Protein AF-0000000082892703 (afdb_homodimer)

Solvent-accessible surface area (backbone atoms only — not comparable to full-atom values): 34640 Å² total; per-residue (Å²): 128,83,64,85,76,62,68,58,32,56,28,38,33,23,63,44,77,63,42,72,50,36,81,41,78,42,70,49,74,81,79,47,49,54,20,30,33,26,40,29,46,32,17,33,46,50,69,66,47,48,29,50,41,60,59,52,34,93,71,76,53,69,65,67,33,27,37,22,38,21,18,24,31,30,25,50,43,62,16,83,71,46,77,90,64,52,64,70,40,46,34,30,41,29,39,57,36,40,52,76,62,72,48,76,39,29,70,67,60,36,30,66,63,27,89,68,37,34,33,33,35,43,72,42,64,21,36,39,25,31,57,46,73,37,35,57,87,40,50,38,76,54,57,86,76,34,63,66,73,53,46,26,57,39,46,48,39,28,16,34,30,50,38,40,50,62,70,42,67,60,48,64,74,37,35,36,31,29,33,47,19,66,38,65,44,23,47,40,32,38,26,51,38,40,74,60,41,30,42,30,33,30,29,34,64,56,71,75,36,43,58,54,38,42,76,48,44,26,75,40,73,47,43,62,79,78,44,94,48,62,46,60,53,47,19,63,74,52,75,57,17,27,46,15,31,44,31,50,48,66,47,35,64,51,44,30,46,48,69,67,23,39,13,76,60,10,29,40,32,33,52,45,69,50,62,94,29,48,37,40,42,54,39,31,58,30,11,62,38,26,29,30,42,32,22,35,53,61,38,30,74,65,42,47,54,52,48,48,48,40,34,47,72,62,69,43,83,70,87,75,48,78,41,43,43,78,45,47,48,60,45,54,57,37,40,75,67,64,71,52,82,67,65,38,33,27,30,47,86,68,126,77,61,86,76,60,68,58,32,55,28,39,33,24,62,43,76,63,43,72,49,38,80,41,78,41,70,49,74,81,77,49,47,54,20,29,35,26,41,30,46,31,16,34,47,50,69,67,47,50,31,50,42,61,60,52,34,92,70,75,54,68,64,65,32,26,37,21,39,21,19,25,30,30,26,44,44,62,17,84,71,44,78,90,64,51,63,70,40,45,34,28,40,30,40,56,36,40,52,75,63,71,47,76,37,28,71,67,61,36,32,67,64,28,90,68,37,32,34,32,34,44,70,42,64,20,36,38,24,32,56,45,74,39,35,58,88,42,52,37,74,54,57,86,77,35,63,66,73,52,47,27,58,38,45,47,39,29,16,34,30,52,37,41,52,62,70,42,67,61,47,64,75,37,36,37,30,29,33,45,20,66,38,66,45,24,46,39,32,37,26,50,38,39,73,59,40,29,42,32,35,31,29,35,64,57,71,75,37,44,59,54,38,42,74,49,45,27,76,39,72,48,42,62,78,79,44,97,47,64,47,60,54,48,19,64,75,50,75,58,17,26,45,14,31,46,30,51,48,66,46,36,65,51,44,29,47,45,70,67,24,38,14,75,58,10,28,38,33,34,52,45,70,49,61,94,31,47,36,41,43,53,39,29,58,29,9,62,37,28,30,31,41,31,24,35,54,61,37,31,72,66,41,46,54,52,49,48,48,40,35,48,72,63,70,42,84,68,87,77,47,77,42,41,43,79,45,46,50,60,44,53,57,37,40,75,67,63,72,50,82,68,64,39,33,27,29,47,85,69

Secondary structure (DSSP, 8-state):
------SEEEEEEESSTTPPPEEEEEEPPPP-TTEEEEEEEEEEE-HHHHHHHHT-SSSPPPSSEE--S-EEEEEEEE-TT--S--TT-EEEE-SEEE--SSSHHHHTT-GGG-TT-EEBTTTB--SSBSEEEEEGGGPEEPPTTS-GGGHHHIIIIIHHHHHHHHHHTPPTTSEEEEETTTSHHHHHHHHHHHHTT-EEEEEESSHHHHHHHHHHTEEEEEETTT-S-HHHHHHHHHTS--SEEEE----HHHHHHHHHHSPTT-EEEE----TT-EEEEEHHHHHHTT-EEEE-----HHHHHHHHHHHHTTSS----EEEEGGGHHHHHHHHHTT---S-EEEETT-/------SEEEEEEESSTTPPPEEEEEEPPPP-TTEEEEEEEEEEE-HHHHHHHHT-SSSPPPSSEE--S-EEEEEEEE-TT--S--TT-EEEE-SEEE--SSSHHHHTT-GGG-TT-EEBTTTB--SSBSEEEEEGGGPEEPPTTS-GGGHHHIIIIIHHHHHHHHHHTPPTTSEEEEESTTSHHHHHHHHHHHHTT-EEEEEESSHHHHHHHHHHTEEEEEETTT-S-HHHHHHHHHTS--SEEEE----HHHHHHHHHHSPTT-EEEE----TT-EEEEEHHHHHHTT-EEEE-----HHHHHHHHHHHHTTSS----EEEEGGGHHHHHHHHHTTS--S-EEEETT-

Organism: Panagrellus redivivus (NCBI:txid6233)

Sequence (700 aa):
MSENVPILQKAAVYSKIADPIEICDIPVPELSSTDVLVKILYSGLGKIDMDIWAGNFPIEPEVPRVGGHCGVGVVVQVGADVSHFKPGDRAGIKLINDACLCCEFCKRGSEAHCESATTTGLGINGTWQQYFVIKYSEVVRIPESLQIQKAVPILSDGVTAYRALKESNVKPGQIIAITSAGSPLGRMGIQYAKAMGMRVIAIDSGNANSQICKDLGATIYIDTNETTDLVQSVINATDGGPNGVLCIDTTGDSIELATMYVRTRGMVVLLTLPKDTQLTADVFWTVFRGVTIKGSFYGNRQDGDEALDFAARGIIDVQVETLPMEFLPKLCDQMSNAEITRRIVIDNWKMSENVPILQKAAVYSKIADPIEICDIPVPELSSTDVLVKILYSGLGKIDMDIWAGNFPIEPEVPRVGGHCGVGVVVQVGADVSHFKPGDRAGIKLINDACLCCEFCKRGSEAHCESATTTGLGINGTWQQYFVIKYSEVVRIPESLQIQKAVPILSDGVTAYRALKESNVKPGQIIAITSAGSPLGRMGIQYAKAMGMRVIAIDSGNANSQICKDLGATIYIDTNETTDLVQSVINATDGGPNGVLCIDTTGDSIELATMYVRTRGMVVLLTLPKDTQLTADVFWTVFRGVTIKGSFYGNRQDGDEALDFAARGIIDVQVETLPMEFLPKLCDQMSNAEITRRIVIDNWK

InterPro domains:
  IPR011032 GroES-like superfamily [SSF50129] (9-178)
  IPR013149 Alcohol dehydrogenase-like, C-terminal [PF00107] (184-312)
  IPR013154 Alcohol dehydrogenase-like, N-terminal [PF08240] (34-144)
  IPR036291 NAD(P)-binding domain superfamily [SSF51735] (151-322)

Structure (mmCIF, N/CA/C/O backbone):
data_AF-0000000082892703-model_v1
#
loop_
_entity.id
_entity.type
_entity.pdbx_description
1 polymer 'alcohol dehydrogenase'
#
loop_
_atom_site.group_PDB
_atom_site.id
_atom_site.type_symbol
_atom_site.label_atom_id
_atom_site.label_alt_id
_atom_site.label_comp_id
_atom_site.label_asym_id
_atom_site.label_entity_id
_atom_site.label_seq_id
_atom_site.pdbx_PDB_ins_code
_atom_site.Cartn_x
_atom_site.Cartn_y
_atom_site.Cartn_z
_atom_site.occupancy
_atom_site.B_iso_or_equiv
_atom_site.auth_seq_id
_atom_site.auth_comp_id
_atom_site.auth_asym_id
_atom_site.auth_atom_id
_atom_site.pdbx_PDB_model_num
ATOM 1 N N . MET A 1 1 ? 3.381 52.562 5.062 1 45.16 1 MET A N 1
ATOM 2 C CA . MET A 1 1 ? 4.398 53.25 5.852 1 45.16 1 MET A CA 1
ATOM 3 C C . MET A 1 1 ? 5.207 52.25 6.68 1 45.16 1 MET A C 1
ATOM 5 O O . MET A 1 1 ? 4.668 51.25 7.164 1 45.16 1 MET A O 1
ATOM 9 N N . SER A 1 2 ? 6.621 52.062 6.352 1 58.44 2 SER A N 1
ATOM 10 C CA . SER A 1 2 ? 7.547 51.188 7.059 1 58.44 2 SER A CA 1
ATOM 11 C C . SER A 1 2 ? 7.359 51.281 8.57 1 58.44 2 SER A C 1
ATOM 13 O O . SER A 1 2 ? 7.441 52.375 9.141 1 58.44 2 SER A O 1
ATOM 15 N N . GLU A 1 3 ? 6.465 50.375 9.094 1 74.19 3 GLU A N 1
ATOM 16 C CA . GLU A 1 3 ? 6.27 50.344 10.539 1 74.19 3 GLU A CA 1
ATOM 17 C C . GLU A 1 3 ? 7.605 50.281 11.273 1 74.19 3 GLU A C 1
ATOM 19 O O . GLU A 1 3 ? 8.547 49.625 10.789 1 74.19 3 GLU A O 1
ATOM 24 N N . ASN A 1 4 ? 7.84 51.156 12.172 1 87.69 4 ASN A N 1
ATOM 25 C CA . ASN A 1 4 ? 9.016 51.062 13.039 1 87.69 4 ASN A CA 1
ATOM 26 C C . ASN A 1 4 ? 9.008 49.812 13.883 1 87.69 4 ASN A C 1
ATOM 28 O O . ASN A 1 4 ? 8.156 49.656 14.758 1 87.69 4 ASN A O 1
ATOM 32 N N . VAL A 1 5 ? 9.852 48.812 13.578 1 93 5 VAL A N 1
ATOM 33 C CA . VAL A 1 5 ? 9.953 47.562 14.289 1 93 5 VAL A CA 1
ATOM 34 C C . VAL A 1 5 ? 10.68 47.781 15.617 1 93 5 VAL A C 1
ATOM 36 O O . VAL A 1 5 ? 11.797 48.281 15.641 1 93 5 VAL A O 1
ATOM 39 N N . PRO A 1 6 ? 10.086 47.406 16.656 1 95.44 6 PRO A N 1
ATOM 40 C CA . PRO A 1 6 ? 10.734 47.594 17.969 1 95.44 6 PRO A CA 1
ATOM 41 C C . PRO A 1 6 ? 11.898 46.625 18.172 1 95.44 6 PRO A C 1
ATOM 43 O O . PRO A 1 6 ? 12.086 45.688 17.391 1 95.44 6 PRO A O 1
ATOM 46 N N . ILE A 1 7 ? 12.664 46.938 19.219 1 95.69 7 ILE A N 1
ATOM 47 C CA . ILE A 1 7 ? 13.797 46.094 19.562 1 95.69 7 ILE A CA 1
ATOM 48 C C . ILE A 1 7 ? 13.305 44.844 20.297 1 95.69 7 ILE A C 1
ATOM 50 O O . ILE A 1 7 ? 13.836 43.75 20.078 1 95.69 7 ILE A O 1
ATOM 54 N N . LEU A 1 8 ? 12.312 45.062 21.141 1 97.81 8 LEU A N 1
ATOM 55 C CA . LEU A 1 8 ? 11.727 43.969 21.906 1 97.81 8 LEU A CA 1
ATOM 56 C C . LEU A 1 8 ? 10.281 43.719 21.469 1 97.81 8 LEU A C 1
ATOM 58 O O . LEU A 1 8 ? 9.633 44.594 20.906 1 97.81 8 LEU A O 1
ATOM 62 N N . GLN A 1 9 ? 9.844 42.5 21.75 1 97.69 9 GLN A N 1
ATOM 63 C CA . GLN A 1 9 ? 8.477 42.094 21.453 1 97.69 9 GLN A CA 1
ATOM 64 C C . GLN A 1 9 ? 7.906 41.188 22.562 1 97.69 9 GLN A C 1
ATOM 66 O O . GLN A 1 9 ? 8.664 40.594 23.328 1 97.69 9 GLN A O 1
ATOM 71 N N . LYS A 1 10 ? 6.574 41.156 22.562 1 98.06 10 LYS A N 1
ATOM 72 C CA . LYS A 1 10 ? 5.926 40.219 23.453 1 98.06 10 LYS A CA 1
ATOM 73 C C . LYS A 1 10 ? 5.855 38.812 22.844 1 98.06 10 LYS A C 1
ATOM 75 O O . LYS A 1 10 ? 5.609 38.688 21.641 1 98.06 10 LYS A O 1
ATOM 80 N N . ALA A 1 11 ? 6.137 37.812 23.656 1 98.31 11 ALA A N 1
ATOM 81 C CA . ALA A 1 11 ? 6.062 36.406 23.219 1 98.31 11 ALA A CA 1
ATOM 82 C C . ALA A 1 11 ? 5.633 35.5 24.359 1 98.31 11 ALA A C 1
ATOM 84 O O . ALA A 1 11 ? 5.793 35.844 25.531 1 98.31 11 ALA A O 1
ATOM 85 N N . ALA A 1 12 ? 5.023 34.438 24.031 1 97.62 12 ALA A N 1
ATOM 86 C CA . ALA A 1 12 ? 4.711 33.406 25 1 97.62 12 ALA A CA 1
ATOM 87 C C . ALA A 1 12 ? 5.793 32.312 25.016 1 97.62 12 ALA A C 1
ATOM 89 O O . ALA A 1 12 ? 5.949 31.578 24.047 1 97.62 12 ALA A O 1
ATOM 90 N N . VAL A 1 13 ? 6.496 32.219 26.094 1 97.44 13 VAL A N 1
ATOM 91 C CA . VAL A 1 13 ? 7.695 31.375 26.172 1 97.44 13 VAL A CA 1
ATOM 92 C C . VAL A 1 13 ? 7.566 30.391 27.328 1 97.44 13 VAL A C 1
ATOM 94 O O . VAL A 1 13 ? 6.992 30.703 28.375 1 97.44 13 VAL A O 1
ATOM 97 N N . TYR A 1 14 ? 7.961 29.172 27.078 1 95.94 14 TYR A N 1
ATOM 98 C CA . TYR A 1 14 ? 8.18 28.234 28.172 1 95.94 14 TYR A CA 1
ATOM 99 C C . TYR A 1 14 ? 9.648 27.859 28.297 1 95.94 14 TYR A C 1
ATOM 101 O O . TYR A 1 14 ? 10.336 27.672 27.281 1 95.94 14 TYR A O 1
ATOM 109 N N . SER A 1 15 ? 10.156 27.781 29.484 1 96.75 15 SER A N 1
ATOM 110 C CA . SER A 1 15 ? 11.586 27.641 29.719 1 96.75 15 SER A CA 1
ATOM 111 C C . SER A 1 15 ? 12.023 26.172 29.656 1 96.75 15 SER A C 1
ATOM 113 O O . SER A 1 15 ? 13.164 25.875 29.281 1 96.75 15 SER A O 1
ATOM 115 N N . LYS A 1 16 ? 11.188 25.344 30.109 1 95.31 16 LYS A N 1
ATOM 116 C CA . LYS A 1 16 ? 11.398 23.891 30.031 1 95.31 16 LYS A CA 1
ATOM 117 C C . LYS A 1 16 ? 10.125 23.188 29.578 1 95.31 16 LYS A C 1
ATOM 119 O O . LYS A 1 16 ? 9.039 23.75 29.625 1 95.31 16 LYS A O 1
ATOM 124 N N . ILE A 1 17 ? 10.297 22.062 29.172 1 93.94 17 ILE A N 1
ATOM 125 C CA . ILE A 1 17 ? 9.148 21.234 28.781 1 93.94 17 ILE A CA 1
ATOM 126 C C . ILE A 1 17 ? 8.148 21.188 29.938 1 93.94 17 ILE A C 1
ATOM 128 O O . ILE A 1 17 ? 8.531 20.969 31.094 1 93.94 17 ILE A O 1
ATOM 132 N N . ALA A 1 18 ? 6.988 21.469 29.672 1 92 18 ALA A N 1
ATOM 133 C CA . ALA A 1 18 ? 5.852 21.391 30.594 1 92 18 ALA A CA 1
ATOM 134 C C . ALA A 1 18 ? 5.895 22.531 31.609 1 92 18 ALA A C 1
ATOM 136 O O . ALA A 1 18 ? 5.07 22.578 32.531 1 92 18 ALA A O 1
ATOM 137 N N . ASP A 1 19 ? 6.84 23.438 31.531 1 94 19 ASP A N 1
ATOM 138 C CA . ASP A 1 19 ? 6.832 24.625 32.375 1 94 19 ASP A CA 1
ATOM 139 C C . ASP A 1 19 ? 5.668 25.547 32.031 1 94 19 ASP A C 1
ATOM 141 O O . ASP A 1 19 ? 5.172 25.531 30.906 1 94 19 ASP A O 1
ATOM 145 N N . PRO A 1 20 ? 5.273 26.359 33 1 93.12 20 PRO A N 1
ATOM 146 C CA . PRO A 1 20 ? 4.234 27.328 32.688 1 93.12 20 PRO A CA 1
ATOM 147 C C . PRO A 1 20 ? 4.645 28.281 31.547 1 93.12 20 PRO A C 1
ATOM 149 O O . PRO A 1 20 ? 5.801 28.703 31.484 1 93.12 20 PRO A O 1
ATOM 152 N N . ILE A 1 21 ? 3.727 28.547 30.688 1 95.69 21 ILE A N 1
ATOM 153 C CA . ILE A 1 21 ? 3.943 29.516 29.625 1 95.69 21 ILE A CA 1
ATOM 154 C C . ILE A 1 21 ? 3.926 30.938 30.219 1 95.69 21 ILE A C 1
ATOM 156 O O . ILE A 1 21 ? 3.043 31.266 31 1 95.69 21 ILE A O 1
ATOM 160 N N . GLU A 1 22 ? 4.879 31.703 29.859 1 96.12 22 GLU A N 1
ATOM 161 C CA . GLU A 1 22 ? 4.977 33.062 30.344 1 96.12 22 GLU A CA 1
ATOM 162 C C . GLU A 1 22 ? 5.02 34.062 29.188 1 96.12 22 GLU A C 1
ATOM 164 O O . GLU A 1 22 ? 5.68 33.812 28.172 1 96.12 22 GLU A O 1
ATOM 169 N N . ILE A 1 23 ? 4.254 35.156 29.375 1 96.88 23 ILE A N 1
ATOM 170 C CA . ILE A 1 23 ? 4.352 36.25 28.422 1 96.88 23 ILE A CA 1
ATOM 171 C C . ILE A 1 23 ? 5.496 37.188 28.828 1 96.88 23 ILE A C 1
ATOM 173 O O . ILE A 1 23 ? 5.473 37.781 29.906 1 96.88 23 ILE A O 1
ATOM 177 N N . CYS A 1 24 ? 6.453 37.281 27.953 1 96.94 24 CYS A N 1
ATOM 178 C CA . CYS A 1 24 ? 7.602 38.125 28.297 1 96.94 24 CYS A CA 1
ATOM 179 C C . CYS A 1 24 ? 8.133 38.844 27.062 1 96.94 24 CYS A C 1
ATOM 181 O O . CYS A 1 24 ? 7.625 38.656 25.969 1 96.94 24 CYS A O 1
ATOM 183 N N . ASP A 1 25 ? 9.055 39.75 27.312 1 97.94 25 ASP A N 1
ATOM 184 C CA . ASP A 1 25 ? 9.711 40.469 26.234 1 97.94 25 ASP A CA 1
ATOM 185 C C . ASP A 1 25 ? 10.93 39.719 25.719 1 97.94 25 ASP A C 1
ATOM 187 O O . ASP A 1 25 ? 11.773 39.281 26.516 1 97.94 25 ASP A O 1
ATOM 191 N N . ILE A 1 26 ? 10.961 39.531 24.469 1 97.88 26 ILE A N 1
ATOM 192 C CA . ILE A 1 26 ? 12.141 38.938 23.844 1 97.88 26 ILE A CA 1
ATOM 193 C C . ILE A 1 26 ? 12.602 39.812 22.688 1 97.88 26 ILE A C 1
ATOM 195 O O . ILE A 1 26 ? 11.836 40.656 22.188 1 97.88 26 ILE A O 1
ATOM 199 N N . PRO A 1 27 ? 13.812 39.688 22.266 1 97.44 27 PRO A N 1
ATOM 200 C CA . PRO A 1 27 ? 14.25 40.469 21.109 1 97.44 27 PRO A CA 1
ATOM 201 C C . PRO A 1 27 ? 13.531 40.094 19.828 1 97.44 27 PRO A C 1
ATOM 203 O O . PRO A 1 27 ? 13.234 38.938 19.594 1 97.44 27 PRO A O 1
ATOM 206 N N . VAL A 1 28 ? 13.211 41.094 19.031 1 97.44 28 VAL A N 1
ATOM 207 C CA . VAL A 1 28 ? 12.773 40.812 17.656 1 97.44 28 VAL A CA 1
ATOM 208 C C . VAL A 1 28 ? 13.93 40.188 16.875 1 97.44 28 VAL A C 1
ATOM 210 O O . VAL A 1 28 ? 15.062 40.656 16.938 1 97.44 28 VAL A O 1
ATOM 213 N N . PRO A 1 29 ? 13.664 39.125 16.172 1 94.81 29 PRO A N 1
ATOM 214 C CA . PRO A 1 29 ? 14.758 38.438 15.469 1 94.81 29 PRO A CA 1
ATOM 215 C C . PRO A 1 29 ? 15.344 39.281 14.344 1 94.81 29 PRO A C 1
ATOM 217 O O . PRO A 1 29 ? 14.633 40.125 13.758 1 94.81 29 PRO A O 1
ATOM 220 N N . GLU A 1 30 ? 16.547 38.938 14.094 1 91.88 30 GLU A N 1
ATOM 221 C CA . GLU A 1 30 ? 17.219 39.625 12.992 1 91.88 30 GLU A CA 1
ATOM 222 C C . GLU A 1 30 ? 16.781 39.062 11.641 1 91.88 30 GLU A C 1
ATOM 224 O O . GLU A 1 30 ? 16.484 37.875 11.516 1 91.88 30 GLU A O 1
ATOM 229 N N . LEU A 1 31 ? 16.812 39.938 10.75 1 94.06 31 LEU A N 1
ATOM 230 C CA . LEU A 1 31 ? 16.391 39.594 9.391 1 94.06 31 LEU A CA 1
ATOM 231 C C . LEU A 1 31 ? 17.594 39.281 8.508 1 94.06 31 LEU A C 1
ATOM 233 O O . LEU A 1 31 ? 18.531 40.062 8.43 1 94.06 31 LEU A O 1
ATOM 237 N N . SER A 1 32 ? 17.594 38.125 7.891 1 94.06 32 SER A N 1
ATOM 238 C CA . SER A 1 32 ? 18.594 37.812 6.883 1 94.06 32 SER A CA 1
ATOM 239 C C . SER A 1 32 ? 18.188 38.344 5.516 1 94.06 32 SER A C 1
ATOM 241 O O . SER A 1 32 ? 17.094 38.875 5.352 1 94.06 32 SER A O 1
ATOM 243 N N . SER A 1 33 ? 19.078 38.125 4.5 1 95.88 33 SER A N 1
ATOM 244 C CA . SER A 1 33 ? 18.844 38.688 3.174 1 95.88 33 SER A CA 1
ATOM 245 C C . SER A 1 33 ? 17.703 37.938 2.459 1 95.88 33 SER A C 1
ATOM 247 O O . SER A 1 33 ? 17.125 38.469 1.515 1 95.88 33 SER A O 1
ATOM 249 N N . THR A 1 34 ? 17.375 36.75 2.945 1 95 34 THR A N 1
ATOM 250 C CA . THR A 1 34 ? 16.359 35.969 2.244 1 95 34 THR A CA 1
ATOM 251 C C . THR A 1 34 ? 15.133 35.75 3.127 1 95 34 THR A C 1
ATOM 253 O O . THR A 1 34 ? 14.32 34.875 2.859 1 95 34 THR A O 1
ATOM 256 N N . ASP A 1 35 ? 15.016 36.562 4.152 1 96.06 35 ASP A N 1
ATOM 257 C CA . ASP A 1 35 ? 13.92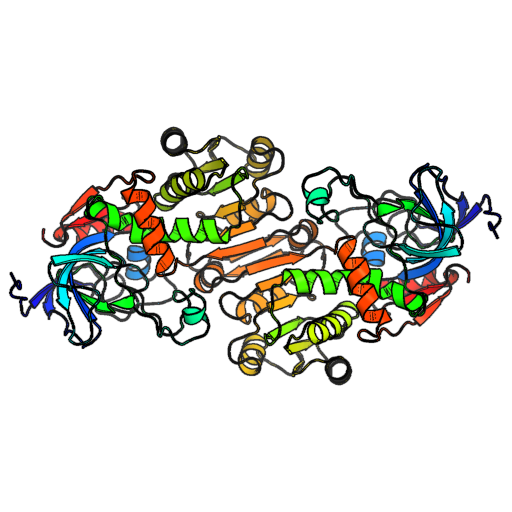2 36.406 5.109 1 96.06 35 ASP A CA 1
ATOM 258 C C . ASP A 1 35 ? 12.898 37.531 4.934 1 96.06 35 ASP A C 1
ATOM 260 O O . ASP A 1 35 ? 13.172 38.531 4.266 1 96.06 35 ASP A O 1
ATOM 264 N N . VAL A 1 36 ? 11.766 37.281 5.504 1 96.31 36 VAL A N 1
ATOM 265 C CA . VAL A 1 36 ? 10.742 38.312 5.699 1 96.31 36 VAL A CA 1
ATOM 266 C C . VAL A 1 36 ? 10.367 38.375 7.176 1 96.31 36 VAL A C 1
ATOM 268 O O . VAL A 1 36 ? 10.281 37.344 7.855 1 96.31 36 VAL A O 1
ATOM 271 N N . LEU A 1 37 ? 10.258 39.562 7.637 1 97.62 37 LEU A N 1
ATOM 272 C CA . LEU A 1 37 ? 9.742 39.781 8.984 1 97.62 37 LEU A CA 1
ATOM 273 C C . LEU A 1 37 ? 8.242 40.031 8.961 1 97.62 37 LEU A C 1
ATOM 275 O O . LEU A 1 37 ? 7.766 40.938 8.258 1 97.62 37 LEU A O 1
ATOM 279 N N . VAL A 1 38 ? 7.57 39.25 9.68 1 97.94 38 VAL A N 1
ATOM 280 C CA . VAL A 1 38 ? 6.113 39.312 9.688 1 97.94 38 VAL A CA 1
ATOM 281 C C . VAL A 1 38 ? 5.625 39.781 11.055 1 97.94 38 VAL A C 1
ATOM 283 O O . VAL A 1 38 ? 6.047 39.25 12.086 1 97.94 38 VAL A O 1
ATOM 286 N N . LYS A 1 39 ? 4.836 40.812 11.086 1 98.56 39 LYS A N 1
ATOM 287 C CA . LYS A 1 39 ? 4.035 41.125 12.266 1 98.56 39 LYS A CA 1
ATOM 288 C C . LYS A 1 39 ? 2.857 40.188 12.414 1 98.56 39 LYS A C 1
ATOM 290 O O . LYS A 1 39 ? 1.858 40.281 11.703 1 98.56 39 LYS A O 1
ATOM 295 N N . ILE A 1 40 ? 2.99 39.25 13.336 1 98.75 40 ILE A N 1
ATOM 296 C CA . ILE A 1 40 ? 1.986 38.219 13.5 1 98.75 40 ILE A CA 1
ATOM 297 C C . ILE A 1 40 ? 0.754 38.781 14.195 1 98.75 40 ILE A C 1
ATOM 299 O O . ILE A 1 40 ? 0.846 39.281 15.312 1 98.75 40 ILE A O 1
ATOM 303 N N . LEU A 1 41 ? -0.315 38.719 13.539 1 98.62 41 LEU A N 1
ATOM 304 C CA . LEU A 1 41 ? -1.566 39.188 14.109 1 98.62 41 LEU A CA 1
ATOM 305 C C . LEU A 1 41 ? -2.256 38.094 14.914 1 98.62 41 LEU A C 1
ATOM 307 O O . LEU A 1 41 ? -2.682 38.344 16.047 1 98.62 41 LEU A O 1
ATOM 311 N N . TYR A 1 42 ? -2.338 36.906 14.289 1 98.62 42 TYR A N 1
ATOM 312 C CA . TYR A 1 42 ? -3.018 35.781 14.906 1 98.62 42 TYR A CA 1
ATOM 313 C C . TYR A 1 42 ? -2.172 34.531 14.797 1 98.62 42 TYR A C 1
ATOM 315 O O . TYR A 1 42 ? -1.481 34.312 13.797 1 98.62 42 TYR A O 1
ATOM 323 N N . SER A 1 43 ? -2.176 33.688 15.82 1 98.19 43 SER A N 1
ATOM 324 C CA . SER A 1 43 ? -1.536 32.375 15.852 1 98.19 43 SER A CA 1
ATOM 325 C C . SER A 1 43 ? -2.545 31.297 16.172 1 98.19 43 SER A C 1
ATOM 327 O O . SER A 1 43 ? -3.666 31.578 16.594 1 98.19 43 SER A O 1
ATOM 329 N N . GLY A 1 44 ? -2.096 30.094 15.805 1 95.69 44 GLY A N 1
ATOM 330 C CA . GLY A 1 44 ? -2.953 28.969 16.141 1 95.69 44 GLY A CA 1
ATOM 331 C C . GLY A 1 44 ? -2.555 28.266 17.422 1 95.69 44 GLY A C 1
ATOM 332 O O . GLY A 1 44 ? -1.408 28.375 17.859 1 95.69 44 GLY A O 1
ATOM 333 N N . LEU A 1 45 ? -3.5 27.672 18.031 1 93.62 45 LEU A N 1
ATOM 334 C CA . LEU A 1 45 ? -3.297 26.766 19.156 1 93.62 45 LEU A CA 1
ATOM 335 C C . LEU A 1 45 ? -4.035 25.438 18.938 1 93.62 45 LEU A C 1
ATOM 337 O O . LEU A 1 45 ? -5.25 25.438 18.719 1 93.62 45 LEU A O 1
ATOM 341 N N . GLY A 1 46 ? -3.248 24.391 18.906 1 87.31 46 GLY A N 1
ATOM 342 C CA . GLY A 1 46 ? -3.855 23.094 18.688 1 87.31 46 GLY A CA 1
ATOM 343 C C . GLY A 1 46 ? -3.189 21.984 19.484 1 87.31 46 GLY A C 1
ATOM 344 O O . GLY A 1 46 ? -2.309 22.25 20.312 1 87.31 46 GLY A O 1
ATOM 345 N N . LYS A 1 47 ? -3.637 20.766 19.266 1 84 47 LYS A N 1
ATOM 346 C CA . LYS A 1 47 ? -3.174 19.609 20.016 1 84 47 LYS A CA 1
ATOM 347 C C . LYS A 1 47 ? -1.669 19.406 19.844 1 84 47 LYS A C 1
ATOM 349 O O . LYS A 1 47 ? -0.979 19.047 20.812 1 84 47 LYS A O 1
ATOM 354 N N . ILE A 1 48 ? -1.195 19.625 18.703 1 88.5 48 ILE A N 1
ATOM 355 C CA . ILE A 1 48 ? 0.225 19.391 18.453 1 88.5 48 ILE A CA 1
ATOM 356 C C . ILE A 1 48 ? 1.053 20.359 19.312 1 88.5 48 ILE A C 1
ATOM 358 O O . ILE A 1 48 ? 2.135 20 19.781 1 88.5 48 ILE A O 1
ATOM 362 N N . ASP A 1 49 ? 0.616 21.578 19.484 1 92.44 49 ASP A N 1
ATOM 363 C CA . ASP A 1 49 ? 1.312 22.531 20.328 1 92.44 49 ASP A CA 1
ATOM 364 C C . ASP A 1 49 ? 1.389 22.031 21.766 1 92.44 49 ASP A C 1
ATOM 366 O O . ASP A 1 49 ? 2.436 22.141 22.422 1 92.44 49 ASP A O 1
ATOM 370 N N . MET A 1 50 ? 0.32 21.484 22.172 1 89.62 50 MET A N 1
ATOM 371 C CA . MET A 1 50 ? 0.251 21 23.547 1 89.62 50 MET A CA 1
ATOM 372 C C . MET A 1 50 ? 1.091 19.75 23.734 1 89.62 50 MET A C 1
ATOM 374 O O . MET A 1 50 ? 1.727 19.562 24.766 1 89.62 50 MET A O 1
ATOM 378 N N . ASP A 1 51 ? 1.035 18.891 22.734 1 89.81 51 ASP A N 1
ATOM 379 C CA . ASP A 1 51 ? 1.856 17.688 22.812 1 89.81 51 ASP A CA 1
ATOM 380 C C . ASP A 1 51 ? 3.342 18.031 22.844 1 89.81 51 ASP A C 1
ATOM 382 O O . ASP A 1 51 ? 4.109 17.422 23.594 1 89.81 51 ASP A O 1
ATOM 386 N N . ILE A 1 52 ? 3.73 18.969 22.062 1 92.38 52 ILE A N 1
ATOM 387 C CA . ILE A 1 52 ? 5.121 19.406 22.047 1 92.38 52 ILE A CA 1
ATOM 388 C C . ILE A 1 52 ? 5.484 20.031 23.391 1 92.38 52 ILE A C 1
ATOM 390 O O . ILE A 1 52 ? 6.512 19.688 23.984 1 92.38 52 ILE A O 1
ATOM 394 N N . TRP A 1 53 ? 4.668 20.875 23.906 1 93.06 53 TRP A N 1
ATOM 395 C CA . TRP A 1 53 ? 4.895 21.562 25.172 1 93.06 53 TRP A CA 1
ATOM 396 C C . TRP A 1 53 ? 4.992 20.562 26.328 1 93.06 53 TRP A C 1
ATOM 398 O O . TRP A 1 53 ? 5.875 20.656 27.172 1 93.06 53 TRP A O 1
ATOM 408 N N . ALA A 1 54 ? 4.16 19.562 26.266 1 91 54 ALA A N 1
ATOM 409 C CA . ALA A 1 54 ? 4.031 18.609 27.375 1 91 54 ALA A CA 1
ATOM 410 C C . ALA A 1 54 ? 5.094 17.516 27.281 1 91 54 ALA A C 1
ATOM 412 O O . ALA A 1 54 ? 5.215 16.688 28.188 1 91 54 ALA A O 1
ATOM 413 N N . GLY A 1 55 ? 5.785 17.422 26.188 1 89.25 55 GLY A N 1
ATOM 414 C CA . GLY A 1 55 ? 6.77 16.375 26 1 89.25 55 GLY A CA 1
ATOM 415 C C . GLY A 1 55 ? 6.164 15.07 25.5 1 89.25 55 GLY A C 1
ATOM 416 O O . GLY A 1 55 ? 6.73 14 25.703 1 89.25 55 GLY A O 1
ATOM 417 N N . ASN A 1 56 ? 5.027 15.156 24.922 1 88.25 56 ASN A N 1
ATOM 418 C CA . ASN A 1 56 ? 4.348 13.992 24.375 1 88.25 56 ASN A CA 1
ATOM 419 C C . ASN A 1 56 ? 4.664 13.805 22.891 1 88.25 56 ASN A C 1
ATOM 421 O O . ASN A 1 56 ? 3.971 13.07 22.188 1 88.25 56 ASN A O 1
ATOM 425 N N . PHE A 1 57 ? 5.574 14.43 22.391 1 89.38 57 PHE A N 1
ATOM 426 C CA . PHE A 1 57 ? 6.078 14.328 21.031 1 89.38 57 PHE A CA 1
ATOM 427 C C . PHE A 1 57 ? 7.477 13.727 21.016 1 89.38 57 PHE A C 1
ATOM 429 O O . PHE A 1 57 ? 8.336 14.117 21.812 1 89.38 57 PHE A O 1
ATOM 436 N N . PRO A 1 58 ? 7.754 12.75 20.172 1 88.19 58 PRO A N 1
ATOM 437 C CA . PRO A 1 58 ? 9.031 12.039 20.219 1 88.19 58 PRO A CA 1
ATOM 438 C C . PRO A 1 58 ? 10.219 12.945 19.906 1 88.19 58 PRO A C 1
ATOM 440 O O . PRO A 1 58 ? 11.352 12.641 20.312 1 88.19 58 PRO A O 1
ATOM 443 N N . ILE A 1 59 ? 10.047 14 19.219 1 89.56 59 ILE A N 1
ATOM 444 C CA . ILE A 1 59 ? 11.086 14.992 18.969 1 89.56 59 ILE A CA 1
ATOM 445 C C . ILE A 1 59 ? 10.898 16.188 19.891 1 89.56 59 ILE A C 1
ATOM 447 O O . ILE A 1 59 ? 9.906 16.922 19.781 1 89.56 59 ILE A O 1
ATOM 451 N N . GLU A 1 60 ? 11.867 16.406 20.688 1 91.44 60 GLU A N 1
ATOM 452 C CA . GLU A 1 60 ? 11.742 17.484 21.672 1 91.44 60 GLU A CA 1
ATOM 453 C C . GLU A 1 60 ? 12.359 18.781 21.156 1 91.44 60 GLU A C 1
ATOM 455 O O . GLU A 1 60 ? 13.414 18.75 20.5 1 91.44 60 GLU A O 1
ATOM 460 N N . PRO A 1 61 ? 11.648 19.906 21.422 1 94.25 61 PRO A N 1
ATOM 461 C CA . PRO A 1 61 ? 12.242 21.188 21.062 1 94.25 61 PRO A CA 1
ATOM 462 C C . PRO A 1 61 ? 13.367 21.609 22.016 1 94.25 61 PRO A C 1
ATOM 464 O O . PRO A 1 61 ? 13.406 21.156 23.172 1 94.25 61 PRO A O 1
ATOM 467 N N . GLU A 1 62 ? 14.266 22.391 21.5 1 95.12 62 GLU A N 1
ATOM 468 C CA . GLU A 1 62 ? 15.195 23.094 22.391 1 95.12 62 GLU A CA 1
ATOM 469 C C . GLU A 1 62 ? 14.484 24.172 23.203 1 95.12 62 GLU A C 1
ATOM 471 O O . GLU A 1 62 ? 13.664 24.922 22.672 1 95.12 62 GLU A O 1
ATOM 476 N N . VAL A 1 63 ? 14.812 24.312 24.484 1 95.75 63 VAL A N 1
ATOM 477 C CA . VAL A 1 63 ? 14.164 25.281 25.359 1 95.75 63 VAL A CA 1
ATOM 478 C C . VAL A 1 63 ? 15.195 26.297 25.859 1 95.75 63 VAL A C 1
ATOM 480 O O . VAL A 1 63 ? 16.391 25.984 25.953 1 95.75 63 VAL A O 1
ATOM 483 N N . PRO A 1 64 ? 14.875 27.609 26.219 1 97.31 64 PRO A N 1
ATOM 484 C CA . PRO A 1 64 ? 13.5 28.125 26.172 1 97.31 64 PRO A CA 1
ATOM 485 C C . PRO A 1 64 ? 12.961 28.203 24.75 1 97.31 64 PRO A C 1
ATOM 487 O O . PRO A 1 64 ? 13.734 28.375 23.797 1 97.31 64 PRO A O 1
ATOM 490 N N . ARG A 1 65 ? 11.594 28.016 24.594 1 97.5 65 ARG A N 1
ATOM 491 C CA . ARG A 1 65 ? 10.953 27.969 23.281 1 97.5 65 ARG A CA 1
ATOM 492 C C . ARG A 1 65 ? 9.68 28.797 23.266 1 97.5 65 ARG A C 1
ATOM 494 O O . ARG A 1 65 ? 8.906 28.797 24.234 1 97.5 65 ARG A O 1
ATOM 501 N N . VAL A 1 66 ? 9.547 29.641 22.203 1 97.94 66 VAL A N 1
ATOM 502 C CA . VAL A 1 66 ? 8.25 30.234 21.922 1 97.94 66 VAL A CA 1
ATOM 503 C C . VAL A 1 66 ? 7.352 29.203 21.234 1 97.94 66 VAL A C 1
ATOM 505 O O . VAL A 1 66 ? 7.73 28.625 20.219 1 97.94 66 VAL A O 1
ATOM 508 N N . GLY A 1 67 ? 6.156 29 21.734 1 96.25 67 GLY A N 1
ATOM 509 C CA . GLY A 1 67 ? 5.262 28.016 21.156 1 96.25 67 GLY A CA 1
ATOM 510 C C . GLY A 1 67 ? 4.496 28.531 19.953 1 96.25 67 GLY A C 1
ATOM 511 O O . GLY A 1 67 ? 4.738 29.641 19.484 1 96.25 67 GLY A O 1
ATOM 512 N N . GLY A 1 68 ? 3.621 27.609 19.422 1 96.62 68 GLY A N 1
ATOM 513 C CA . GLY A 1 68 ? 2.803 27.938 18.266 1 96.62 68 GLY A CA 1
ATOM 514 C C . GLY A 1 68 ? 3.359 27.391 16.969 1 96.62 68 GLY A C 1
ATOM 515 O O . GLY A 1 68 ? 4.527 27.609 16.641 1 96.62 68 GLY A O 1
ATOM 516 N N . HIS A 1 69 ? 2.508 26.734 16.141 1 96.38 69 HIS A N 1
ATOM 517 C CA . HIS A 1 69 ? 3.043 26.062 14.953 1 96.38 69 HIS A CA 1
ATOM 518 C C . HIS A 1 69 ? 2.545 26.719 13.672 1 96.38 69 HIS A C 1
ATOM 520 O O . HIS A 1 69 ? 2.961 26.344 12.578 1 96.38 69 HIS A O 1
ATOM 526 N N . CYS A 1 70 ? 1.597 27.703 13.781 1 97.44 70 CYS A N 1
ATOM 527 C CA . CYS A 1 70 ? 1.087 28.406 12.602 1 97.44 70 CYS A CA 1
ATOM 528 C C . CYS A 1 70 ? 0.569 29.797 12.969 1 97.44 70 CYS A C 1
ATOM 530 O O . CYS A 1 70 ? 0.214 30.047 14.117 1 97.44 70 CYS A O 1
ATOM 532 N N . GLY A 1 71 ? 0.544 30.672 12.008 1 98.12 71 GLY A N 1
ATOM 533 C CA . GLY A 1 71 ? 0.077 32.031 12.234 1 98.12 71 GLY A CA 1
ATOM 534 C C . GLY A 1 71 ? -0.069 32.844 10.961 1 98.12 71 GLY A C 1
ATOM 535 O O . GLY A 1 71 ? 0.293 32.375 9.883 1 98.12 71 GLY A O 1
ATOM 536 N N . VAL A 1 72 ? -0.684 34 11.125 1 98.62 72 VAL A N 1
ATOM 537 C CA . VAL A 1 72 ? -0.894 34.906 10 1 98.62 72 VAL A CA 1
ATOM 538 C C . VAL A 1 72 ? -0.613 36.344 10.438 1 98.62 72 VAL A C 1
ATOM 540 O O . VAL A 1 72 ? -0.75 36.688 11.617 1 98.62 72 VAL A O 1
ATOM 543 N N . GLY A 1 73 ? -0.219 37.156 9.484 1 98.44 73 GLY A N 1
ATOM 544 C CA . GLY A 1 73 ? 0.063 38.531 9.773 1 98.44 73 GLY A CA 1
ATOM 545 C C . GLY A 1 73 ? 0.371 39.344 8.531 1 98.44 73 GLY A C 1
ATOM 546 O O . GLY A 1 73 ? -0.205 39.125 7.465 1 98.44 73 GLY A O 1
ATOM 547 N N . VAL A 1 74 ? 1.178 40.312 8.773 1 98.06 74 VAL A N 1
ATOM 548 C CA . VAL A 1 74 ? 1.521 41.25 7.707 1 98.06 74 VAL A CA 1
ATOM 549 C C . VAL A 1 74 ? 3.037 41.438 7.645 1 98.06 74 VAL A C 1
ATOM 551 O O . VAL A 1 74 ? 3.695 41.594 8.68 1 98.06 74 VAL A O 1
ATOM 554 N N . VAL A 1 75 ? 3.533 41.469 6.402 1 98 75 VAL A N 1
ATOM 555 C CA . VAL A 1 75 ? 4.961 41.688 6.211 1 98 75 VAL A CA 1
ATOM 556 C C . VAL A 1 75 ? 5.305 43.125 6.609 1 98 75 VAL A C 1
ATOM 558 O O . VAL A 1 75 ? 4.621 44.062 6.215 1 98 75 VAL A O 1
ATOM 561 N N . VAL A 1 76 ? 6.375 43.281 7.375 1 97.75 76 VAL A N 1
ATOM 562 C CA . VAL A 1 76 ? 6.746 44.625 7.789 1 97.75 76 VAL A CA 1
ATOM 563 C C . VAL A 1 76 ? 8.141 44.969 7.27 1 97.75 76 VAL A C 1
ATOM 565 O O . VAL A 1 76 ? 8.477 46.125 7.098 1 97.75 76 VAL A O 1
ATOM 568 N N . GLN A 1 77 ? 8.984 43.938 7.086 1 97 77 GLN A N 1
ATOM 569 C CA . GLN A 1 77 ? 10.312 44.125 6.512 1 97 77 GLN A CA 1
ATOM 570 C C . GLN A 1 77 ? 10.68 42.906 5.637 1 97 77 GLN A C 1
ATOM 572 O O . GLN A 1 77 ? 10.203 41.812 5.863 1 97 77 GLN A O 1
ATOM 577 N N . VAL A 1 78 ? 11.484 43.188 4.613 1 96.5 78 VAL A N 1
ATOM 578 C CA . VAL A 1 78 ? 11.969 42.125 3.75 1 96.5 78 VAL A CA 1
ATOM 579 C C . VAL A 1 78 ? 13.484 42.219 3.609 1 96.5 78 VAL A C 1
ATOM 581 O O . VAL A 1 78 ? 14.047 43.312 3.643 1 96.5 78 VAL A O 1
ATOM 584 N N . GLY A 1 79 ? 14.07 41.031 3.516 1 95.44 79 GLY A N 1
ATOM 585 C CA . GLY A 1 79 ? 15.5 41 3.266 1 95.44 79 GLY A CA 1
ATOM 586 C C . GLY A 1 79 ? 15.875 41.562 1.909 1 95.44 79 GLY A C 1
ATOM 587 O O . GLY A 1 79 ? 15.031 41.688 1.025 1 95.44 79 GLY A O 1
ATOM 588 N N . ALA A 1 80 ? 17.172 41.75 1.759 1 96.25 80 ALA A N 1
ATOM 589 C CA . ALA A 1 80 ? 17.688 42.438 0.582 1 96.25 80 ALA A CA 1
ATOM 590 C C . ALA A 1 80 ? 17.469 41.625 -0.683 1 96.25 80 ALA A C 1
ATOM 592 O O . ALA A 1 80 ? 17.312 42.188 -1.774 1 96.25 80 ALA A O 1
ATOM 593 N N . ASP A 1 81 ? 17.391 40.312 -0.518 1 95.25 81 ASP A N 1
ATOM 594 C CA . ASP A 1 81 ? 17.312 39.438 -1.694 1 95.25 81 ASP A CA 1
ATOM 595 C C . ASP A 1 81 ? 15.867 39 -1.944 1 95.25 81 ASP A C 1
ATOM 597 O O . ASP A 1 81 ? 15.625 38.094 -2.764 1 95.25 81 ASP A O 1
ATOM 601 N N . VAL A 1 82 ? 14.945 39.562 -1.209 1 95.38 82 VAL A N 1
ATOM 602 C CA . VAL A 1 82 ? 13.547 39.156 -1.342 1 95.38 82 VAL A CA 1
ATOM 603 C C . VAL A 1 82 ? 12.844 40.094 -2.32 1 95.38 82 VAL A C 1
ATOM 605 O O . VAL A 1 82 ? 12.859 41.312 -2.148 1 95.38 82 VAL A O 1
ATOM 608 N N . SER A 1 83 ? 12.25 39.531 -3.35 1 93.06 83 SER A N 1
ATOM 609 C CA . SER A 1 83 ? 11.531 40.344 -4.332 1 93.06 83 SER A CA 1
ATOM 610 C C . SER A 1 83 ? 10.062 39.969 -4.41 1 93.06 83 SER A C 1
ATOM 612 O O . SER A 1 83 ? 9.242 40.688 -4.949 1 93.06 83 SER A O 1
ATOM 614 N N . HIS A 1 84 ? 9.734 38.906 -3.85 1 92.38 84 HIS A N 1
ATOM 615 C CA . HIS A 1 84 ? 8.398 38.344 -4.031 1 92.38 84 HIS A CA 1
ATOM 616 C C . HIS A 1 84 ? 7.418 38.906 -3.004 1 92.38 84 HIS A C 1
ATOM 618 O O . HIS A 1 84 ? 6.203 38.75 -3.141 1 92.38 84 HIS A O 1
ATOM 624 N N . PHE A 1 85 ? 7.891 39.594 -1.994 1 96.12 85 PHE A N 1
ATOM 625 C CA . PHE A 1 85 ? 7.07 40.188 -0.94 1 96.12 85 PHE A CA 1
ATOM 626 C C . PHE A 1 85 ? 7.473 41.625 -0.688 1 96.12 85 PHE A C 1
ATOM 628 O O . PHE A 1 85 ? 8.602 42.031 -0.98 1 96.12 85 PHE A O 1
ATOM 635 N N . LYS A 1 86 ? 6.555 42.406 -0.216 1 95.94 86 LYS A N 1
ATOM 636 C CA . LYS A 1 86 ? 6.793 43.781 0.235 1 95.94 86 LYS A CA 1
ATOM 637 C C . LYS A 1 86 ? 6.02 44.062 1.516 1 95.94 86 LYS A C 1
ATOM 639 O O . LYS A 1 86 ? 5.027 43.406 1.818 1 95.94 86 LYS A O 1
ATOM 644 N N . PRO A 1 87 ? 6.523 45.094 2.287 1 96.5 87 PRO A N 1
ATOM 645 C CA . PRO A 1 87 ? 5.758 45.469 3.475 1 96.5 87 PRO A CA 1
ATOM 646 C C . PRO A 1 87 ? 4.293 45.75 3.162 1 96.5 87 PRO A C 1
ATOM 648 O O . PRO A 1 87 ? 3.988 46.406 2.162 1 96.5 87 PRO A O 1
ATOM 651 N N . GLY A 1 88 ? 3.438 45.219 3.963 1 96.88 88 GLY A N 1
ATOM 652 C CA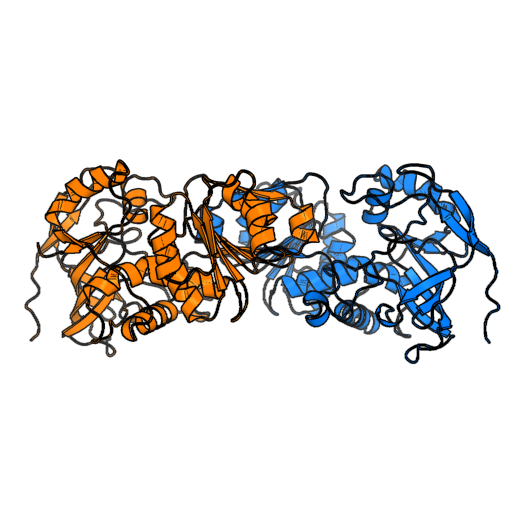 . GLY A 1 88 ? 2.01 45.375 3.746 1 96.88 88 GLY A CA 1
ATOM 653 C C . GLY A 1 88 ? 1.335 44.125 3.242 1 96.88 88 GLY A C 1
ATOM 654 O O . GLY A 1 88 ? 0.119 43.969 3.371 1 96.88 88 GLY A O 1
ATOM 655 N N . ASP A 1 89 ? 2.104 43.25 2.645 1 96.88 89 ASP A N 1
ATOM 656 C CA . ASP A 1 89 ? 1.544 41.969 2.145 1 96.88 89 ASP A CA 1
ATOM 657 C C . ASP A 1 89 ? 1.055 41.094 3.293 1 96.88 89 ASP A C 1
ATOM 659 O O . ASP A 1 89 ? 1.695 41.031 4.344 1 96.88 89 ASP A O 1
ATOM 663 N N . ARG A 1 90 ? -0.046 40.375 3.111 1 98.19 90 ARG A N 1
ATOM 664 C CA . ARG A 1 90 ? -0.517 39.406 4.07 1 98.19 90 ARG A CA 1
ATOM 665 C C . ARG A 1 90 ? 0.289 38.094 3.965 1 98.19 90 ARG A C 1
ATOM 667 O O . ARG A 1 90 ? 0.571 37.625 2.861 1 98.19 90 ARG A O 1
ATOM 674 N N . ALA A 1 91 ? 0.71 37.656 5.062 1 97.94 91 ALA A N 1
ATOM 675 C CA . ALA A 1 91 ? 1.626 36.5 5.086 1 97.94 91 ALA A CA 1
ATOM 676 C C . ALA A 1 91 ? 1.15 35.438 6.07 1 97.94 91 ALA A C 1
ATOM 678 O O . ALA A 1 91 ? 0.655 35.75 7.152 1 97.94 91 ALA A O 1
ATOM 679 N N . GLY A 1 92 ? 1.224 34.219 5.66 1 98.19 92 GLY A N 1
ATOM 680 C CA . GLY A 1 92 ? 0.942 33.062 6.512 1 98.19 92 GLY A CA 1
ATOM 681 C C . GLY A 1 92 ? 2.176 32.25 6.832 1 98.19 92 GLY A C 1
ATOM 682 O O . GLY A 1 92 ? 3.059 32.094 5.988 1 98.19 92 GLY A O 1
ATOM 683 N N . ILE A 1 93 ? 2.238 31.781 8.023 1 97.75 93 ILE A N 1
ATOM 684 C CA . ILE A 1 93 ? 3.291 30.906 8.523 1 97.75 93 ILE A CA 1
ATOM 685 C C . ILE A 1 93 ? 2.734 29.5 8.734 1 97.75 93 ILE A C 1
ATOM 687 O O . ILE A 1 93 ? 1.79 29.312 9.508 1 97.75 93 ILE A O 1
ATOM 691 N N . LYS A 1 94 ? 3.305 28.531 8.047 1 96.38 94 LYS A N 1
ATOM 692 C CA . LYS A 1 94 ? 2.885 27.141 8.211 1 96.38 94 LYS A CA 1
ATOM 693 C C . LYS A 1 94 ? 3.883 26.359 9.062 1 96.38 94 LYS A C 1
ATOM 695 O O . LYS A 1 94 ? 4.828 26.938 9.602 1 96.38 94 LYS A O 1
ATOM 700 N N . LEU A 1 95 ? 3.619 25.125 9.156 1 95.44 95 LEU A N 1
ATOM 701 C CA . LEU A 1 95 ? 4.426 24.25 10.008 1 95.44 95 LEU A CA 1
ATOM 702 C C . LEU A 1 95 ? 5.871 24.203 9.523 1 95.44 95 LEU A C 1
ATOM 704 O O . LEU A 1 95 ? 6.797 24.422 10.312 1 95.44 95 LEU A O 1
ATOM 708 N N . ILE A 1 96 ? 6.031 23.922 8.242 1 94.62 96 ILE A N 1
ATOM 709 C CA . ILE A 1 96 ? 7.363 23.922 7.652 1 94.62 96 ILE A CA 1
ATOM 710 C C . ILE A 1 96 ? 7.762 25.344 7.277 1 94.62 96 ILE A C 1
ATOM 712 O O . ILE A 1 96 ? 7.074 26 6.484 1 94.62 96 ILE A O 1
ATOM 716 N N . ASN A 1 97 ? 8.836 25.812 7.812 1 92.62 97 ASN A N 1
ATOM 717 C CA . ASN A 1 97 ? 9.125 27.234 7.605 1 92.62 97 ASN A CA 1
ATOM 718 C C . ASN A 1 97 ? 10.508 27.438 6.98 1 92.62 97 ASN A C 1
ATOM 720 O O . ASN A 1 97 ? 11 28.562 6.906 1 92.62 97 ASN A O 1
ATOM 724 N N . ASP A 1 98 ? 11.172 26.344 6.75 1 90.75 98 ASP A N 1
ATOM 725 C CA . ASP A 1 98 ? 12.422 26.344 6.004 1 90.75 98 ASP A CA 1
ATOM 726 C C . ASP A 1 98 ? 12.695 24.969 5.398 1 90.75 98 ASP A C 1
ATOM 728 O O . ASP A 1 98 ? 12.227 23.953 5.922 1 90.75 98 ASP A O 1
ATOM 732 N N . ALA A 1 99 ? 13.328 24.922 4.246 1 93.12 99 ALA A N 1
ATOM 733 C CA . ALA A 1 99 ? 13.797 23.719 3.568 1 93.12 99 ALA A CA 1
ATOM 734 C C . ALA A 1 99 ? 14.984 24.016 2.66 1 93.12 99 ALA A C 1
ATOM 736 O O . ALA A 1 99 ? 15.156 25.156 2.219 1 93.12 99 ALA A O 1
ATOM 737 N N . CYS A 1 100 ? 15.836 23.078 2.326 1 92.75 100 CYS A N 1
ATOM 738 C CA . CYS A 1 100 ? 17.047 23.344 1.558 1 92.75 100 CYS A CA 1
ATOM 739 C C . CYS A 1 100 ? 16.719 23.625 0.099 1 92.75 100 CYS A C 1
ATOM 741 O O . CYS A 1 100 ? 17.469 24.312 -0.593 1 92.75 100 CYS A O 1
ATOM 743 N N . LEU A 1 101 ? 15.641 23.125 -0.373 1 89.62 101 LEU A N 1
ATOM 744 C CA . LEU A 1 101 ? 15.094 23.281 -1.715 1 89.62 101 LEU A CA 1
ATOM 745 C C . LEU A 1 101 ? 16.016 22.656 -2.756 1 89.62 101 LEU A C 1
ATOM 747 O O . LEU A 1 101 ? 15.82 22.844 -3.959 1 89.62 101 LEU A O 1
ATOM 751 N N . CYS A 1 102 ? 17.078 21.953 -2.311 1 91.12 102 CYS A N 1
ATOM 752 C CA . CYS A 1 102 ? 18.047 21.406 -3.258 1 91.12 102 CYS A CA 1
ATOM 753 C C . CYS A 1 102 ? 18.156 19.891 -3.123 1 91.12 102 CYS A C 1
ATOM 755 O O . CYS A 1 102 ? 18.734 19.219 -3.977 1 91.12 102 CYS A O 1
ATOM 757 N N . CYS A 1 103 ? 17.578 19.328 -2.131 1 91.69 103 CYS A N 1
ATOM 758 C CA . CYS A 1 103 ? 17.656 17.875 -1.965 1 91.69 103 CYS A CA 1
ATOM 759 C C . CYS A 1 103 ? 16.578 17.172 -2.787 1 91.69 103 CYS A C 1
ATOM 761 O O . CYS A 1 103 ? 15.75 17.828 -3.412 1 91.69 103 CYS A O 1
ATOM 763 N N . GLU A 1 104 ? 16.625 15.828 -2.756 1 90.62 104 GLU A N 1
ATOM 764 C CA . GLU A 1 104 ? 15.711 15.055 -3.596 1 90.62 104 GLU A CA 1
ATOM 765 C C . GLU A 1 104 ? 14.258 15.289 -3.191 1 90.62 104 GLU A C 1
ATOM 767 O O . GLU A 1 104 ? 13.367 15.336 -4.047 1 90.62 104 GLU A O 1
ATOM 772 N N . PHE A 1 105 ? 13.953 15.445 -1.963 1 93.31 105 PHE A N 1
ATOM 773 C CA . PHE A 1 105 ? 12.586 15.672 -1.494 1 93.31 105 PHE A CA 1
ATOM 774 C C . PHE A 1 105 ? 12.086 17.047 -1.926 1 93.31 105 PHE A C 1
ATOM 776 O O . PHE A 1 105 ? 10.984 17.172 -2.457 1 93.31 105 PHE A O 1
ATOM 783 N N . CYS A 1 106 ? 12.922 18.078 -1.722 1 92.62 106 CYS A N 1
ATOM 784 C CA . CYS A 1 106 ? 12.539 19.438 -2.09 1 92.62 106 CYS A CA 1
ATOM 785 C C . CYS A 1 106 ? 12.312 19.547 -3.592 1 92.62 106 CYS A C 1
ATOM 787 O O . CYS A 1 106 ? 11.344 20.172 -4.027 1 92.62 106 CYS A O 1
ATOM 789 N N . LYS A 1 107 ? 13.172 18.875 -4.324 1 89.94 107 LYS A N 1
ATOM 790 C CA . LYS A 1 107 ? 13.07 18.969 -5.777 1 89.94 107 LYS A CA 1
ATOM 791 C C . LYS A 1 107 ? 11.805 18.281 -6.281 1 89.94 107 LYS A C 1
ATOM 793 O O . LYS A 1 107 ? 11.367 18.531 -7.41 1 89.94 107 LYS A O 1
ATOM 798 N N . ARG A 1 108 ? 11.219 17.453 -5.406 1 89.88 108 ARG A N 1
ATOM 799 C CA . ARG A 1 108 ? 10.047 16.688 -5.82 1 89.88 108 ARG A CA 1
ATOM 800 C C . ARG A 1 108 ? 8.789 17.188 -5.113 1 89.88 108 ARG A C 1
ATOM 802 O O . ARG A 1 108 ? 7.766 16.516 -5.102 1 89.88 108 ARG A O 1
ATOM 809 N N . GLY A 1 109 ? 8.852 18.297 -4.477 1 91.69 109 GLY A N 1
ATOM 810 C CA . GLY A 1 109 ? 7.691 18.906 -3.84 1 91.69 109 GLY A CA 1
ATOM 811 C C . GLY A 1 109 ? 7.332 18.266 -2.514 1 91.69 109 GLY A C 1
ATOM 812 O O . GLY A 1 109 ? 6.164 18.234 -2.123 1 91.69 109 GLY A O 1
ATOM 813 N N . SER A 1 110 ? 8.289 17.562 -1.923 1 94.81 110 SER A N 1
ATOM 814 C CA . SER A 1 110 ? 8.102 16.969 -0.604 1 94.81 110 SER A CA 1
ATOM 815 C C . SER A 1 110 ? 9.031 17.609 0.427 1 94.81 110 SER A C 1
ATOM 817 O O . SER A 1 110 ? 9.711 16.891 1.176 1 94.81 110 SER A O 1
ATOM 819 N N . GLU A 1 111 ? 9.078 18.953 0.466 1 93.44 111 GLU A N 1
ATOM 820 C CA . GLU A 1 111 ? 10.031 19.656 1.319 1 93.44 111 GLU A CA 1
ATOM 821 C C . GLU A 1 111 ? 9.703 19.453 2.797 1 93.44 111 GLU A C 1
ATOM 823 O O . GLU A 1 111 ? 10.555 19.672 3.662 1 93.44 111 GLU A O 1
ATOM 828 N N . ALA A 1 112 ? 8.414 18.969 3.086 1 94.12 112 ALA A N 1
ATOM 829 C CA . ALA A 1 112 ? 8.086 18.656 4.473 1 94.12 112 ALA A CA 1
ATOM 830 C C . ALA A 1 112 ? 8.969 17.516 4.996 1 94.12 112 ALA A C 1
ATOM 832 O O . ALA A 1 112 ? 9.109 17.344 6.207 1 94.12 112 ALA A O 1
ATOM 833 N N . HIS A 1 113 ? 9.555 16.797 4.094 1 95.5 113 HIS A N 1
ATOM 834 C CA . HIS A 1 113 ? 10.383 15.656 4.465 1 95.5 113 HIS A CA 1
ATOM 835 C C . HIS A 1 113 ? 11.859 15.961 4.273 1 95.5 113 HIS A C 1
ATOM 837 O O . HIS A 1 113 ? 12.695 15.055 4.32 1 95.5 113 HIS A O 1
ATOM 843 N N . CYS A 1 114 ? 12.211 17.219 4.004 1 94.69 114 CYS A N 1
ATOM 844 C CA . CYS A 1 114 ? 13.594 17.656 3.902 1 94.69 114 CYS A CA 1
ATOM 845 C C . CYS A 1 114 ? 14.32 17.5 5.234 1 94.69 114 CYS A C 1
ATOM 847 O O . CYS A 1 114 ? 13.812 17.938 6.273 1 94.69 114 CYS A O 1
ATOM 849 N N . GLU A 1 115 ? 15.461 16.875 5.215 1 92.19 115 GLU A N 1
ATOM 850 C CA . GLU A 1 115 ? 16.234 16.672 6.441 1 92.19 115 GLU A CA 1
ATOM 851 C C . GLU A 1 115 ? 16.641 18 7.066 1 92.19 115 GLU A C 1
ATOM 853 O O . GLU A 1 115 ? 16.844 18.078 8.273 1 92.19 115 GLU A O 1
ATOM 858 N N . SER A 1 116 ? 16.703 19.016 6.242 1 92.5 116 SER A N 1
ATOM 859 C CA . SER A 1 116 ? 17.125 20.344 6.711 1 92.5 116 SER A CA 1
ATOM 860 C C . SER A 1 116 ? 15.922 21.219 7.027 1 92.5 116 SER A C 1
ATOM 862 O O . SER A 1 116 ? 16.078 22.406 7.344 1 92.5 116 SER A O 1
ATOM 864 N N . ALA A 1 117 ? 14.734 20.594 6.945 1 93.25 117 ALA A N 1
ATOM 865 C CA . ALA A 1 117 ? 13.547 21.406 7.176 1 93.25 117 ALA A CA 1
ATOM 866 C C . ALA A 1 117 ? 13.445 21.828 8.641 1 93.25 117 ALA A C 1
ATOM 868 O O . ALA A 1 117 ? 13.844 21.078 9.531 1 93.25 117 ALA A O 1
ATOM 869 N N . THR A 1 118 ? 12.992 23.031 8.867 1 93.25 118 THR A N 1
ATOM 870 C CA . THR A 1 118 ? 12.688 23.484 10.211 1 93.25 118 THR A CA 1
ATOM 871 C C . THR A 1 118 ? 11.18 23.625 10.406 1 93.25 118 THR A C 1
ATOM 873 O O . THR A 1 118 ? 10.461 24 9.477 1 93.25 118 THR A O 1
ATOM 876 N N . THR A 1 119 ? 10.773 23.297 11.609 1 94.69 119 THR A N 1
ATOM 877 C CA . THR A 1 119 ? 9.352 23.359 11.945 1 94.69 119 THR A CA 1
ATOM 878 C C . THR A 1 119 ? 9.078 24.484 12.938 1 94.69 119 THR A C 1
ATOM 880 O O . THR A 1 119 ? 9.844 24.688 13.875 1 94.69 119 THR A O 1
ATOM 883 N N . THR A 1 120 ? 8.008 25.188 12.656 1 96.69 120 THR A N 1
ATOM 884 C CA . THR A 1 120 ? 7.574 26.297 13.5 1 96.69 120 THR A CA 1
ATOM 885 C C . THR A 1 120 ? 7.156 25.797 14.883 1 96.69 120 THR A C 1
ATOM 887 O O . THR A 1 120 ? 6.277 24.938 15 1 96.69 120 THR A O 1
ATOM 890 N N . GLY A 1 121 ? 7.785 26.281 15.93 1 95.94 121 GLY A N 1
ATOM 891 C CA . GLY A 1 121 ? 7.395 25.938 17.297 1 95.94 121 GLY A CA 1
ATOM 892 C C . GLY A 1 121 ? 8.109 24.703 17.812 1 95.94 121 GLY A C 1
ATOM 893 O O . GLY A 1 121 ? 7.984 24.359 18.984 1 95.94 121 GLY A O 1
ATOM 894 N N . LEU A 1 122 ? 8.812 24.031 16.938 1 94.31 122 LEU A N 1
ATOM 895 C CA . LEU A 1 122 ? 9.57 22.828 17.312 1 94.31 122 LEU A CA 1
ATOM 896 C C . LEU A 1 122 ? 11.055 23.016 17.031 1 94.31 122 LEU A C 1
ATOM 898 O O . LEU A 1 122 ? 11.859 23.141 17.969 1 94.31 122 LEU A O 1
ATOM 902 N N . GLY A 1 123 ? 11.383 23.234 15.797 1 92.75 123 GLY A N 1
ATOM 903 C CA . GLY A 1 123 ? 12.773 23.438 15.414 1 92.75 123 GLY A CA 1
ATOM 904 C C . GLY A 1 123 ? 13.273 24.844 15.703 1 92.75 123 GLY A C 1
ATOM 905 O O . GLY A 1 123 ? 14.469 25.047 15.93 1 92.75 123 GLY A O 1
ATOM 906 N N . ILE A 1 124 ? 12.336 25.797 15.625 1 94.5 124 ILE A N 1
ATOM 907 C CA . ILE A 1 124 ? 12.602 27.203 15.945 1 94.5 124 ILE A CA 1
ATOM 908 C C . ILE A 1 124 ? 11.453 27.766 16.766 1 94.5 124 ILE A C 1
ATOM 910 O O . ILE A 1 124 ? 10.453 27.078 17.016 1 94.5 124 ILE A O 1
ATOM 914 N N . ASN A 1 125 ? 11.648 29 17.188 1 97.12 125 ASN A N 1
ATOM 915 C CA . ASN A 1 125 ? 10.562 29.656 17.906 1 97.12 125 ASN A CA 1
ATOM 916 C C . ASN A 1 125 ? 9.289 29.703 17.062 1 97.12 125 ASN A C 1
ATOM 918 O O . ASN A 1 125 ? 9.352 29.906 15.844 1 97.12 125 ASN A O 1
ATOM 922 N N . GLY A 1 126 ? 8.156 29.609 17.781 1 98.06 126 GLY A N 1
ATOM 923 C CA . GLY A 1 126 ? 6.883 29.547 17.094 1 98.06 126 GLY A CA 1
ATOM 924 C C . GLY A 1 126 ? 6.195 30.891 16.953 1 98.06 126 GLY A C 1
ATOM 925 O O . GLY A 1 126 ? 6.84 31.938 17.062 1 98.06 126 GLY A O 1
ATOM 926 N N . THR A 1 127 ? 4.957 30.828 16.656 1 98.44 127 THR A N 1
ATOM 927 C CA . THR A 1 127 ? 4.23 32 16.219 1 98.44 127 THR A CA 1
ATOM 928 C C . THR A 1 127 ? 3.578 32.719 17.406 1 98.44 127 THR A C 1
ATOM 930 O O . THR A 1 127 ? 2.969 33.781 17.25 1 98.44 127 THR A O 1
ATOM 933 N N . TRP A 1 128 ? 3.721 32.156 18.609 1 98.19 128 TRP A N 1
ATOM 934 C CA . TRP A 1 128 ? 3.195 32.875 19.766 1 98.19 128 TRP A CA 1
ATOM 935 C C . TRP A 1 128 ? 4.082 34.031 20.141 1 98.19 128 TRP A C 1
ATOM 937 O O . TRP A 1 128 ? 4.539 34.156 21.281 1 98.19 128 TRP A O 1
ATOM 947 N N . GLN A 1 129 ? 4.344 34.875 19.234 1 98.44 129 GLN A N 1
ATOM 948 C CA . GLN A 1 129 ? 5.125 36.094 19.359 1 98.44 129 GLN A CA 1
ATOM 949 C C . GLN A 1 129 ? 4.66 37.156 18.359 1 98.44 129 GLN A C 1
ATOM 951 O O . GLN A 1 129 ? 4.008 36.812 17.375 1 98.44 129 GLN A O 1
ATOM 956 N N . GLN A 1 130 ? 4.984 38.344 18.562 1 98.38 130 GLN A N 1
ATOM 957 C CA . GLN A 1 130 ? 4.418 39.469 17.812 1 98.38 130 GLN A CA 1
ATOM 958 C C . GLN A 1 130 ? 5.121 39.656 16.469 1 98.38 130 GLN A C 1
ATOM 960 O O . GLN A 1 130 ? 4.527 40.125 15.516 1 98.38 130 GLN A O 1
ATOM 965 N N . TYR A 1 131 ? 6.445 39.312 16.406 1 98.38 131 TYR A N 1
ATOM 966 C CA . TYR A 1 131 ? 7.223 39.406 15.172 1 98.38 131 TYR A CA 1
ATOM 967 C C . TYR A 1 131 ? 7.926 38.062 14.891 1 98.38 131 TYR A C 1
ATOM 969 O O . TYR A 1 131 ? 8.523 37.469 15.789 1 98.38 131 TYR A O 1
ATOM 977 N N . PHE A 1 132 ? 7.84 37.625 13.695 1 97.75 132 PHE A N 1
ATOM 978 C CA . PHE A 1 132 ? 8.352 36.312 13.289 1 97.75 132 PHE A CA 1
ATOM 979 C C . PHE A 1 132 ? 9.141 36.438 11.992 1 97.75 132 PHE A C 1
ATOM 981 O O . PHE A 1 132 ? 8.719 37.094 11.055 1 97.75 132 PHE A O 1
ATOM 988 N N . VAL A 1 133 ? 10.273 35.812 12 1 96.56 133 VAL A N 1
ATOM 989 C CA . VAL A 1 133 ? 11.078 35.781 10.789 1 96.56 133 VAL A CA 1
ATOM 990 C C . VAL A 1 133 ? 10.906 34.469 10.07 1 96.56 133 VAL A C 1
ATOM 992 O O . VAL A 1 133 ? 10.875 33.406 10.719 1 96.56 133 VAL A O 1
ATOM 995 N N . ILE A 1 134 ? 10.797 34.469 8.727 1 95.81 134 ILE A N 1
ATOM 996 C CA . ILE A 1 134 ? 10.625 33.281 7.926 1 95.81 134 ILE A CA 1
ATOM 997 C C . ILE A 1 134 ? 11.281 33.469 6.559 1 95.81 134 ILE A C 1
ATOM 999 O O . ILE A 1 134 ? 11.336 34.594 6.047 1 95.81 134 ILE A O 1
ATOM 1003 N N . LYS A 1 135 ? 11.742 32.344 6.039 1 94.12 135 LYS A N 1
ATOM 1004 C CA . LYS A 1 135 ? 12.258 32.375 4.676 1 94.12 135 LYS A CA 1
ATOM 1005 C C . LYS A 1 135 ? 11.172 32.781 3.684 1 94.12 135 LYS A C 1
ATOM 1007 O O . LYS A 1 135 ? 10.047 32.281 3.762 1 94.12 135 LYS A O 1
ATOM 1012 N N . TYR A 1 136 ? 11.539 33.625 2.686 1 94.25 136 TYR A N 1
ATOM 1013 C CA . TYR A 1 136 ? 10.539 34.125 1.742 1 94.25 136 TYR A CA 1
ATOM 1014 C C . TYR A 1 136 ? 9.883 32.969 0.986 1 94.25 136 TYR A C 1
ATOM 1016 O O . TYR A 1 136 ? 8.703 33.062 0.64 1 94.25 136 TYR A O 1
ATOM 1024 N N . SER A 1 137 ? 10.648 31.875 0.772 1 93.38 137 SER A N 1
ATOM 1025 C CA . SER A 1 137 ? 10.172 30.75 -0.028 1 93.38 137 SER A CA 1
ATOM 1026 C C . SER A 1 137 ? 9.062 29.984 0.697 1 93.38 137 SER A C 1
ATOM 1028 O O . SER A 1 137 ? 8.312 29.234 0.076 1 93.38 137 SER A O 1
ATOM 1030 N N . GLU A 1 138 ? 8.953 30.172 2.002 1 95.56 138 GLU A N 1
ATOM 1031 C CA . GLU A 1 138 ? 8.023 29.375 2.791 1 95.56 138 GLU A CA 1
ATOM 1032 C C . GLU A 1 138 ? 6.805 30.188 3.217 1 95.56 138 GLU A C 1
ATOM 1034 O O . GLU A 1 138 ? 5.867 29.656 3.807 1 95.56 138 GLU A O 1
ATOM 1039 N N . VAL A 1 139 ? 6.789 31.453 2.908 1 95.81 139 VAL A N 1
ATOM 1040 C CA . VAL A 1 139 ? 5.656 32.312 3.248 1 95.81 139 VAL A CA 1
ATOM 1041 C C . VAL A 1 139 ? 4.473 31.984 2.336 1 95.81 139 VAL A C 1
ATOM 1043 O O . VAL A 1 139 ? 4.645 31.797 1.132 1 95.81 139 VAL A O 1
ATOM 1046 N N . VAL A 1 140 ? 3.352 31.891 2.943 1 96.5 140 VAL A N 1
ATOM 1047 C CA . VAL A 1 140 ? 2.137 31.719 2.154 1 96.5 140 VAL A CA 1
ATOM 1048 C C . VAL A 1 140 ? 1.412 33.062 2.023 1 96.5 140 VAL A C 1
ATOM 1050 O O . VAL A 1 140 ? 1.23 33.75 3.014 1 96.5 140 VAL A O 1
ATOM 1053 N N . ARG A 1 141 ? 1.046 33.375 0.833 1 95.94 141 ARG A N 1
ATOM 1054 C CA . ARG A 1 141 ? 0.262 34.594 0.632 1 95.94 141 ARG A CA 1
ATOM 1055 C C . ARG A 1 141 ? -1.203 34.375 0.988 1 95.94 141 ARG A C 1
ATOM 1057 O O . ARG A 1 141 ? -1.852 33.5 0.428 1 95.94 141 ARG A O 1
ATOM 1064 N N . ILE A 1 142 ? -1.699 35.156 1.826 1 97.62 142 ILE A N 1
ATOM 1065 C CA . ILE A 1 142 ? -3.102 35.031 2.209 1 97.62 142 ILE A CA 1
ATOM 1066 C C . ILE A 1 142 ? -3.969 35.875 1.264 1 97.62 142 ILE A C 1
ATOM 1068 O O . ILE A 1 142 ? -3.793 37.094 1.153 1 97.62 142 ILE A O 1
ATOM 1072 N N . PRO A 1 143 ? -4.84 35.25 0.648 1 95.38 143 PRO A N 1
ATOM 1073 C CA . PRO A 1 143 ? -5.711 36 -0.27 1 95.38 143 PRO A CA 1
ATOM 1074 C C . PRO A 1 143 ? -6.48 37.125 0.421 1 95.38 143 PRO A C 1
ATOM 1076 O O . PRO A 1 143 ? -6.93 36.938 1.559 1 95.38 143 PRO A O 1
ATOM 1079 N N . GLU A 1 144 ? -6.719 38.156 -0.294 1 94.38 144 GLU A N 1
ATOM 1080 C CA . GLU A 1 144 ? -7.391 39.344 0.255 1 94.38 144 GLU A CA 1
ATOM 1081 C C . GLU A 1 144 ? -8.852 39.031 0.565 1 94.38 144 GLU A C 1
ATOM 1083 O O . GLU A 1 144 ? -9.438 39.625 1.478 1 94.38 144 GLU A O 1
ATOM 1088 N N . SER A 1 145 ? -9.383 38.094 -0.107 1 94.19 145 SER A N 1
ATOM 1089 C CA . SER A 1 145 ? -10.805 37.781 0.031 1 94.19 145 SER A CA 1
ATOM 1090 C C . SER A 1 145 ? -11.07 36.969 1.279 1 94.19 145 SER A C 1
ATOM 1092 O O . SER A 1 145 ? -12.219 36.812 1.704 1 94.19 145 SER A O 1
ATOM 1094 N N . LEU A 1 146 ? -10.062 36.5 1.866 1 95.5 146 LEU A N 1
ATOM 1095 C CA . LEU A 1 146 ? -10.188 35.656 3.053 1 95.5 146 LEU A CA 1
ATOM 1096 C C . LEU A 1 146 ? -9.969 36.469 4.324 1 95.5 146 LEU A C 1
ATOM 1098 O O . LEU A 1 146 ? -9.008 37.25 4.41 1 95.5 146 LEU A O 1
ATOM 1102 N N . GLN A 1 147 ? -10.93 36.375 5.238 1 95.5 147 GLN A N 1
ATOM 1103 C CA . GLN A 1 147 ? -10.633 36.938 6.555 1 95.5 147 GLN A CA 1
ATOM 1104 C C . GLN A 1 147 ? -9.344 36.344 7.121 1 95.5 147 GLN A C 1
ATOM 1106 O O . GLN A 1 147 ? -9.188 35.125 7.195 1 95.5 147 GLN A O 1
ATOM 1111 N N . ILE A 1 148 ? -8.469 37.156 7.512 1 96.62 148 ILE A N 1
ATOM 1112 C CA . ILE A 1 148 ? -7.086 36.75 7.742 1 96.62 148 ILE A CA 1
ATOM 1113 C C . ILE A 1 148 ? -7.02 35.719 8.867 1 96.62 148 ILE A C 1
ATOM 1115 O O . ILE A 1 148 ? -6.215 34.781 8.82 1 96.62 148 ILE A O 1
ATOM 1119 N N . GLN A 1 149 ? -7.883 35.875 9.93 1 95.81 149 GLN A N 1
ATOM 1120 C CA . GLN A 1 149 ? -7.812 34.969 11.055 1 95.81 149 GLN A CA 1
ATOM 1121 C C . GLN A 1 149 ? -8.273 33.562 10.648 1 95.81 149 GLN A C 1
ATOM 1123 O O . GLN A 1 149 ? -7.852 32.562 11.234 1 95.81 149 GLN A O 1
ATOM 1128 N N . LYS A 1 150 ? -9.102 33.438 9.609 1 95.75 150 LYS A N 1
ATOM 1129 C CA . LYS A 1 150 ? -9.609 32.156 9.148 1 95.75 150 LYS A CA 1
ATOM 1130 C C . LYS A 1 150 ? -8.508 31.344 8.461 1 95.75 150 LYS A C 1
ATOM 1132 O O . LYS A 1 150 ? -8.633 30.125 8.305 1 95.75 150 LYS A O 1
ATOM 1137 N N . ALA A 1 151 ? -7.445 32 8.078 1 97.31 151 ALA A N 1
ATOM 1138 C CA . ALA A 1 151 ? -6.336 31.312 7.422 1 97.31 151 ALA A CA 1
ATOM 1139 C C . ALA A 1 151 ? -5.551 30.453 8.414 1 97.31 151 ALA A C 1
ATOM 1141 O O . ALA A 1 151 ? -4.867 29.516 8.016 1 97.31 151 ALA A O 1
ATOM 1142 N N . VAL A 1 152 ? -5.676 30.781 9.672 1 97.38 152 VAL A N 1
ATOM 1143 C CA . VAL A 1 152 ? -4.852 30.125 10.68 1 97.38 152 VAL A CA 1
ATOM 1144 C C . VAL A 1 152 ? -5.152 28.641 10.711 1 97.38 152 VAL A C 1
ATOM 1146 O O . VAL A 1 152 ? -4.266 27.812 10.477 1 97.38 152 VAL A O 1
ATOM 1149 N N . PRO A 1 153 ? -6.418 28.25 10.906 1 96.12 153 PRO A N 1
ATOM 1150 C CA . PRO A 1 153 ? -6.676 26.812 10.922 1 96.12 153 PRO A CA 1
ATOM 1151 C C . PRO A 1 153 ? -6.414 26.156 9.57 1 96.12 153 PRO A C 1
ATOM 1153 O O . PRO A 1 153 ? -6.059 24.969 9.516 1 96.12 153 PRO A O 1
ATOM 1156 N N . ILE A 1 154 ? -6.523 26.844 8.492 1 97 154 ILE A N 1
ATOM 1157 C CA . ILE A 1 154 ? -6.293 26.297 7.164 1 97 154 ILE A CA 1
ATOM 1158 C C . ILE A 1 154 ? -4.816 25.938 7 1 97 154 ILE A C 1
ATOM 1160 O O . ILE A 1 154 ? -4.48 24.906 6.422 1 97 154 ILE A O 1
ATOM 1164 N N . LEU A 1 155 ? -3.928 26.75 7.551 1 96.94 155 LEU A N 1
ATOM 1165 C CA . LEU A 1 155 ? -2.49 26.547 7.406 1 96.94 155 LEU A CA 1
ATOM 1166 C C . LEU A 1 155 ? -2.012 25.391 8.273 1 96.94 155 LEU A C 1
ATOM 1168 O O . LEU A 1 155 ? -0.878 24.922 8.133 1 96.94 155 LEU A O 1
ATOM 1172 N N . SER A 1 156 ? -2.809 24.875 9.109 1 95.12 156 SER A N 1
ATOM 1173 C CA . SER A 1 156 ? -2.498 23.719 9.93 1 95.12 156 SER A CA 1
ATOM 1174 C C . SER A 1 156 ? -3.348 22.516 9.531 1 95.12 156 SER A C 1
ATOM 1176 O O . SER A 1 156 ? -2.967 21.75 8.648 1 95.12 156 SER A O 1
ATOM 1178 N N . ASP A 1 157 ? -4.617 22.469 10.016 1 95.56 157 ASP A N 1
ATOM 1179 C CA . ASP A 1 157 ? -5.516 21.359 9.75 1 95.56 157 ASP A CA 1
ATOM 1180 C C . ASP A 1 157 ? -5.871 21.281 8.266 1 95.56 157 ASP A C 1
ATOM 1182 O O . ASP A 1 157 ? -5.996 20.188 7.711 1 95.56 157 ASP A O 1
ATOM 1186 N N . GLY A 1 158 ? -6.082 22.406 7.68 1 96.69 158 GLY A N 1
ATOM 1187 C CA . GLY A 1 158 ? -6.469 22.438 6.277 1 96.69 158 GLY A CA 1
ATOM 1188 C C . GLY A 1 158 ? -5.434 21.812 5.359 1 96.69 158 GLY A C 1
ATOM 1189 O O . GLY A 1 158 ? -5.742 20.891 4.602 1 96.69 158 GLY A O 1
ATOM 1190 N N . VAL A 1 159 ? -4.172 22.312 5.441 1 97.38 159 VAL A N 1
ATOM 1191 C CA . VAL A 1 159 ? -3.098 21.812 4.59 1 97.38 159 VAL A CA 1
ATOM 1192 C C . VAL A 1 159 ? -2.861 20.344 4.871 1 97.38 159 VAL A C 1
ATOM 1194 O O . VAL A 1 159 ? -2.611 19.562 3.949 1 97.38 159 VAL A O 1
ATOM 1197 N N . THR A 1 160 ? -2.955 19.922 6.109 1 97.25 160 THR A N 1
ATOM 1198 C CA . THR A 1 160 ? -2.773 18.531 6.504 1 97.25 160 THR A CA 1
ATOM 1199 C C . THR A 1 160 ? -3.822 17.641 5.844 1 97.25 160 THR A C 1
ATOM 1201 O O . THR A 1 160 ? -3.486 16.625 5.223 1 97.25 160 THR A O 1
ATOM 1204 N N . ALA A 1 161 ? -5.109 18.031 5.98 1 97.88 161 ALA A N 1
ATOM 1205 C CA . ALA A 1 161 ? -6.199 17.25 5.395 1 97.88 161 ALA A CA 1
ATOM 1206 C C . ALA A 1 161 ? -6.109 17.25 3.871 1 97.88 161 ALA A C 1
ATOM 1208 O O . ALA A 1 161 ? -6.312 16.203 3.238 1 97.88 161 ALA A O 1
ATOM 1209 N N . TYR A 1 162 ? -5.848 18.422 3.295 1 98.19 162 TYR A N 1
ATOM 1210 C CA . TYR A 1 162 ? -5.762 18.578 1.847 1 98.19 162 TYR A CA 1
ATOM 1211 C C . TYR A 1 162 ? -4.711 17.656 1.258 1 98.19 162 TYR A C 1
ATOM 1213 O O . TYR A 1 162 ? -4.98 16.938 0.293 1 98.19 162 TYR A O 1
ATOM 1221 N N . ARG A 1 163 ? -3.531 17.688 1.867 1 98 163 ARG A N 1
ATOM 1222 C CA . ARG A 1 163 ? -2.453 16.828 1.4 1 98 163 ARG A CA 1
ATOM 1223 C C . ARG A 1 163 ? -2.83 15.352 1.545 1 98 163 ARG A C 1
ATOM 1225 O O . ARG A 1 163 ? -2.578 14.547 0.644 1 98 163 ARG A O 1
ATOM 1232 N N . ALA A 1 164 ? -3.395 14.969 2.652 1 98.19 164 ALA A N 1
ATOM 1233 C CA . ALA A 1 164 ? -3.754 13.578 2.9 1 98.19 164 ALA A CA 1
ATOM 1234 C C . ALA A 1 164 ? -4.754 13.07 1.864 1 98.19 164 ALA A C 1
ATOM 1236 O O . ALA A 1 164 ? -4.684 11.922 1.429 1 98.19 164 ALA A O 1
ATOM 1237 N N . LEU A 1 165 ? -5.707 13.938 1.521 1 98.31 165 LEU A N 1
ATOM 1238 C CA . LEU A 1 165 ? -6.68 13.555 0.505 1 98.31 165 LEU A CA 1
ATOM 1239 C C . LEU A 1 165 ? -6 13.328 -0.841 1 98.31 165 LEU A C 1
ATOM 1241 O O . LEU A 1 165 ? -6.34 12.383 -1.559 1 98.31 165 LEU A O 1
ATOM 1245 N N . LYS A 1 166 ? -5.059 14.203 -1.178 1 96.25 166 LYS A N 1
ATOM 1246 C CA . LYS A 1 166 ? -4.297 13.984 -2.402 1 96.25 166 LYS A CA 1
ATOM 1247 C C . LYS A 1 166 ? -3.533 12.664 -2.35 1 96.25 1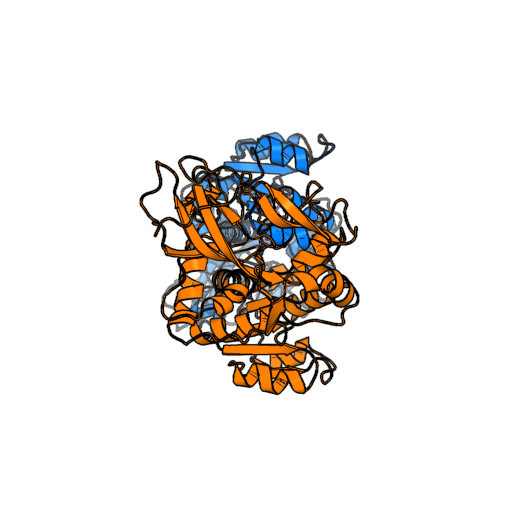66 LYS A C 1
ATOM 1249 O O . LYS A 1 166 ? -3.494 11.922 -3.336 1 96.25 166 LYS A O 1
ATOM 1254 N N . GLU A 1 167 ? -2.943 12.391 -1.189 1 95.94 167 GLU A N 1
ATOM 1255 C CA . GLU A 1 167 ? -2.158 11.172 -1.014 1 95.94 167 GLU A CA 1
ATOM 1256 C C . GLU A 1 167 ? -3.045 9.93 -1.069 1 95.94 167 GLU A C 1
ATOM 1258 O O . GLU A 1 167 ? -2.572 8.836 -1.392 1 95.94 167 GLU A O 1
ATOM 1263 N N . SER A 1 168 ? -4.32 10.047 -0.733 1 96.12 168 SER A N 1
ATOM 1264 C CA . SER A 1 168 ? -5.23 8.906 -0.704 1 96.12 168 SER A CA 1
ATOM 1265 C C . SER A 1 168 ? -5.469 8.359 -2.105 1 96.12 168 SER A C 1
ATOM 1267 O O . SER A 1 168 ? -5.887 7.207 -2.262 1 96.12 168 SER A O 1
ATOM 1269 N N . ASN A 1 169 ? -5.297 9.18 -3.135 1 92.94 169 ASN A N 1
ATOM 1270 C CA . ASN A 1 169 ? -5.504 8.836 -4.539 1 92.94 169 ASN A CA 1
ATOM 1271 C C . ASN A 1 169 ? -6.957 8.461 -4.812 1 92.94 169 ASN A C 1
ATOM 1273 O O . ASN A 1 169 ? -7.25 7.762 -5.785 1 92.94 169 ASN A O 1
ATOM 1277 N N . VAL A 1 170 ? -7.883 8.742 -3.848 1 96.06 170 VAL A N 1
ATOM 1278 C CA . VAL A 1 170 ? -9.312 8.586 -4.109 1 96.06 170 VAL A CA 1
ATOM 1279 C C . VAL A 1 170 ? -9.742 9.555 -5.207 1 96.06 170 VAL A C 1
ATOM 1281 O O . VAL A 1 170 ? -9.336 10.719 -5.215 1 96.06 170 VAL A O 1
ATOM 1284 N N . LYS A 1 171 ? -10.562 9.094 -6.125 1 93.88 171 LYS A N 1
ATOM 1285 C CA . LYS A 1 171 ? -10.945 9.883 -7.297 1 93.88 171 LYS A CA 1
ATOM 1286 C C . LYS A 1 171 ? -12.352 10.453 -7.145 1 93.88 171 LYS A C 1
ATOM 1288 O O . LYS A 1 171 ? -13.109 10.023 -6.277 1 93.88 171 LYS A O 1
ATOM 1293 N N . PRO A 1 172 ? -12.633 11.531 -7.973 1 93.5 172 PRO A N 1
ATOM 1294 C CA . PRO A 1 172 ? -14.008 12.039 -7.957 1 93.5 172 PRO A CA 1
ATOM 1295 C C . PRO A 1 172 ? -15.047 10.945 -8.188 1 93.5 172 PRO A C 1
ATOM 1297 O O . PRO A 1 172 ? -14.859 10.086 -9.055 1 93.5 172 PRO A O 1
ATOM 1300 N N . GLY A 1 173 ? -16.109 10.984 -7.41 1 94.62 173 GLY A N 1
ATOM 1301 C CA . GLY A 1 173 ? -17.156 9.984 -7.52 1 94.62 173 GLY A CA 1
ATOM 1302 C C . GLY A 1 173 ? -16.953 8.797 -6.59 1 94.62 173 GLY A C 1
ATOM 1303 O O . GLY A 1 173 ? -17.906 8.086 -6.262 1 94.62 173 GLY A O 1
ATOM 1304 N N . GLN A 1 174 ? -15.695 8.531 -6.145 1 96.81 174 GLN A N 1
ATOM 1305 C CA . GLN A 1 174 ? -15.383 7.434 -5.238 1 96.81 174 GLN A CA 1
ATOM 1306 C C . GLN A 1 174 ? -15.641 7.828 -3.787 1 96.81 174 GLN A C 1
ATOM 1308 O O . GLN A 1 174 ? -15.953 8.984 -3.5 1 96.81 174 GLN A O 1
ATOM 1313 N N . ILE A 1 175 ? -15.539 6.863 -2.875 1 98 175 ILE A N 1
ATOM 1314 C CA . ILE A 1 175 ? -15.945 7.066 -1.49 1 98 175 ILE A CA 1
ATOM 1315 C C . ILE A 1 175 ? -14.719 7.152 -0.591 1 98 175 ILE A C 1
ATOM 1317 O O . ILE A 1 175 ? -13.812 6.32 -0.688 1 98 175 ILE A O 1
ATOM 1321 N N . ILE A 1 176 ? -14.672 8.164 0.283 1 98.69 176 ILE A N 1
ATOM 1322 C CA . ILE A 1 176 ? -13.648 8.312 1.31 1 98.69 176 ILE A CA 1
ATOM 1323 C C . ILE A 1 176 ? -14.297 8.32 2.691 1 98.69 176 ILE A C 1
ATOM 1325 O O . ILE A 1 176 ? -15.297 9.008 2.91 1 98.69 176 ILE A O 1
ATOM 1329 N N . ALA A 1 177 ? -13.812 7.457 3.57 1 98.75 177 ALA A N 1
ATOM 1330 C CA . ALA A 1 177 ? -14.234 7.5 4.969 1 98.75 177 ALA A CA 1
ATOM 1331 C C . ALA A 1 177 ? -13.273 8.336 5.805 1 98.75 177 ALA A C 1
ATOM 1333 O O . ALA A 1 177 ? -12.055 8.273 5.617 1 98.75 177 ALA A O 1
ATOM 1334 N N . ILE A 1 178 ? -13.773 9.109 6.664 1 98.56 178 ILE A N 1
ATOM 1335 C CA . ILE A 1 178 ? -12.961 9.938 7.543 1 98.56 178 ILE A CA 1
ATOM 1336 C C . ILE A 1 178 ? -13.297 9.625 9 1 98.56 178 ILE A C 1
ATOM 1338 O O . ILE A 1 178 ? -14.438 9.797 9.438 1 98.56 178 ILE A O 1
ATOM 1342 N N . THR A 1 179 ? -12.305 9.125 9.75 1 97.69 179 THR A N 1
ATOM 1343 C CA . THR A 1 179 ? -12.5 8.867 11.172 1 97.69 179 THR A CA 1
ATOM 1344 C C . THR A 1 179 ? -12.305 10.148 11.984 1 97.69 179 THR A C 1
ATOM 1346 O O . THR A 1 179 ? -11.641 11.078 11.531 1 97.69 179 THR A O 1
ATOM 1349 N N . SER A 1 180 ? -12.906 10.164 13.219 1 95.06 180 SER A N 1
ATOM 1350 C CA . SER A 1 180 ? -12.906 11.398 14.008 1 95.06 180 SER A CA 1
ATOM 1351 C C . SER A 1 180 ? -13.312 12.594 13.164 1 95.06 180 SER A C 1
ATOM 1353 O O . SER A 1 180 ? -12.633 13.625 13.172 1 95.06 180 SER A O 1
ATOM 1355 N N . ALA A 1 181 ? -14.414 12.414 12.445 1 96.25 181 ALA A N 1
ATOM 1356 C CA . ALA A 1 181 ? -14.82 13.359 11.414 1 96.25 181 ALA A CA 1
ATOM 1357 C C . ALA A 1 181 ? -15.273 14.68 12.023 1 96.25 181 ALA A C 1
ATOM 1359 O O . ALA A 1 181 ? -15.219 15.727 11.367 1 96.25 181 ALA A O 1
ATOM 1360 N N . GLY A 1 182 ? -15.664 14.656 13.25 1 93.19 182 GLY A N 1
ATOM 1361 C CA . GLY A 1 182 ? -16.141 15.852 13.922 1 93.19 182 GLY A CA 1
ATOM 1362 C C . GLY A 1 182 ? -15.008 16.734 14.445 1 93.19 182 GLY A C 1
ATOM 1363 O O . GLY A 1 182 ? -15.242 17.875 14.828 1 93.19 182 GLY A O 1
ATOM 1364 N N . SER A 1 183 ? -13.812 16.203 14.477 1 91.38 183 SER A N 1
ATOM 1365 C CA . SER A 1 183 ? -12.664 16.984 14.922 1 91.38 183 SER A CA 1
ATOM 1366 C C . SER A 1 183 ? -12.352 18.125 13.945 1 91.38 183 SER A C 1
ATOM 1368 O O . SER A 1 183 ? -12.867 18.141 12.828 1 91.38 183 SER A O 1
ATOM 1370 N N . PRO A 1 184 ? -11.547 19.047 14.398 1 91.19 184 PRO A N 1
ATOM 1371 C CA . PRO A 1 184 ? -11.172 20.125 13.477 1 91.19 184 PRO A CA 1
ATOM 1372 C C . PRO A 1 184 ? -10.539 19.609 12.188 1 91.19 184 PRO A C 1
ATOM 1374 O O . PRO A 1 184 ? -10.922 20.047 11.094 1 91.19 184 PRO A O 1
ATOM 1377 N N . LEU A 1 185 ? -9.641 18.703 12.328 1 93.94 185 LEU A N 1
ATOM 1378 C CA . LEU A 1 185 ? -8.992 18.109 11.164 1 93.94 185 LEU A CA 1
ATOM 1379 C C . LEU A 1 185 ? -10.008 17.344 10.312 1 93.94 185 LEU A C 1
ATOM 1381 O O . LEU A 1 185 ? -9.984 17.438 9.086 1 93.94 185 LEU A O 1
ATOM 1385 N N . GLY A 1 186 ? -10.883 16.641 10.961 1 96.25 186 GLY A N 1
ATOM 1386 C CA . GLY A 1 186 ? -11.914 15.891 10.25 1 96.25 186 GLY A CA 1
ATOM 1387 C C . GLY A 1 186 ? -12.875 16.781 9.484 1 96.25 186 GLY A C 1
ATOM 1388 O O . GLY A 1 186 ? -13.234 16.469 8.344 1 96.25 186 GLY A O 1
ATOM 1389 N N . ARG A 1 187 ? -13.289 17.844 10.062 1 95.69 187 ARG A N 1
ATOM 1390 C CA . ARG A 1 187 ? -14.211 18.781 9.438 1 95.69 187 ARG A CA 1
ATOM 1391 C C . ARG A 1 187 ? -13.602 19.406 8.18 1 95.69 187 ARG A C 1
ATOM 1393 O O . ARG A 1 187 ? -14.289 19.594 7.18 1 95.69 187 ARG A O 1
ATOM 1400 N N . MET A 1 188 ? -12.328 19.703 8.289 1 96.38 188 MET A N 1
ATOM 1401 C CA . MET A 1 188 ? -11.625 20.188 7.098 1 96.38 188 MET A CA 1
ATOM 1402 C C . MET A 1 188 ? -11.586 19.109 6.02 1 96.38 188 MET A C 1
ATOM 1404 O O . MET A 1 188 ? -11.797 19.391 4.84 1 96.38 188 MET A O 1
ATOM 1408 N N . GLY A 1 189 ? -11.305 17.891 6.449 1 97.94 189 GLY A N 1
ATOM 1409 C CA . GLY A 1 189 ? -11.258 16.766 5.523 1 97.94 189 GLY A CA 1
ATOM 1410 C C . GLY A 1 189 ? -12.555 16.578 4.762 1 97.94 189 GLY A C 1
ATOM 1411 O O . GLY A 1 189 ? -12.547 16.344 3.547 1 97.94 189 GLY A O 1
ATOM 1412 N N . ILE A 1 190 ? -13.711 16.703 5.453 1 98.19 190 ILE A N 1
ATOM 1413 C CA . ILE A 1 190 ? -15.016 16.531 4.832 1 98.19 190 ILE A CA 1
ATOM 1414 C C . ILE A 1 190 ? -15.203 17.562 3.725 1 98.19 190 ILE A C 1
ATOM 1416 O O . ILE A 1 190 ? -15.594 17.219 2.604 1 98.19 190 ILE A O 1
ATOM 1420 N N . GLN A 1 191 ? -14.906 18.734 4 1 98.19 191 GLN A N 1
ATOM 1421 C CA . GLN A 1 191 ? -15.148 19.828 3.051 1 98.19 191 GLN A CA 1
ATOM 1422 C C . GLN A 1 191 ? -14.25 19.688 1.823 1 98.19 191 GLN A C 1
ATOM 1424 O O . GLN A 1 191 ? -14.719 19.828 0.69 1 98.19 191 GLN A O 1
ATOM 1429 N N . TYR A 1 192 ? -12.938 19.484 2.027 1 98.5 192 TYR A N 1
ATOM 1430 C CA . TYR A 1 192 ? -12.031 19.328 0.896 1 98.5 192 TYR A CA 1
ATOM 1431 C C . TYR A 1 192 ? -12.406 18.109 0.053 1 98.5 192 TYR A C 1
ATOM 1433 O O . TYR A 1 192 ? -12.344 18.156 -1.178 1 98.5 192 TYR A O 1
ATOM 1441 N N . ALA A 1 193 ? -12.75 16.984 0.726 1 98.44 193 ALA A N 1
ATOM 1442 C CA . ALA A 1 193 ? -13.148 15.781 -0.012 1 98.44 193 ALA A CA 1
ATOM 1443 C C . ALA A 1 193 ? -14.359 16.062 -0.903 1 98.44 193 ALA A C 1
ATOM 1445 O O . ALA A 1 193 ? -14.367 15.695 -2.078 1 98.44 193 ALA A O 1
ATOM 1446 N N . LYS A 1 194 ? -15.367 16.719 -0.352 1 97.31 194 LYS A N 1
ATOM 1447 C CA . LYS A 1 194 ? -16.531 17.125 -1.134 1 97.31 194 LYS A CA 1
ATOM 1448 C C . LYS A 1 194 ? -16.125 18 -2.314 1 97.31 194 LYS A C 1
ATOM 1450 O O . LYS A 1 194 ? -16.578 17.781 -3.441 1 97.31 194 LYS A O 1
ATOM 1455 N N . ALA A 1 195 ? -15.328 18.969 -2.057 1 96.56 195 ALA A N 1
ATOM 1456 C CA . ALA A 1 195 ? -14.875 19.891 -3.096 1 96.56 195 ALA A CA 1
ATOM 1457 C C . ALA A 1 195 ? -14.133 19.156 -4.203 1 96.56 195 ALA A C 1
ATOM 1459 O O . ALA A 1 195 ? -14.195 19.547 -5.371 1 96.56 195 ALA A O 1
ATOM 1460 N N . MET A 1 196 ? -13.43 18.109 -3.832 1 96.81 196 MET A N 1
ATOM 1461 C CA . MET A 1 196 ? -12.641 17.312 -4.781 1 96.81 196 MET A CA 1
ATOM 1462 C C . MET A 1 196 ? -13.523 16.297 -5.504 1 96.81 196 MET A C 1
ATOM 1464 O O . MET A 1 196 ? -13.031 15.516 -6.32 1 96.81 196 MET A O 1
ATOM 1468 N N . GLY A 1 197 ? -14.812 16.25 -5.191 1 96.62 197 GLY A N 1
ATOM 1469 C CA . GLY A 1 197 ? -15.758 15.422 -5.91 1 96.62 197 GLY A CA 1
ATOM 1470 C C . GLY A 1 197 ? -15.914 14.039 -5.305 1 96.62 197 GLY A C 1
ATOM 1471 O O . GLY A 1 197 ? -16.469 13.141 -5.934 1 96.62 197 GLY A O 1
ATOM 1472 N N . MET A 1 198 ? -15.43 13.82 -4.105 1 97.56 198 MET A N 1
ATOM 1473 C CA . MET A 1 198 ? -15.539 12.523 -3.441 1 97.56 198 MET A CA 1
ATOM 1474 C C . MET A 1 198 ? -16.844 12.406 -2.672 1 97.56 198 MET A C 1
ATOM 1476 O O . MET A 1 198 ? -17.453 13.422 -2.312 1 97.56 198 MET A O 1
ATOM 1480 N N . ARG A 1 199 ? -17.359 11.242 -2.504 1 96.88 199 ARG A N 1
ATOM 1481 C CA . ARG A 1 199 ? -18.438 10.961 -1.57 1 96.88 199 ARG A CA 1
ATOM 1482 C C . ARG A 1 199 ? -17.891 10.633 -0.184 1 96.88 199 ARG A C 1
ATOM 1484 O O . ARG A 1 199 ? -17.078 9.711 -0.029 1 96.88 199 ARG A O 1
ATOM 1491 N N . VAL A 1 200 ? -18.391 11.312 0.879 1 98.56 200 VAL A N 1
ATOM 1492 C CA . VAL A 1 200 ? -17.75 11.258 2.188 1 98.56 200 VAL A CA 1
ATOM 1493 C C . VAL A 1 200 ? -18.609 10.453 3.156 1 98.56 200 VAL A C 1
ATOM 1495 O O . VAL A 1 200 ? -19.812 10.719 3.293 1 98.56 200 VAL A O 1
ATOM 1498 N N . ILE A 1 201 ? -17.984 9.508 3.82 1 98.25 201 ILE A N 1
ATOM 1499 C CA . ILE A 1 201 ? -18.531 8.844 5 1 98.25 201 ILE A CA 1
ATOM 1500 C C . ILE A 1 201 ? -17.828 9.352 6.254 1 98.25 201 ILE A C 1
ATOM 1502 O O . ILE A 1 201 ? -16.625 9.156 6.414 1 98.25 201 ILE A O 1
ATOM 1506 N N . ALA A 1 202 ? -18.625 9.938 7.074 1 98.19 202 ALA A N 1
ATOM 1507 C CA . ALA A 1 202 ? -18.078 10.445 8.328 1 98.19 202 ALA A CA 1
ATOM 1508 C C . ALA A 1 202 ? -18.281 9.438 9.461 1 98.19 202 ALA A C 1
ATOM 1510 O O . ALA A 1 202 ? -19.375 8.93 9.656 1 98.19 202 ALA A O 1
ATOM 1511 N N . ILE A 1 203 ? -17.188 9.109 10.125 1 97.62 203 ILE A N 1
ATOM 1512 C CA . ILE A 1 203 ? -17.234 8.203 11.266 1 97.62 203 ILE A CA 1
ATOM 1513 C C . ILE A 1 203 ? -16.812 8.961 12.531 1 97.62 203 ILE A C 1
ATOM 1515 O O . ILE A 1 203 ? -15.719 9.508 12.609 1 97.62 203 ILE A O 1
ATOM 1519 N N . ASP A 1 204 ? -17.641 9.008 13.445 1 96.12 204 ASP A N 1
ATOM 1520 C CA . ASP A 1 204 ? -17.406 9.672 14.719 1 96.12 204 ASP A CA 1
ATOM 1521 C C . ASP A 1 204 ? -18.422 9.234 15.773 1 96.12 204 ASP A C 1
ATOM 1523 O O . ASP A 1 204 ? -19.125 8.234 15.586 1 96.12 204 ASP A O 1
ATOM 1527 N N . SER A 1 205 ? -18.312 9.805 16.953 1 91.88 205 SER A N 1
ATOM 1528 C CA . SER A 1 205 ? -19.25 9.477 18.031 1 91.88 205 SER A CA 1
ATOM 1529 C C . SER A 1 205 ? -20.141 10.672 18.375 1 91.88 205 SER A C 1
ATOM 1531 O O . SER A 1 205 ? -19.688 11.812 18.344 1 91.88 205 SER A O 1
ATOM 1533 N N . GLY A 1 206 ? -21.391 10.414 18.672 1 86.62 206 GLY A N 1
ATOM 1534 C CA . GLY A 1 206 ? -22.281 11.43 19.219 1 86.62 206 GLY A CA 1
ATOM 1535 C C . GLY A 1 206 ? -23.172 12.055 18.172 1 86.62 206 GLY A C 1
ATOM 1536 O O . GLY A 1 206 ? -22.75 12.281 17.031 1 86.62 206 GLY A O 1
ATOM 1537 N N . ASN A 1 207 ? -24.344 12.406 18.531 1 82.31 207 ASN A N 1
ATOM 1538 C CA . ASN A 1 207 ? -25.359 12.969 17.641 1 82.31 207 ASN A CA 1
ATOM 1539 C C . ASN A 1 207 ? -25 14.383 17.203 1 82.31 207 ASN A C 1
ATOM 1541 O O . ASN A 1 207 ? -25.297 14.781 16.078 1 82.31 207 ASN A O 1
ATOM 1545 N N . ALA A 1 208 ? -24.422 15.148 18.078 1 86.75 208 ALA A N 1
ATOM 1546 C CA . ALA A 1 208 ? -24.062 16.516 17.734 1 86.75 208 ALA A CA 1
ATOM 1547 C C . ALA A 1 208 ? -23.109 16.562 16.547 1 86.75 208 ALA A C 1
ATOM 1549 O O . ALA A 1 208 ? -23.219 17.422 15.68 1 86.75 208 ALA A O 1
ATOM 1550 N N . ASN A 1 209 ? -22.281 15.617 16.422 1 91.44 209 ASN A N 1
ATOM 1551 C CA . ASN A 1 209 ? -21.312 15.562 15.328 1 91.44 209 ASN A CA 1
ATOM 1552 C C . ASN A 1 209 ? -21.984 15.148 14.023 1 91.44 209 ASN A C 1
ATOM 1554 O O . ASN A 1 209 ? -21.531 15.523 12.938 1 91.44 209 ASN A O 1
ATOM 1558 N N . SER A 1 210 ? -23.078 14.453 14.172 1 93.56 210 SER A N 1
ATOM 1559 C CA . SER A 1 210 ? -23.766 13.977 12.977 1 93.56 210 SER A CA 1
ATOM 1560 C C . SER A 1 210 ? -24.234 15.141 12.109 1 93.56 210 SER A C 1
ATOM 1562 O O . SER A 1 210 ? -23.922 15.203 10.922 1 93.56 210 SER A O 1
ATOM 1564 N N . GLN A 1 211 ? -24.938 16.094 12.703 1 93.12 211 GLN A N 1
ATOM 1565 C CA . GLN A 1 211 ? -25.469 17.234 11.953 1 93.12 211 GLN A CA 1
ATOM 1566 C C . GLN A 1 211 ? -24.344 18.078 11.375 1 93.12 211 GLN A C 1
ATOM 1568 O O . GLN A 1 211 ? -24.391 18.5 10.219 1 93.12 211 GLN A O 1
ATOM 1573 N N . ILE A 1 212 ? -23.328 18.25 12.172 1 93.56 212 ILE A N 1
ATOM 1574 C CA . ILE A 1 212 ? -22.203 19.078 11.742 1 93.56 212 ILE A CA 1
ATOM 1575 C C . ILE A 1 212 ? -21.547 18.453 10.516 1 93.56 212 ILE A C 1
ATOM 1577 O O . ILE A 1 212 ? -21.312 19.125 9.508 1 93.56 212 ILE A O 1
ATOM 1581 N N . CYS A 1 213 ? -21.281 17.156 10.539 1 96.81 213 CYS A N 1
ATOM 1582 C CA . CYS A 1 213 ? -20.594 16.453 9.445 1 96.81 213 CYS A CA 1
ATOM 1583 C C . CYS A 1 213 ? -21.453 16.469 8.18 1 96.81 213 CYS A C 1
ATOM 1585 O O . CYS A 1 213 ? -20.922 16.656 7.082 1 96.81 213 CYS A O 1
ATOM 1587 N N . LYS A 1 214 ? -22.734 16.297 8.344 1 95.75 214 LYS A N 1
ATOM 1588 C CA . LYS A 1 214 ? -23.641 16.312 7.195 1 95.75 214 LYS A CA 1
ATOM 1589 C C . LYS A 1 214 ? -23.703 17.688 6.562 1 95.75 214 LYS A C 1
ATOM 1591 O O . LYS A 1 214 ? -23.688 17.828 5.336 1 95.75 214 LYS A O 1
ATOM 1596 N N . ASP A 1 215 ? -23.766 18.688 7.402 1 95.06 215 ASP A N 1
ATOM 1597 C CA . ASP A 1 215 ? -23.812 20.062 6.906 1 95.06 215 ASP A CA 1
ATOM 1598 C C . ASP A 1 215 ? -22.547 20.391 6.121 1 95.06 215 ASP A C 1
ATOM 1600 O O . ASP A 1 215 ? -22.594 21.188 5.172 1 95.06 215 ASP A O 1
ATOM 1604 N N . LEU A 1 216 ? -21.469 19.734 6.52 1 96.38 216 LEU A N 1
ATOM 1605 C CA . LEU A 1 216 ? -20.203 20.031 5.883 1 96.38 216 LEU A CA 1
ATOM 1606 C C . LEU A 1 216 ? -20.031 19.25 4.59 1 96.38 216 LEU A C 1
ATOM 1608 O O . LEU A 1 216 ? -19.141 19.547 3.783 1 96.38 216 LEU A O 1
ATOM 1612 N N . GLY A 1 217 ? -20.812 18.172 4.434 1 96.12 217 GLY A N 1
ATOM 1613 C CA . GLY A 1 217 ? -20.781 17.516 3.133 1 96.12 217 GLY A CA 1
ATOM 1614 C C . GLY A 1 217 ? -20.75 16 3.219 1 96.12 217 GLY A C 1
ATOM 1615 O O . GLY A 1 217 ? -20.75 15.32 2.195 1 96.12 217 GLY A O 1
ATOM 1616 N N . ALA A 1 218 ? -20.766 15.484 4.383 1 97.12 218 ALA A N 1
ATOM 1617 C CA . ALA A 1 218 ? -20.781 14.023 4.508 1 97.12 218 ALA A CA 1
ATOM 1618 C C . ALA A 1 218 ? -22.094 13.445 4 1 97.12 218 ALA A C 1
ATOM 1620 O O . ALA A 1 218 ? -23.172 13.93 4.355 1 97.12 218 ALA A O 1
ATOM 1621 N N . THR A 1 219 ? -22 12.469 3.188 1 95.38 219 THR A N 1
ATOM 1622 C CA . THR A 1 219 ? -23.188 11.82 2.643 1 95.38 219 THR A CA 1
ATOM 1623 C C . THR A 1 219 ? -23.781 10.836 3.648 1 95.38 219 THR A C 1
ATOM 1625 O O . THR A 1 219 ? -25 10.648 3.707 1 95.38 219 THR A O 1
ATOM 1628 N N . ILE A 1 220 ? -22.922 10.227 4.379 1 95.69 220 ILE A N 1
ATOM 1629 C CA . ILE A 1 220 ? -23.297 9.258 5.395 1 95.69 220 ILE A CA 1
ATOM 1630 C C . ILE A 1 220 ? -22.547 9.531 6.688 1 95.69 220 ILE A C 1
ATOM 1632 O O . ILE A 1 220 ? -21.375 9.961 6.656 1 95.69 220 ILE A O 1
ATOM 1636 N N . TYR A 1 221 ? -23.266 9.422 7.77 1 96.94 221 TYR A N 1
ATOM 1637 C CA . TYR A 1 221 ? -22.656 9.5 9.094 1 96.94 221 TYR A CA 1
ATOM 1638 C C . TYR A 1 221 ? -22.859 8.203 9.867 1 96.94 221 TYR A C 1
ATOM 1640 O O . TYR A 1 221 ? -23.984 7.73 10 1 96.94 221 TYR A O 1
ATOM 1648 N N . ILE A 1 222 ? -21.75 7.621 10.32 1 97.06 222 ILE A N 1
ATOM 1649 C CA . ILE A 1 222 ? -21.812 6.418 11.141 1 97.06 222 ILE A CA 1
ATOM 1650 C C . ILE A 1 222 ? -21.375 6.75 12.57 1 97.06 222 ILE A C 1
ATOM 1652 O O . ILE A 1 222 ? -20.219 7.102 12.812 1 97.06 222 ILE A O 1
ATOM 1656 N N . ASP A 1 223 ? -22.297 6.598 13.492 1 96 223 ASP A N 1
ATOM 1657 C CA . ASP A 1 223 ? -22.047 6.844 14.906 1 96 223 ASP A CA 1
ATOM 1658 C C . ASP A 1 223 ? -21.484 5.605 15.594 1 96 223 ASP A C 1
ATOM 1660 O O . ASP A 1 223 ? -22.172 4.602 15.758 1 96 223 ASP A O 1
ATOM 1664 N N . THR A 1 224 ? -20.266 5.668 16.016 1 93.5 224 THR A N 1
ATOM 1665 C CA . THR A 1 224 ? -19.594 4.52 16.609 1 93.5 224 THR A CA 1
ATOM 1666 C C . THR A 1 224 ? -20.266 4.105 17.906 1 93.5 224 THR A C 1
ATOM 1668 O O . THR A 1 224 ? -20.109 2.969 18.359 1 93.5 224 THR A O 1
ATOM 1671 N N . ASN A 1 225 ? -21.047 5.035 18.516 1 92.12 225 ASN A N 1
ATOM 1672 C CA . ASN A 1 225 ? -21.797 4.707 19.734 1 92.12 225 ASN A CA 1
ATOM 1673 C C . ASN A 1 225 ? -23.031 3.857 19.406 1 92.12 225 ASN A C 1
ATOM 1675 O O . ASN A 1 225 ? -23.562 3.166 20.281 1 92.12 225 ASN A O 1
ATOM 1679 N N . GLU A 1 226 ? -23.438 3.914 18.234 1 91.94 226 GLU A N 1
ATOM 1680 C CA . GLU A 1 226 ? -24.703 3.273 17.875 1 91.94 226 GLU A CA 1
ATOM 1681 C C . GLU A 1 226 ? -24.469 2.002 17.078 1 91.94 226 GLU A C 1
ATOM 1683 O O . GLU A 1 226 ? -25.406 1.336 16.656 1 91.94 226 GLU A O 1
ATOM 1688 N N . THR A 1 227 ? -23.25 1.739 16.812 1 91.44 227 THR A N 1
ATOM 1689 C CA . THR A 1 227 ? -22.969 0.541 16.031 1 91.44 227 THR A CA 1
ATOM 1690 C C . THR A 1 227 ? -22.203 -0.481 16.859 1 91.44 227 THR A C 1
ATOM 1692 O O . THR A 1 227 ? -21.297 -0.118 17.625 1 91.44 227 THR A O 1
ATOM 1695 N N . THR A 1 228 ? -22.578 -1.736 16.766 1 91.94 228 THR A N 1
ATOM 1696 C CA . THR A 1 228 ? -21.891 -2.807 17.484 1 91.94 228 THR A CA 1
ATOM 1697 C C . THR A 1 228 ? -20.781 -3.404 16.609 1 91.94 228 THR A C 1
ATOM 1699 O O . THR A 1 228 ? -19.891 -4.074 17.125 1 91.94 228 THR A O 1
ATOM 1702 N N . ASP A 1 229 ? -20.859 -3.199 15.305 1 96.25 229 ASP A N 1
ATOM 1703 C CA . ASP A 1 229 ? -19.859 -3.682 14.344 1 96.25 229 ASP A CA 1
ATOM 1704 C C . ASP A 1 229 ? -19.531 -2.607 13.312 1 96.25 229 ASP A C 1
ATOM 1706 O O . ASP A 1 229 ? -20.141 -2.549 12.25 1 96.25 229 ASP A O 1
ATOM 1710 N N . LEU A 1 230 ? -18.578 -1.832 13.625 1 96.12 230 LEU A N 1
ATOM 1711 C CA . LEU A 1 230 ? -18.203 -0.705 12.781 1 96.12 230 LEU A CA 1
ATOM 1712 C C . LEU A 1 230 ? -17.828 -1.179 11.375 1 96.12 230 LEU A C 1
ATOM 1714 O O . LEU A 1 230 ? -18.188 -0.549 10.383 1 96.12 230 LEU A O 1
ATOM 1718 N N . VAL A 1 231 ? -17.078 -2.289 11.297 1 97.81 231 VAL A N 1
ATOM 1719 C CA . VAL A 1 231 ? -16.609 -2.816 10.023 1 97.81 231 VAL A CA 1
ATOM 1720 C C . VAL A 1 231 ? -17.797 -3.125 9.117 1 97.81 231 VAL A C 1
ATOM 1722 O O . VAL A 1 231 ? -17.859 -2.631 7.984 1 97.81 231 VAL A O 1
ATOM 1725 N N . GLN A 1 232 ? -18.719 -3.857 9.562 1 97.44 232 GLN A N 1
ATOM 1726 C CA . GLN A 1 232 ? -19.891 -4.234 8.758 1 97.44 232 GLN A CA 1
ATOM 1727 C C . GLN A 1 232 ? -20.734 -3.014 8.422 1 97.44 232 GLN A C 1
ATOM 1729 O O . GLN A 1 232 ? -21.297 -2.922 7.32 1 97.44 232 GLN A O 1
ATOM 1734 N N . SER A 1 233 ? -20.891 -2.088 9.398 1 97.19 233 SER A N 1
ATOM 1735 C CA . SER A 1 233 ? -21.672 -0.878 9.148 1 97.19 233 SER A CA 1
ATOM 1736 C C . SER A 1 233 ? -21.078 -0.073 7.992 1 97.19 233 SER A C 1
ATOM 1738 O O . SER A 1 233 ? -21.828 0.417 7.133 1 97.19 233 SER A O 1
ATOM 1740 N N . VAL A 1 234 ? -19.781 0.07 7.957 1 97.88 234 VAL A N 1
ATOM 1741 C CA . VAL A 1 234 ? -19.125 0.841 6.91 1 97.88 234 VAL A CA 1
ATOM 1742 C C . VAL A 1 234 ? -19.234 0.106 5.578 1 97.88 234 VAL A C 1
ATOM 1744 O O . VAL A 1 234 ? -19.531 0.718 4.547 1 97.88 234 VAL A O 1
ATOM 1747 N N . ILE A 1 235 ? -18.984 -1.192 5.566 1 97.56 235 ILE A N 1
ATOM 1748 C CA . ILE A 1 235 ? -19.062 -1.994 4.348 1 97.56 235 ILE A CA 1
ATOM 1749 C C . ILE A 1 235 ? -20.469 -1.917 3.758 1 97.56 235 ILE A C 1
ATOM 1751 O O . ILE A 1 235 ? -20.625 -1.712 2.553 1 97.56 235 ILE A O 1
ATOM 1755 N N . ASN A 1 236 ? -21.484 -2.021 4.586 1 96.38 236 ASN A N 1
ATOM 1756 C CA . ASN A 1 236 ? -22.875 -1.949 4.137 1 96.38 236 ASN A CA 1
ATOM 1757 C C . ASN A 1 236 ? -23.219 -0.571 3.574 1 96.38 236 ASN A C 1
ATOM 1759 O O . ASN A 1 236 ? -23.906 -0.461 2.564 1 96.38 236 ASN A O 1
ATOM 1763 N N . ALA A 1 237 ? -22.719 0.433 4.227 1 95.31 237 ALA A N 1
ATOM 1764 C CA . ALA A 1 237 ? -23.016 1.805 3.83 1 95.31 237 ALA A CA 1
ATOM 1765 C C . ALA A 1 237 ? -22.375 2.143 2.488 1 95.31 237 ALA A C 1
ATOM 1767 O O . ALA A 1 237 ? -22.797 3.078 1.808 1 95.31 237 ALA A O 1
ATOM 1768 N N . THR A 1 238 ? -21.344 1.443 2.049 1 95.44 238 THR A N 1
ATOM 1769 C CA . THR A 1 238 ? -20.562 1.799 0.867 1 95.44 238 THR A CA 1
ATOM 1770 C C . THR A 1 238 ? -20.703 0.732 -0.215 1 95.44 238 THR A C 1
ATOM 1772 O O . THR A 1 238 ? -20.141 0.864 -1.303 1 95.44 238 THR A O 1
ATOM 1775 N N . ASP A 1 239 ? -21.422 -0.337 0.117 1 92.56 239 ASP A N 1
ATOM 1776 C CA . ASP A 1 239 ? -21.531 -1.48 -0.782 1 92.56 239 ASP A CA 1
ATOM 1777 C C . ASP A 1 239 ? -20.156 -2.062 -1.104 1 92.56 239 ASP A C 1
ATOM 1779 O O . ASP A 1 239 ? -19.781 -2.178 -2.273 1 92.56 239 ASP A O 1
ATOM 1783 N N . GLY A 1 240 ? -19.359 -2.33 0.008 1 95.25 240 GLY A N 1
ATOM 1784 C CA . GLY A 1 240 ? -18.094 -3.025 -0.22 1 95.25 240 GLY A CA 1
ATOM 1785 C C . GLY A 1 240 ? -16.906 -2.312 0.384 1 95.25 240 GLY A C 1
ATOM 1786 O O . GLY A 1 240 ? -15.758 -2.705 0.154 1 95.25 240 GLY A O 1
ATOM 1787 N N . GLY A 1 241 ? -17.156 -1.239 1.126 1 97.62 241 GLY A N 1
ATOM 1788 C CA . GLY A 1 241 ? -16.078 -0.496 1.752 1 97.62 241 GLY A CA 1
ATOM 1789 C C . GLY A 1 241 ? -15.688 0.754 0.985 1 97.62 241 GLY A C 1
ATOM 1790 O O . GLY A 1 241 ? -15.898 0.835 -0.227 1 97.62 241 GLY A O 1
ATOM 1791 N N . PRO A 1 242 ? -15.164 1.72 1.647 1 98.56 242 PRO A N 1
ATOM 1792 C CA . PRO A 1 242 ? -14.703 2.934 0.969 1 98.56 242 PRO A CA 1
ATOM 1793 C C . PRO A 1 242 ? -13.422 2.711 0.17 1 98.56 242 PRO A C 1
ATOM 1795 O O . PRO A 1 242 ? -12.648 1.799 0.474 1 98.56 242 PRO A O 1
ATOM 1798 N N . ASN A 1 243 ? -13.195 3.547 -0.859 1 98.19 243 ASN A N 1
ATOM 1799 C CA . ASN A 1 243 ? -11.977 3.496 -1.656 1 98.19 243 ASN A CA 1
ATOM 1800 C C . ASN A 1 243 ? -10.758 3.943 -0.848 1 98.19 243 ASN A C 1
ATOM 1802 O O . ASN A 1 243 ? -9.633 3.525 -1.129 1 98.19 243 ASN A O 1
ATOM 1806 N N . GLY A 1 244 ? -10.969 4.805 0.065 1 98.56 244 GLY A N 1
ATOM 1807 C CA . GLY A 1 244 ? -9.922 5.273 0.967 1 98.56 244 GLY A CA 1
ATOM 1808 C C . GLY A 1 244 ? -10.445 5.633 2.346 1 98.56 244 GLY A C 1
ATOM 1809 O O . GLY A 1 244 ? -11.648 5.859 2.52 1 98.56 244 GLY A O 1
ATOM 1810 N N . VAL A 1 245 ? -9.594 5.625 3.314 1 98.62 245 VAL A N 1
ATOM 1811 C CA . VAL A 1 245 ? -9.883 6.043 4.68 1 98.62 245 VAL A CA 1
ATOM 1812 C C . VAL A 1 245 ? -8.859 7.086 5.129 1 98.62 245 VAL A C 1
ATOM 1814 O O . VAL A 1 245 ? -7.648 6.855 5.035 1 98.62 245 VAL A O 1
ATOM 1817 N N . LEU A 1 246 ? -9.289 8.219 5.461 1 98.19 246 LEU A N 1
ATOM 1818 C CA . LEU A 1 246 ? -8.461 9.156 6.219 1 98.19 246 LEU A CA 1
ATOM 1819 C C . LEU A 1 246 ? -8.531 8.844 7.711 1 98.19 246 LEU A C 1
ATOM 1821 O O . LEU A 1 246 ? -9.508 9.195 8.375 1 98.19 246 LEU A O 1
ATOM 1825 N N . CYS A 1 247 ? -7.523 8.289 8.195 1 97.44 247 CYS A N 1
ATOM 1826 C CA . CYS A 1 247 ? -7.5 7.832 9.586 1 97.44 247 CYS A CA 1
ATOM 1827 C C . CYS A 1 247 ? -6.91 8.898 10.5 1 97.44 247 CYS A C 1
ATOM 1829 O O . CYS A 1 247 ? -5.699 8.953 10.703 1 97.44 247 CYS A O 1
ATOM 1831 N N . ILE A 1 248 ? -7.793 9.648 11.078 1 94.44 248 ILE A N 1
ATOM 1832 C CA . ILE A 1 248 ? -7.41 10.695 12.016 1 94.44 248 ILE A CA 1
ATOM 1833 C C . ILE A 1 248 ? -7.301 10.117 13.43 1 94.44 248 ILE A C 1
ATOM 1835 O O . ILE A 1 248 ? -6.445 10.531 14.211 1 94.44 248 ILE A O 1
ATOM 1839 N N . ASP A 1 249 ? -8.148 9.18 13.719 1 87.69 249 ASP A N 1
ATOM 1840 C CA . ASP A 1 249 ? -7.973 8.367 14.922 1 87.69 249 ASP A CA 1
ATOM 1841 C C . ASP A 1 249 ? -6.898 7.301 14.719 1 87.69 249 ASP A C 1
ATOM 1843 O O . ASP A 1 249 ? -7.133 6.301 14.039 1 87.69 249 ASP A O 1
ATOM 1847 N N . THR A 1 250 ? -5.805 7.48 15.367 1 80.88 250 THR A N 1
ATOM 1848 C CA . THR A 1 250 ? -4.699 6.586 15.039 1 80.88 250 THR A CA 1
ATOM 1849 C C . THR A 1 250 ? -4.328 5.727 16.25 1 80.88 250 THR A C 1
ATOM 1851 O O . THR A 1 250 ? -3.146 5.582 16.562 1 80.88 250 THR A O 1
ATOM 1854 N N . THR A 1 251 ? -5.285 5.156 16.844 1 83.19 251 THR A N 1
ATOM 1855 C CA . THR A 1 251 ? -5 4.07 17.781 1 83.19 251 THR A CA 1
ATOM 1856 C C . THR A 1 251 ? -4.793 2.756 17.031 1 83.19 251 THR A C 1
ATOM 1858 O O . THR A 1 251 ? -5.246 2.604 15.891 1 83.19 251 THR A O 1
ATOM 1861 N N . GLY A 1 252 ? -4.047 1.842 17.656 1 81.88 252 GLY A N 1
ATOM 1862 C CA . GLY A 1 252 ? -3.828 0.549 17.016 1 81.88 252 GLY A CA 1
ATOM 1863 C C . GLY A 1 252 ? -5.113 -0.135 16.594 1 81.88 252 GLY A C 1
ATOM 1864 O O . GLY A 1 252 ? -5.203 -0.667 15.492 1 81.88 252 GLY A O 1
ATOM 1865 N N . ASP A 1 253 ? -6.148 -0.029 17.297 1 89.75 253 ASP A N 1
ATOM 1866 C CA . ASP A 1 253 ? -7.426 -0.679 17.031 1 89.75 253 ASP A CA 1
ATOM 1867 C C . ASP A 1 253 ? -8.141 -0.014 15.859 1 89.75 253 ASP A C 1
ATOM 1869 O O . ASP A 1 253 ? -8.688 -0.696 14.992 1 89.75 253 ASP A O 1
ATOM 1873 N N . SER A 1 254 ? -8.109 1.291 15.883 1 92.62 254 SER A N 1
ATOM 1874 C CA . SER A 1 254 ? -8.797 2.027 14.828 1 92.62 254 SER A CA 1
ATOM 1875 C C . SER A 1 254 ? -8.164 1.766 13.469 1 92.62 254 SER A C 1
ATOM 1877 O O . SER A 1 254 ? -8.867 1.648 12.461 1 92.62 254 SER A O 1
ATOM 1879 N N . ILE A 1 255 ? -6.895 1.724 13.461 1 94.75 255 ILE A N 1
ATOM 1880 C CA . ILE A 1 255 ? -6.184 1.488 12.211 1 94.75 255 ILE A CA 1
ATOM 1881 C C . ILE A 1 255 ? -6.477 0.078 11.703 1 94.75 255 ILE A C 1
ATOM 1883 O O . ILE A 1 255 ? -6.727 -0.124 10.516 1 94.75 255 ILE A O 1
ATOM 1887 N N . GLU A 1 256 ? -6.414 -0.84 12.594 1 95.31 256 GLU A N 1
ATOM 1888 C CA . GLU A 1 256 ? -6.723 -2.217 12.219 1 95.31 256 GLU A CA 1
ATOM 1889 C C . GLU A 1 256 ? -8.125 -2.328 11.633 1 95.31 256 GLU A C 1
ATOM 1891 O O . GLU A 1 256 ? -8.328 -2.973 10.602 1 95.31 256 GLU A O 1
ATOM 1896 N N . LEU A 1 257 ? -9.109 -1.756 12.297 1 96.44 257 LEU A N 1
ATOM 1897 C CA . LEU A 1 257 ? -10.477 -1.774 11.805 1 96.44 257 LEU A CA 1
ATOM 1898 C C . LEU A 1 257 ? -10.57 -1.145 10.414 1 96.44 257 LEU A C 1
ATOM 1900 O O . LEU A 1 257 ? -11.281 -1.647 9.547 1 96.44 257 LEU A O 1
ATOM 1904 N N . ALA A 1 258 ? -9.875 -0.043 10.234 1 97.69 258 ALA A N 1
ATOM 1905 C CA . ALA A 1 258 ? -9.883 0.631 8.938 1 97.69 258 ALA A CA 1
ATOM 1906 C C . ALA A 1 258 ? -9.398 -0.302 7.836 1 97.69 258 ALA A C 1
ATOM 1908 O O . ALA A 1 258 ? -9.93 -0.284 6.723 1 97.69 258 ALA A O 1
ATOM 1909 N N . THR A 1 259 ? -8.359 -1.109 8.086 1 97.19 259 THR A N 1
ATOM 1910 C CA . THR A 1 259 ? -7.84 -2.033 7.086 1 97.19 259 THR A CA 1
ATOM 1911 C C . THR A 1 259 ? -8.844 -3.148 6.805 1 97.19 259 THR A C 1
ATOM 1913 O O . THR A 1 259 ? -8.773 -3.799 5.758 1 97.19 259 THR A O 1
ATOM 1916 N N . MET A 1 260 ? -9.742 -3.357 7.738 1 97.62 260 MET A N 1
ATOM 1917 C CA . MET A 1 260 ? -10.742 -4.406 7.562 1 97.62 260 MET A CA 1
ATOM 1918 C C . MET A 1 260 ? -11.906 -3.91 6.711 1 97.62 260 MET A C 1
ATOM 1920 O O . MET A 1 260 ? -12.445 -4.66 5.895 1 97.62 260 MET A O 1
ATOM 1924 N N . TYR A 1 261 ? -12.258 -2.6 6.867 1 98 261 TYR A N 1
ATOM 1925 C CA . TYR A 1 261 ? -13.477 -2.193 6.168 1 98 261 TYR A CA 1
ATOM 1926 C C . TYR A 1 261 ? -13.141 -1.442 4.883 1 98 261 TYR A C 1
ATOM 1928 O O . TYR A 1 261 ? -14.016 -1.213 4.047 1 98 261 TYR A O 1
ATOM 1936 N N . VAL A 1 262 ? -11.891 -1.018 4.734 1 98.38 262 VAL A N 1
ATOM 1937 C CA . VAL A 1 262 ? -11.539 -0.382 3.467 1 98.38 262 VAL A CA 1
ATOM 1938 C C . VAL A 1 262 ? -11.75 -1.367 2.318 1 98.38 262 VAL A C 1
ATOM 1940 O O . VAL A 1 262 ? -11.617 -2.58 2.5 1 98.38 262 VAL A O 1
ATOM 1943 N N . ARG A 1 263 ? -12.109 -0.789 1.19 1 97.19 263 ARG A N 1
ATOM 1944 C CA . ARG A 1 263 ? -12.359 -1.6 0.002 1 97.19 263 ARG A CA 1
ATOM 1945 C C . ARG A 1 263 ? -11.086 -2.295 -0.463 1 97.19 263 ARG A C 1
ATOM 1947 O O . ARG A 1 263 ? -9.977 -1.79 -0.25 1 97.19 263 ARG A O 1
ATOM 1954 N N . THR A 1 264 ? -11.242 -3.561 -1.084 1 96.69 264 THR A N 1
ATOM 1955 C CA . THR A 1 264 ? -10.117 -4.199 -1.755 1 96.69 264 THR A CA 1
ATOM 1956 C C . THR A 1 264 ? -9.383 -3.203 -2.648 1 96.69 264 THR A C 1
ATOM 1958 O O . THR A 1 264 ? -10.008 -2.412 -3.352 1 96.69 264 THR A O 1
ATOM 1961 N N . ARG A 1 265 ? -7.98 -3.209 -2.508 1 96.56 265 ARG A N 1
ATOM 1962 C CA . ARG A 1 265 ? -7.066 -2.303 -3.195 1 96.56 265 ARG A CA 1
ATOM 1963 C C . ARG A 1 265 ? -7.234 -0.873 -2.691 1 96.56 265 ARG A C 1
ATOM 1965 O O . ARG A 1 265 ? -6.773 0.074 -3.332 1 96.56 265 ARG A O 1
ATOM 1972 N N . GLY A 1 266 ? -8.031 -0.705 -1.625 1 97.5 266 GLY A N 1
ATOM 1973 C CA . GLY A 1 266 ? -8.195 0.618 -1.045 1 97.5 266 GLY A CA 1
ATOM 1974 C C . GLY A 1 266 ? -6.996 1.074 -0.24 1 97.5 266 GLY A C 1
ATOM 1975 O O . GLY A 1 266 ? -6.039 0.316 -0.058 1 97.5 266 GLY A O 1
ATOM 1976 N N . MET A 1 267 ? -7.055 2.316 0.254 1 97.69 267 MET A N 1
ATOM 1977 C CA . MET A 1 267 ? -5.91 2.898 0.947 1 97.69 267 MET A CA 1
ATOM 1978 C C . MET A 1 267 ? -6.336 3.525 2.271 1 97.69 267 MET A C 1
ATOM 1980 O O . MET A 1 267 ? -7.355 4.211 2.338 1 97.69 267 MET A O 1
ATOM 1984 N N . VAL A 1 268 ? -5.594 3.256 3.287 1 98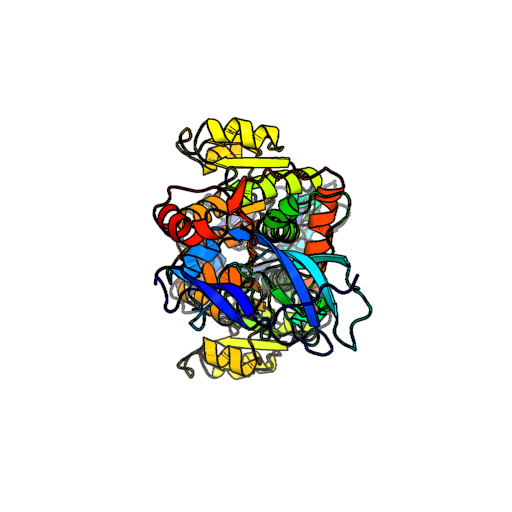.38 268 VAL A N 1
ATOM 1985 C CA . VAL A 1 268 ? -5.746 3.863 4.605 1 98.38 268 VAL A CA 1
ATOM 1986 C C . VAL A 1 268 ? -4.625 4.875 4.84 1 98.38 268 VAL A C 1
ATOM 1988 O O . VAL A 1 268 ? -3.449 4.508 4.898 1 98.38 268 VAL A O 1
ATOM 1991 N N . VAL A 1 269 ? -4.961 6.113 4.992 1 98.5 269 VAL A N 1
ATOM 1992 C CA . VAL A 1 269 ? -3.973 7.172 5.18 1 98.5 269 VAL A CA 1
ATOM 1993 C C . VAL A 1 269 ? -3.961 7.613 6.641 1 98.5 269 VAL A C 1
ATOM 1995 O O . VAL A 1 269 ? -4.996 8.008 7.184 1 98.5 269 VAL A O 1
ATOM 1998 N N . LEU A 1 270 ? -2.834 7.555 7.25 1 97.56 270 LEU A N 1
ATOM 1999 C CA . LEU A 1 270 ? -2.65 7.953 8.641 1 97.56 270 LEU A CA 1
ATOM 2000 C C . LEU A 1 270 ? -2.15 9.391 8.734 1 97.56 270 LEU A C 1
ATOM 2002 O O . LEU A 1 270 ? -1.186 9.766 8.062 1 97.56 270 LEU A O 1
ATOM 2006 N N . LEU A 1 271 ? -2.768 10.18 9.648 1 94.69 271 LEU A N 1
ATOM 2007 C CA . LEU A 1 271 ? -2.486 11.609 9.617 1 94.69 271 LEU A CA 1
ATOM 2008 C C . LEU A 1 271 ? -1.962 12.086 10.969 1 94.69 271 LEU A C 1
ATOM 2010 O O . LEU A 1 271 ? -1.33 13.141 11.055 1 94.69 271 LEU A O 1
ATOM 2014 N N . THR A 1 272 ? -2.291 11.43 12.008 1 90 272 THR A N 1
ATOM 2015 C CA . THR A 1 272 ? -1.925 11.953 13.32 1 90 272 THR A CA 1
ATOM 2016 C C . THR A 1 272 ? -0.63 11.312 13.812 1 90 272 THR A C 1
ATOM 2018 O O . THR A 1 272 ? -0.193 10.289 13.281 1 90 272 THR A O 1
ATOM 2021 N N . LEU A 1 273 ? -0.051 11.969 14.797 1 91.19 273 LEU A N 1
ATOM 2022 C CA . LEU A 1 273 ? 1.293 11.633 15.258 1 91.19 273 LEU A CA 1
ATOM 2023 C C . LEU A 1 273 ? 1.284 11.258 16.734 1 91.19 273 LEU A C 1
ATOM 2025 O O . LEU A 1 273 ? 1.91 11.922 17.562 1 91.19 273 LEU A O 1
ATOM 2029 N N . PRO A 1 274 ? 0.68 10.18 17 1 88.38 274 PRO A N 1
ATOM 2030 C CA . PRO A 1 274 ? 0.682 9.75 18.406 1 88.38 274 PRO A CA 1
ATOM 2031 C C . PRO A 1 274 ? 2.033 9.195 18.844 1 88.38 274 PRO A C 1
ATOM 2033 O O . PRO A 1 274 ? 2.727 8.547 18.062 1 88.38 274 PRO A O 1
ATOM 2036 N N . LYS A 1 275 ? 2.227 9.438 20.125 1 88.56 275 LYS A N 1
ATOM 2037 C CA . LYS A 1 275 ? 3.439 8.867 20.703 1 88.56 275 LYS A CA 1
ATOM 2038 C C . LYS A 1 275 ? 3.219 7.414 21.125 1 88.56 275 LYS A C 1
ATOM 2040 O O . LYS A 1 275 ? 2.176 7.078 21.688 1 88.56 275 LYS A O 1
ATOM 2045 N N . ASP A 1 276 ? 4.113 6.512 20.734 1 88.75 276 ASP A N 1
ATOM 2046 C CA . ASP A 1 276 ? 4.207 5.141 21.219 1 88.75 276 ASP A CA 1
ATOM 2047 C C . ASP A 1 276 ? 3.006 4.312 20.766 1 88.75 276 ASP A C 1
ATOM 2049 O O . ASP A 1 276 ? 2.484 3.5 21.531 1 88.75 276 ASP A O 1
ATOM 2053 N N . THR A 1 277 ? 2.436 4.637 19.719 1 91.69 277 THR A N 1
ATOM 2054 C CA . THR A 1 277 ? 1.335 3.859 19.156 1 91.69 277 THR A CA 1
ATOM 2055 C C . THR A 1 277 ? 1.82 2.975 18.016 1 91.69 277 THR A C 1
ATOM 2057 O O . THR A 1 277 ? 2.623 3.408 17.188 1 91.69 277 THR A O 1
ATOM 2060 N N . GLN A 1 278 ? 1.369 1.746 18.078 1 93.25 278 GLN A N 1
ATOM 2061 C CA . GLN A 1 278 ? 1.698 0.795 17.016 1 93.25 278 GLN A CA 1
ATOM 2062 C C . GLN A 1 278 ? 0.47 0.462 16.172 1 93.25 278 GLN A C 1
ATOM 2064 O O . GLN A 1 278 ? -0.622 0.264 16.719 1 93.25 278 GLN A O 1
ATOM 2069 N N . LEU A 1 279 ? 0.735 0.54 14.852 1 92.44 279 LEU A N 1
ATOM 2070 C CA . LEU A 1 279 ? -0.345 0.01 14.031 1 92.44 279 LEU A CA 1
ATOM 2071 C C . LEU A 1 279 ? -0.201 -1.497 13.844 1 92.44 279 LEU A C 1
ATOM 2073 O O . LEU A 1 279 ? 0.914 -2.025 13.867 1 92.44 279 LEU A O 1
ATOM 2077 N N . THR A 1 280 ? -1.327 -2.17 13.742 1 92.44 280 THR A N 1
ATOM 2078 C CA . THR A 1 280 ? -1.354 -3.598 13.445 1 92.44 280 THR A CA 1
ATOM 2079 C C . THR A 1 280 ? -2.355 -3.898 12.328 1 92.44 280 THR A C 1
ATOM 2081 O O . THR A 1 280 ? -3.354 -3.191 12.18 1 92.44 280 THR A O 1
ATOM 2084 N N . ALA A 1 281 ? -2.008 -4.844 11.523 1 94.25 281 ALA A N 1
ATOM 2085 C CA . ALA A 1 281 ? -2.889 -5.34 10.477 1 94.25 281 ALA A CA 1
ATOM 2086 C C . ALA A 1 281 ? -2.539 -6.781 10.102 1 94.25 281 ALA A C 1
ATOM 2088 O O . ALA A 1 281 ? -1.39 -7.203 10.242 1 94.25 281 ALA A O 1
ATOM 2089 N N . ASP A 1 282 ? -3.557 -7.504 9.703 1 94.81 282 ASP A N 1
ATOM 2090 C CA . ASP A 1 282 ? -3.34 -8.875 9.25 1 94.81 282 ASP A CA 1
ATOM 2091 C C . ASP A 1 282 ? -2.574 -8.898 7.926 1 94.81 282 ASP A C 1
ATOM 2093 O O . ASP A 1 282 ? -3.008 -8.297 6.941 1 94.81 282 ASP A O 1
ATOM 2097 N N . VAL A 1 283 ? -1.442 -9.609 7.879 1 94.81 283 VAL A N 1
ATOM 2098 C CA . VAL A 1 283 ? -0.582 -9.617 6.699 1 94.81 283 VAL A CA 1
ATOM 2099 C C . VAL A 1 283 ? -1.291 -10.312 5.543 1 94.81 283 VAL A C 1
ATOM 2101 O O . VAL A 1 283 ? -1.288 -9.82 4.414 1 94.81 283 VAL A O 1
ATOM 2104 N N . PHE A 1 284 ? -1.934 -11.477 5.785 1 94.56 284 PHE A N 1
ATOM 2105 C CA . PHE A 1 284 ? -2.586 -12.242 4.73 1 94.56 284 PHE A CA 1
ATOM 2106 C C . PHE A 1 284 ? -3.613 -11.391 3.994 1 94.56 284 PHE A C 1
ATOM 2108 O O . PHE A 1 284 ? -3.557 -11.266 2.77 1 94.56 284 PHE A O 1
ATOM 2115 N N . TRP A 1 285 ? -4.434 -10.734 4.727 1 95 285 TRP A N 1
ATOM 2116 C CA . TRP A 1 285 ? -5.531 -10.008 4.105 1 95 285 TRP A CA 1
ATOM 2117 C C . TRP A 1 285 ? -5.039 -8.703 3.49 1 95 285 TRP A C 1
ATOM 2119 O O . TRP A 1 285 ? -5.57 -8.242 2.477 1 95 285 TRP A O 1
ATOM 2129 N N . THR A 1 286 ? -4.008 -8.086 4.078 1 96.25 286 THR A N 1
ATOM 2130 C CA . THR A 1 286 ? -3.404 -6.906 3.471 1 96.25 286 THR A CA 1
ATOM 2131 C C . THR A 1 286 ? -2.869 -7.227 2.078 1 96.25 286 THR A C 1
ATOM 2133 O O . THR A 1 286 ? -3.078 -6.461 1.135 1 96.25 286 THR A O 1
ATOM 2136 N N . VAL A 1 287 ? -2.244 -8.352 1.973 1 95.62 287 VAL A N 1
ATOM 2137 C CA . VAL A 1 287 ? -1.684 -8.766 0.69 1 95.62 287 VAL A CA 1
ATOM 2138 C C . VAL A 1 287 ? -2.803 -9.242 -0.234 1 95.62 287 VAL A C 1
ATOM 2140 O O . VAL A 1 287 ? -2.93 -8.758 -1.362 1 95.62 287 VAL A O 1
ATOM 2143 N N . PHE A 1 288 ? -3.67 -10.125 0.243 1 95.06 288 PHE A N 1
ATOM 2144 C CA . PHE A 1 288 ? -4.707 -10.758 -0.563 1 95.06 288 PHE A CA 1
ATOM 2145 C C . PHE A 1 288 ? -5.645 -9.719 -1.159 1 95.06 288 PHE A C 1
ATOM 2147 O O . PHE A 1 288 ? -6.059 -9.836 -2.314 1 95.06 288 PHE A O 1
ATOM 2154 N N . ARG A 1 289 ? -5.93 -8.648 -0.382 1 96.06 289 ARG A N 1
ATOM 2155 C CA . ARG A 1 289 ? -6.875 -7.633 -0.828 1 96.06 289 ARG A CA 1
ATOM 2156 C C . ARG A 1 289 ? -6.148 -6.457 -1.479 1 96.06 289 ARG A C 1
ATOM 2158 O O . ARG A 1 289 ? -6.785 -5.535 -1.992 1 96.06 289 ARG A O 1
ATOM 2165 N N . GLY A 1 290 ? -4.812 -6.504 -1.426 1 97.5 290 GLY A N 1
ATOM 2166 C CA . GLY A 1 290 ? -4.051 -5.406 -1.995 1 97.5 290 GLY A CA 1
ATOM 2167 C C . GLY A 1 290 ? -4.281 -4.086 -1.281 1 97.5 290 GLY A C 1
ATOM 2168 O O . GLY A 1 290 ? -4.434 -3.045 -1.924 1 97.5 290 GLY A O 1
ATOM 2169 N N . VAL A 1 291 ? -4.387 -4.062 0.042 1 97.81 291 VAL A N 1
ATOM 2170 C CA . VAL A 1 291 ? -4.637 -2.875 0.85 1 97.81 291 VAL A CA 1
ATOM 2171 C C . VAL A 1 291 ? -3.344 -2.08 1.015 1 97.81 291 VAL A C 1
ATOM 2173 O O . VAL A 1 291 ? -2.262 -2.66 1.124 1 97.81 291 VAL A O 1
ATOM 2176 N N . THR A 1 292 ? -3.441 -0.763 0.997 1 98.38 292 THR A N 1
ATOM 2177 C CA . THR A 1 292 ? -2.307 0.131 1.208 1 98.38 292 THR A CA 1
ATOM 2178 C C . THR A 1 292 ? -2.49 0.942 2.488 1 98.38 292 THR A C 1
ATOM 2180 O O . THR A 1 292 ? -3.57 1.478 2.74 1 98.38 292 THR A O 1
ATOM 2183 N N . ILE A 1 293 ? -1.494 0.958 3.32 1 98.06 293 ILE A N 1
ATOM 2184 C CA . ILE A 1 293 ? -1.417 1.832 4.488 1 98.06 293 ILE A CA 1
ATOM 2185 C C . ILE A 1 293 ? -0.332 2.885 4.273 1 98.06 293 ILE A C 1
ATOM 2187 O O . ILE A 1 293 ? 0.817 2.549 3.975 1 98.06 293 ILE A O 1
ATOM 2191 N N . LYS A 1 294 ? -0.704 4.148 4.363 1 97.62 294 LYS A N 1
ATOM 2192 C CA . LYS A 1 294 ? 0.235 5.227 4.055 1 97.62 294 LYS A CA 1
ATOM 2193 C C . LYS A 1 294 ? 0.222 6.293 5.148 1 97.62 294 LYS A C 1
ATOM 2195 O O . LYS A 1 294 ? -0.841 6.664 5.648 1 97.62 294 LYS A O 1
ATOM 2200 N N . GLY A 1 295 ? 1.417 6.785 5.492 1 97.88 295 GLY A N 1
ATOM 2201 C CA . GLY A 1 295 ? 1.522 7.969 6.328 1 97.88 295 GLY A CA 1
ATOM 2202 C C . GLY A 1 295 ? 1.56 9.258 5.535 1 97.88 295 GLY A C 1
ATOM 2203 O O . GLY A 1 295 ? 2.191 9.328 4.477 1 97.88 295 GLY A O 1
ATOM 2204 N N . SER A 1 296 ? 0.866 10.227 6.027 1 97.44 296 SER A N 1
ATOM 2205 C CA . SER A 1 296 ? 0.891 11.562 5.449 1 97.44 296 SER A CA 1
ATOM 2206 C C . SER A 1 296 ? 1.201 12.617 6.512 1 97.44 296 SER A C 1
ATOM 2208 O O . SER A 1 296 ? 0.396 12.852 7.414 1 97.44 296 SER A O 1
ATOM 2210 N N . PHE A 1 297 ? 2.301 13.266 6.457 1 94.62 297 PHE A N 1
ATOM 2211 C CA . PHE A 1 297 ? 2.793 14.148 7.512 1 94.62 297 PHE A CA 1
ATOM 2212 C C . PHE A 1 297 ? 2.199 15.547 7.371 1 94.62 297 PHE A C 1
ATOM 2214 O O . PHE A 1 297 ? 1.398 15.969 8.203 1 94.62 297 PHE A O 1
ATOM 2221 N N . TYR A 1 298 ? 2.541 16.203 6.242 1 96.44 298 TYR A N 1
ATOM 2222 C CA . TYR A 1 298 ? 2.104 17.562 5.996 1 96.44 298 TYR A CA 1
ATOM 2223 C C . TYR A 1 298 ? 2.207 17.922 4.516 1 96.44 298 TYR A C 1
ATOM 2225 O O . TYR A 1 298 ? 2.781 17.156 3.732 1 96.44 298 TYR A O 1
ATOM 2233 N N . GLY A 1 299 ? 1.615 19.016 4.105 1 95.38 299 GLY A N 1
ATOM 2234 C CA . GLY A 1 299 ? 1.64 19.422 2.709 1 95.38 299 GLY A CA 1
ATOM 2235 C C . GLY A 1 299 ? 2.875 20.234 2.346 1 95.38 299 GLY A C 1
ATOM 2236 O O . GLY A 1 299 ? 3.646 20.625 3.223 1 95.38 299 GLY A O 1
ATOM 2237 N N . ASN A 1 300 ? 3.111 20.406 1.072 1 95.19 300 ASN A N 1
ATOM 2238 C CA . ASN A 1 300 ? 4.211 21.203 0.56 1 95.19 300 ASN A CA 1
ATOM 2239 C C . ASN A 1 300 ? 3.773 22.641 0.299 1 95.19 300 ASN A C 1
ATOM 2241 O O . ASN A 1 300 ? 2.691 23.062 0.72 1 95.19 300 ASN A O 1
ATOM 2245 N N . ARG A 1 301 ? 4.633 23.484 -0.226 1 94.44 301 ARG A N 1
ATOM 2246 C CA . ARG A 1 301 ? 4.367 24.891 -0.439 1 94.44 301 ARG A CA 1
ATOM 2247 C C . ARG A 1 301 ? 3.162 25.094 -1.351 1 94.44 301 ARG A C 1
ATOM 2249 O O . ARG A 1 301 ? 2.299 25.938 -1.069 1 94.44 301 ARG A O 1
ATOM 2256 N N . GLN A 1 302 ? 3.07 24.281 -2.354 1 94.69 302 GLN A N 1
ATOM 2257 C CA . GLN A 1 302 ? 1.96 24.391 -3.291 1 94.69 302 GLN A CA 1
ATOM 2258 C C . GLN A 1 302 ? 0.641 23.984 -2.637 1 94.69 302 GLN A C 1
ATOM 2260 O O . GLN A 1 302 ? -0.407 24.562 -2.936 1 94.69 302 GLN A O 1
ATOM 2265 N N . ASP A 1 303 ? 0.69 23 -1.789 1 96.31 303 ASP A N 1
ATOM 2266 C CA . ASP A 1 303 ? -0.516 22.578 -1.08 1 96.31 303 ASP A CA 1
ATOM 2267 C C . ASP A 1 303 ? -1.085 23.719 -0.244 1 96.31 303 ASP A C 1
ATOM 2269 O O . ASP A 1 303 ? -2.305 23.859 -0.123 1 96.31 303 ASP A O 1
ATOM 2273 N N . GLY A 1 304 ? -0.224 24.469 0.421 1 96.06 304 GLY A N 1
ATOM 2274 C CA . GLY A 1 304 ? -0.687 25.625 1.172 1 96.06 304 GLY A CA 1
ATOM 2275 C C . GLY A 1 304 ? -1.452 26.625 0.322 1 96.06 304 GLY A C 1
ATOM 2276 O O . GLY A 1 304 ? -2.535 27.062 0.704 1 96.06 304 GLY A O 1
ATOM 2277 N N . ASP A 1 305 ? -0.93 26.906 -0.871 1 95.5 305 ASP A N 1
ATOM 2278 C CA . ASP A 1 305 ? -1.584 27.828 -1.791 1 95.5 305 ASP A CA 1
ATOM 2279 C C . ASP A 1 305 ? -2.949 27.297 -2.225 1 95.5 305 ASP A C 1
ATOM 2281 O O . ASP A 1 305 ? -3.934 28.047 -2.232 1 95.5 305 ASP A O 1
ATOM 2285 N N . GLU A 1 306 ? -2.957 26.062 -2.514 1 96.06 306 GLU A N 1
ATOM 2286 C CA . GLU A 1 306 ? -4.184 25.453 -3.025 1 96.06 306 GLU A CA 1
ATOM 2287 C C . GLU A 1 306 ? -5.254 25.375 -1.942 1 96.06 306 GLU A C 1
ATOM 2289 O O . GLU A 1 306 ? -6.426 25.672 -2.197 1 96.06 306 GLU A O 1
ATOM 2294 N N . ALA A 1 307 ? -4.832 24.953 -0.792 1 97 307 ALA A N 1
ATOM 2295 C CA . ALA A 1 307 ? -5.789 24.859 0.31 1 97 307 ALA A CA 1
ATOM 2296 C C . ALA A 1 307 ? -6.41 26.219 0.61 1 97 307 ALA A C 1
ATOM 2298 O O . ALA A 1 307 ? -7.621 26.328 0.824 1 97 307 ALA A O 1
ATOM 2299 N N . LEU A 1 308 ? -5.637 27.25 0.568 1 96.88 308 LEU A N 1
ATOM 2300 C CA . LEU A 1 308 ? -6.133 28.594 0.848 1 96.88 308 LEU A CA 1
ATOM 2301 C C . LEU A 1 308 ? -7.027 29.094 -0.281 1 96.88 308 LEU A C 1
ATOM 2303 O O . LEU A 1 308 ? -7.984 29.828 -0.041 1 96.88 308 LEU A O 1
ATOM 2307 N N . ASP A 1 309 ? -6.699 28.672 -1.471 1 95.81 309 ASP A N 1
ATOM 2308 C CA . ASP A 1 309 ? -7.504 29.094 -2.617 1 95.81 309 ASP A CA 1
ATOM 2309 C C . ASP A 1 309 ? -8.945 28.594 -2.488 1 95.81 309 ASP A C 1
ATOM 2311 O O . ASP A 1 309 ? -9.883 29.328 -2.797 1 95.81 309 ASP A O 1
ATOM 2315 N N . PHE A 1 310 ? -9.125 27.375 -2.035 1 96.19 310 PHE A N 1
ATOM 2316 C CA . PHE A 1 310 ? -10.461 26.844 -1.819 1 96.19 310 PHE A CA 1
ATOM 2317 C C . PHE A 1 310 ? -11.242 27.688 -0.819 1 96.19 310 PHE A C 1
ATOM 2319 O O . PHE A 1 310 ? -12.438 27.906 -0.987 1 96.19 310 PHE A O 1
ATOM 2326 N N . ALA A 1 311 ? -10.578 28.094 0.184 1 95.19 311 ALA A N 1
ATOM 2327 C CA . ALA A 1 311 ? -11.219 28.922 1.204 1 95.19 311 ALA A CA 1
ATOM 2328 C C . ALA A 1 311 ? -11.539 30.312 0.664 1 95.19 311 ALA A C 1
ATOM 2330 O O . ALA A 1 311 ? -12.594 30.875 0.958 1 95.19 311 ALA A O 1
ATOM 2331 N N . ALA A 1 312 ? -10.641 30.844 -0.1 1 95.06 312 ALA A N 1
ATOM 2332 C CA . ALA A 1 312 ? -10.82 32.156 -0.687 1 95.06 312 ALA A CA 1
ATOM 2333 C C . ALA A 1 312 ? -12.039 32.188 -1.607 1 95.06 312 ALA A C 1
ATOM 2335 O O . ALA A 1 312 ? -12.719 33.219 -1.714 1 95.06 312 ALA A O 1
ATOM 2336 N N . ARG A 1 313 ? -12.305 31.062 -2.209 1 94.75 313 ARG A N 1
ATOM 2337 C CA . ARG A 1 313 ? -13.43 30.953 -3.133 1 94.75 313 ARG A CA 1
ATOM 2338 C C . ARG A 1 313 ? -14.719 30.609 -2.389 1 94.75 313 ARG A C 1
ATOM 2340 O O . ARG A 1 313 ? -15.781 30.5 -3.002 1 94.75 313 ARG A O 1
ATOM 2347 N N . GLY A 1 314 ? -14.609 30.438 -1.113 1 93.31 314 GLY A N 1
ATOM 2348 C CA . GLY A 1 314 ? -15.789 30.203 -0.292 1 93.31 314 GLY A CA 1
ATOM 2349 C C . GLY A 1 314 ? -16.203 28.734 -0.26 1 93.31 314 GLY A C 1
ATOM 2350 O O . GLY A 1 314 ? -17.281 28.406 0.245 1 93.31 314 GLY A O 1
ATOM 2351 N N . ILE A 1 315 ? -15.375 27.859 -0.763 1 93.5 315 ILE A N 1
ATOM 2352 C CA . ILE A 1 315 ? -15.688 26.438 -0.839 1 93.5 315 ILE A CA 1
ATOM 2353 C C . ILE A 1 315 ? -15.445 25.781 0.517 1 93.5 315 ILE A C 1
ATOM 2355 O O . ILE A 1 315 ? -16.188 24.875 0.917 1 93.5 315 ILE A O 1
ATOM 2359 N N . ILE A 1 316 ? -14.422 26.266 1.224 1 94.88 316 ILE A N 1
ATOM 2360 C CA . ILE A 1 316 ? -14.094 25.828 2.574 1 94.88 316 ILE A CA 1
ATOM 2361 C C . ILE A 1 316 ? -14.406 26.938 3.572 1 94.88 316 ILE A C 1
ATOM 2363 O O . ILE A 1 316 ? -14.023 28.094 3.369 1 94.88 316 ILE A O 1
ATOM 2367 N N . ASP A 1 317 ? -15.078 26.516 4.57 1 91 317 ASP A N 1
ATOM 2368 C CA . ASP A 1 317 ? -15.375 27.5 5.613 1 91 317 ASP A CA 1
ATOM 2369 C C . ASP A 1 317 ? -14.914 27 6.98 1 91 317 ASP A C 1
ATOM 2371 O O . ASP A 1 317 ? -14.992 25.812 7.277 1 91 317 ASP A O 1
ATOM 2375 N N . VAL A 1 318 ? -14.367 27.938 7.684 1 90.44 318 VAL A N 1
ATOM 2376 C CA . VAL A 1 318 ? -13.875 27.609 9.023 1 90.44 318 VAL A CA 1
ATOM 2377 C C . VAL A 1 318 ? -14.359 28.672 10.016 1 90.44 318 VAL A C 1
ATOM 2379 O O . VAL A 1 318 ? -14.273 29.875 9.742 1 90.44 318 VAL A O 1
ATOM 2382 N N . GLN A 1 319 ? -14.938 28.156 11.047 1 87.31 319 GLN A N 1
ATOM 2383 C CA . GLN A 1 319 ? -15.273 29.062 12.141 1 87.31 319 GLN A CA 1
ATOM 2384 C C . GLN A 1 319 ? -14.125 29.188 13.141 1 87.31 319 GLN A C 1
ATOM 2386 O O . GLN A 1 319 ? -13.5 28.172 13.484 1 87.31 319 GLN A O 1
ATOM 2391 N N . VAL A 1 320 ? -13.891 30.438 13.516 1 92.62 320 VAL A N 1
ATOM 2392 C CA . VAL A 1 320 ? -12.742 30.641 14.398 1 92.62 320 VAL A CA 1
ATOM 2393 C C . VAL A 1 320 ? -13.188 31.375 15.656 1 92.62 320 VAL A C 1
ATOM 2395 O O . VAL A 1 320 ? -14.07 32.219 15.609 1 92.62 320 VAL A O 1
ATOM 2398 N N . GLU A 1 321 ? -12.648 30.953 16.719 1 91.69 321 GLU A N 1
ATOM 2399 C CA . GLU A 1 321 ? -12.711 31.656 18 1 91.69 321 GLU A CA 1
ATOM 2400 C C . GLU A 1 321 ? -11.359 32.281 18.344 1 91.69 321 GLU A C 1
ATOM 2402 O O . GLU A 1 321 ? -10.336 31.609 18.312 1 91.69 321 GLU A O 1
ATOM 2407 N N . THR A 1 322 ? -11.398 33.594 18.625 1 95.31 322 THR A N 1
ATOM 2408 C CA . THR A 1 322 ? -10.156 34.312 18.906 1 95.31 322 THR A CA 1
ATOM 2409 C C . THR A 1 322 ? -10.047 34.656 20.375 1 95.31 322 THR A C 1
ATOM 2411 O O . THR A 1 322 ? -11 35.188 20.969 1 95.31 322 THR A O 1
ATOM 2414 N N . LEU A 1 323 ? -8.938 34.344 20.969 1 95.56 323 LEU A N 1
ATOM 2415 C CA . LEU A 1 323 ? -8.625 34.719 22.344 1 95.56 323 LEU A CA 1
ATOM 2416 C C . LEU A 1 323 ? -7.309 35.5 22.422 1 95.56 323 LEU A C 1
ATOM 2418 O O . LEU A 1 323 ? -6.438 35.312 21.562 1 95.56 323 LEU A O 1
ATOM 2422 N N . PRO A 1 324 ? -7.156 36.312 23.453 1 97.12 324 PRO A N 1
ATOM 2423 C CA . PRO A 1 324 ? -5.898 37.062 23.594 1 97.12 324 PRO A CA 1
ATOM 2424 C C . PRO A 1 324 ? -4.723 36.156 23.938 1 97.12 324 PRO A C 1
ATOM 2426 O O . PRO A 1 324 ? -4.895 35.156 24.641 1 97.12 324 PRO A O 1
ATOM 2429 N N . MET A 1 325 ? -3.533 36.5 23.5 1 97.06 325 MET A N 1
ATOM 2430 C CA . MET A 1 325 ? -2.311 35.75 23.797 1 97.06 325 MET A CA 1
ATOM 2431 C C . MET A 1 325 ? -2.102 35.625 25.297 1 97.06 325 MET A C 1
ATOM 2433 O O . MET A 1 325 ? -1.593 34.594 25.781 1 97.06 325 MET A O 1
ATOM 2437 N N . GLU A 1 326 ? -2.572 36.625 26.031 1 95 326 GLU A N 1
ATOM 2438 C CA . GLU A 1 326 ? -2.396 36.656 27.484 1 95 326 GLU A CA 1
ATOM 2439 C C . GLU A 1 326 ? -3.092 35.438 28.141 1 95 326 GLU A C 1
ATOM 2441 O O . GLU A 1 326 ? -2.805 35.125 29.281 1 95 326 GLU A O 1
ATOM 2446 N N . PHE A 1 327 ? -3.953 34.844 27.422 1 93.5 327 PHE A N 1
ATOM 2447 C CA . PHE A 1 327 ? -4.715 33.719 27.969 1 93.5 327 PHE A CA 1
ATOM 2448 C C . PHE A 1 327 ? -3.975 32.406 27.766 1 93.5 327 PHE A C 1
ATOM 2450 O O . PHE A 1 327 ? -4.371 31.359 28.312 1 93.5 327 PHE A O 1
ATOM 2457 N N . LEU A 1 328 ? -2.891 32.375 26.969 1 94 328 LEU A N 1
ATOM 2458 C CA . LEU A 1 328 ? -2.203 31.156 26.578 1 94 328 LEU A CA 1
ATOM 2459 C C . LEU A 1 328 ? -1.811 30.344 27.812 1 94 328 LEU A C 1
ATOM 2461 O O . LEU A 1 328 ? -2.018 29.125 27.859 1 94 328 LEU A O 1
ATOM 2465 N N . PRO A 1 329 ? -1.284 31 28.875 1 90.56 329 PRO A N 1
ATOM 2466 C CA . PRO A 1 329 ? -0.921 30.203 30.031 1 90.56 329 PRO A CA 1
ATOM 2467 C C . PRO A 1 329 ? -2.104 29.422 30.609 1 90.56 329 PRO A C 1
ATOM 2469 O O . PRO A 1 329 ? -1.956 28.25 30.984 1 90.56 329 PRO A O 1
ATOM 2472 N N . LYS A 1 330 ? -3.223 30.016 30.562 1 88.94 330 LYS A N 1
ATOM 2473 C CA . LYS A 1 330 ? -4.414 29.375 31.109 1 88.94 330 LYS A CA 1
ATOM 2474 C C . LYS A 1 330 ? -4.977 28.328 30.141 1 88.94 330 LYS A C 1
ATOM 2476 O O . LYS A 1 330 ? -5.5 27.297 30.562 1 88.94 330 LYS A O 1
ATOM 2481 N N . LEU A 1 331 ? -4.848 28.625 28.906 1 86.88 331 LEU A N 1
ATOM 2482 C CA . LEU A 1 331 ? -5.426 27.75 27.906 1 86.88 331 LEU A CA 1
ATOM 2483 C C . LEU A 1 331 ? -4.664 26.438 27.828 1 86.88 331 LEU A C 1
ATOM 2485 O O . LEU A 1 331 ? -5.258 25.375 27.594 1 86.88 331 LEU A O 1
ATOM 2489 N N . CYS A 1 332 ? -3.393 26.547 27.938 1 78.81 332 CYS A N 1
ATOM 2490 C CA . CYS A 1 332 ? -2.578 25.344 27.859 1 78.81 332 CYS A CA 1
ATOM 2491 C C . CYS A 1 332 ? -2.965 24.359 28.953 1 78.81 332 CYS A C 1
ATOM 2493 O O . CYS A 1 332 ? -3.07 23.156 28.703 1 78.81 332 CYS A O 1
ATOM 2495 N N . ASP A 1 333 ? -3.209 24.938 30.094 1 76.19 333 ASP A N 1
ATOM 2496 C CA . ASP A 1 333 ? -3.646 24.094 31.203 1 76.19 333 ASP A CA 1
ATOM 2497 C C . ASP A 1 333 ? -5 23.453 30.891 1 76.19 333 ASP A C 1
ATOM 2499 O O . ASP A 1 333 ? -5.199 22.266 31.156 1 76.19 333 ASP A O 1
ATOM 2503 N N . GLN A 1 334 ? -5.828 24.203 30.266 1 82 334 GLN A N 1
ATOM 2504 C CA . GLN A 1 334 ? -7.18 23.719 29.969 1 82 334 GLN A CA 1
ATOM 2505 C C . GLN A 1 334 ? -7.164 22.672 28.859 1 82 334 GLN A C 1
ATOM 2507 O O . GLN A 1 334 ? -7.941 21.719 28.906 1 82 334 GLN A O 1
ATOM 2512 N N . MET A 1 335 ? -6.34 22.859 27.938 1 79.62 335 MET A N 1
ATOM 2513 C CA . MET A 1 335 ? -6.266 21.906 26.812 1 79.62 335 MET A CA 1
ATOM 2514 C C . MET A 1 335 ? -5.602 20.609 27.25 1 79.62 335 MET A C 1
ATOM 2516 O O . MET A 1 335 ? -5.996 19.531 26.812 1 79.62 335 MET A O 1
ATOM 2520 N N . SER A 1 336 ? -4.707 20.734 28.094 1 75.19 336 SER A N 1
ATOM 2521 C CA . SER A 1 336 ? -4.047 19.547 28.625 1 75.19 336 SER A CA 1
ATOM 2522 C C . SER A 1 336 ? -5.023 18.688 29.406 1 75.19 336 SER A C 1
ATOM 2524 O O . SER A 1 336 ? -4.883 17.453 29.438 1 75.19 336 SER A O 1
ATOM 2526 N N . ASN A 1 337 ? -6.004 19.391 29.906 1 73.5 337 ASN A N 1
ATOM 2527 C CA . ASN A 1 337 ? -7.023 18.672 30.656 1 73.5 337 ASN A CA 1
ATOM 2528 C C . ASN A 1 337 ? -8.219 18.297 29.781 1 73.5 337 ASN A C 1
ATOM 2530 O O . ASN A 1 337 ? -9.258 17.875 30.281 1 73.5 337 ASN A O 1
ATOM 2534 N N . ALA A 1 338 ? -8.117 18.469 28.531 1 68.25 338 ALA A N 1
ATOM 2535 C CA . ALA A 1 338 ? -9.094 18.078 27.516 1 68.25 338 ALA A CA 1
ATOM 2536 C C . ALA A 1 338 ? -10.391 18.859 27.688 1 68.25 338 ALA A C 1
ATOM 2538 O O . ALA A 1 338 ? -11.469 18.359 27.328 1 68.25 338 ALA A O 1
ATOM 2539 N N . GLU A 1 339 ? -10.297 19.969 28.141 1 69.25 339 GLU A N 1
ATOM 2540 C CA . GLU A 1 339 ? -11.469 20.828 28.297 1 69.25 339 GLU A CA 1
ATOM 2541 C C . GLU A 1 339 ? -11.797 21.547 27 1 69.25 339 GLU A C 1
ATOM 2543 O O . GLU A 1 339 ? -12.953 21.906 26.75 1 69.25 339 GLU A O 1
ATOM 2548 N N . ILE A 1 340 ? -10.836 21.797 26.266 1 69.56 340 ILE A N 1
ATOM 2549 C CA . ILE A 1 340 ? -10.977 22.438 24.969 1 69.56 340 ILE A CA 1
ATOM 2550 C C . ILE A 1 340 ? -10.477 21.5 23.859 1 69.56 340 ILE A C 1
ATOM 2552 O O . ILE A 1 340 ? -9.336 21.047 23.906 1 69.56 340 ILE A O 1
ATOM 2556 N N . THR A 1 341 ? -11.414 21.188 22.969 1 66.81 341 THR A N 1
ATOM 2557 C CA . THR A 1 341 ? -11.047 20.297 21.875 1 66.81 341 THR A CA 1
ATOM 2558 C C . THR A 1 341 ? -11.172 21.016 20.531 1 66.81 341 THR A C 1
ATOM 2560 O O . THR A 1 341 ? -10.82 20.453 19.484 1 66.81 341 THR A O 1
ATOM 2563 N N . ARG A 1 342 ? -11.492 22.25 20.578 1 75.94 342 ARG A N 1
ATOM 2564 C CA . ARG A 1 342 ? -11.672 23.031 19.359 1 75.94 342 ARG A CA 1
ATOM 2565 C C . ARG A 1 342 ? -10.398 23.781 19 1 75.94 342 ARG A C 1
ATOM 2567 O O . ARG A 1 342 ? -9.531 23.984 19.844 1 75.94 342 ARG A O 1
ATOM 2574 N N . ARG A 1 343 ? -10.258 24.141 17.859 1 82.94 343 ARG A N 1
ATOM 2575 C CA . ARG A 1 343 ? -9.148 24.969 17.422 1 82.94 343 ARG A CA 1
ATOM 2576 C C . ARG A 1 343 ? -9.367 26.422 17.812 1 82.94 343 ARG A C 1
ATOM 2578 O O . ARG A 1 343 ? -10.445 26.984 17.578 1 82.94 343 ARG A O 1
ATOM 2585 N N . ILE A 1 344 ? -8.367 27 18.531 1 91.25 344 ILE A N 1
ATOM 2586 C CA . ILE A 1 344 ? -8.445 28.375 18.984 1 91.25 344 ILE A CA 1
ATOM 2587 C C . ILE A 1 344 ? -7.441 29.234 18.203 1 91.25 344 ILE A C 1
ATOM 2589 O O . ILE A 1 344 ? -6.336 28.781 17.906 1 91.25 344 ILE A O 1
ATOM 2593 N N . VAL A 1 345 ? -7.867 30.359 17.844 1 96.69 345 VAL A N 1
ATOM 2594 C CA . VAL A 1 345 ? -6.996 31.375 17.25 1 96.69 345 VAL A CA 1
ATOM 2595 C C . VAL A 1 345 ? -6.594 32.406 18.312 1 96.69 345 VAL A C 1
ATOM 2597 O O . VAL A 1 345 ? -7.438 32.875 19.078 1 96.69 345 VAL A O 1
ATOM 2600 N N . ILE A 1 346 ? -5.324 32.688 18.391 1 97.44 346 ILE A N 1
ATOM 2601 C CA . ILE A 1 346 ? -4.77 33.562 19.406 1 97.44 346 ILE A CA 1
ATOM 2602 C C . ILE A 1 346 ? -4.5 34.938 18.797 1 97.44 346 ILE A C 1
ATOM 2604 O O . ILE A 1 346 ? -3.826 35.062 17.766 1 97.44 346 ILE A O 1
ATOM 2608 N N . ASP A 1 347 ? -5.031 35.969 19.359 1 98.25 347 ASP A N 1
ATOM 2609 C CA . ASP A 1 347 ? -4.664 37.344 19.016 1 98.25 347 ASP A CA 1
ATOM 2610 C C . ASP A 1 347 ? -3.355 37.75 19.688 1 98.25 347 ASP A C 1
ATOM 2612 O O . ASP A 1 347 ? -3.32 37.969 20.906 1 98.25 347 ASP A O 1
ATOM 2616 N N . ASN A 1 348 ? -2.357 37.969 18.953 1 98.38 348 ASN A N 1
ATOM 2617 C CA . ASN A 1 348 ? -1.022 38.156 19.5 1 98.38 348 ASN A CA 1
ATOM 2618 C C . ASN A 1 348 ? -0.854 39.562 20.062 1 98.38 348 ASN A C 1
ATOM 2620 O O . ASN A 1 348 ? 0.153 39.875 20.703 1 98.38 348 ASN A O 1
ATOM 2624 N N . TRP A 1 349 ? -1.783 40.406 19.891 1 97.94 349 TRP A N 1
ATOM 2625 C CA . TRP A 1 349 ? -1.646 41.781 20.297 1 97.94 349 TRP A CA 1
ATOM 2626 C C . TRP A 1 349 ? -2.629 42.125 21.422 1 97.94 349 TRP A C 1
ATOM 2628 O O . TRP A 1 349 ? -2.861 43.312 21.703 1 97.94 349 TRP A O 1
ATOM 2638 N N . LYS A 1 350 ? -3.27 41.125 21.891 1 95.88 350 LYS A N 1
ATOM 2639 C CA . LYS A 1 350 ? -4.125 41.25 23.078 1 95.88 350 LYS A CA 1
ATOM 2640 C C . LYS A 1 350 ? -3.727 40.219 24.141 1 95.88 350 LYS A C 1
ATOM 2642 O O . LYS A 1 350 ? -3.191 39.156 23.812 1 95.88 350 LYS A O 1
ATOM 2647 N N . MET B 1 1 ? -2.996 -31.734 -35.469 1 45.5 1 MET B N 1
ATOM 2648 C CA . MET B 1 1 ? -4.016 -32.781 -35.469 1 45.5 1 MET B CA 1
ATOM 2649 C C . MET B 1 1 ? -4.754 -32.844 -34.156 1 45.5 1 MET B C 1
ATOM 2651 O O . MET B 1 1 ? -4.16 -32.625 -33.094 1 45.5 1 MET B O 1
ATOM 2655 N N . SER B 1 2 ? -6.137 -32.594 -34.219 1 58.66 2 SER B N 1
ATOM 2656 C CA . SER B 1 2 ? -7.016 -32.625 -33.062 1 58.66 2 SER B CA 1
ATOM 2657 C C . SER B 1 2 ? -6.77 -33.875 -32.25 1 58.66 2 SER B C 1
ATOM 2659 O O . SER B 1 2 ? -6.852 -35 -32.75 1 58.66 2 SER B O 1
ATOM 2661 N N . GLU B 1 3 ? -5.887 -33.844 -31.328 1 74.38 3 GLU B N 1
ATOM 2662 C CA . GLU B 1 3 ? -5.637 -34.969 -30.469 1 74.38 3 GLU B CA 1
ATOM 2663 C C . GLU B 1 3 ? -6.938 -35.531 -29.875 1 74.38 3 GLU B C 1
ATOM 2665 O O . GLU B 1 3 ? -7.875 -34.75 -29.625 1 74.38 3 GLU B O 1
ATOM 2670 N N . ASN B 1 4 ? -7.117 -36.844 -30.062 1 87.75 4 ASN B N 1
ATOM 2671 C CA . ASN B 1 4 ? -8.25 -37.5 -29.422 1 87.75 4 ASN B CA 1
ATOM 2672 C C . ASN B 1 4 ? -8.18 -37.375 -27.906 1 87.75 4 ASN B C 1
ATOM 2674 O O . ASN B 1 4 ? -7.281 -37.938 -27.266 1 87.75 4 ASN B O 1
ATOM 2678 N N . VAL B 1 5 ? -9.039 -36.594 -27.312 1 93 5 VAL B N 1
ATOM 2679 C CA . VAL B 1 5 ? -9.078 -36.375 -25.875 1 93 5 VAL B CA 1
ATOM 2680 C C . VAL B 1 5 ? -9.766 -37.531 -25.188 1 93 5 VAL B C 1
ATOM 2682 O O . VAL B 1 5 ? -10.898 -37.906 -25.531 1 93 5 VAL B O 1
ATOM 2685 N N . PRO B 1 6 ? -9.117 -38.156 -24.297 1 95.56 6 PRO B N 1
ATOM 2686 C CA . PRO B 1 6 ? -9.727 -39.281 -23.609 1 95.56 6 PRO B CA 1
ATOM 2687 C C . PRO B 1 6 ? -10.859 -38.875 -22.672 1 95.56 6 PRO B C 1
ATOM 2689 O O . PRO B 1 6 ? -11.031 -37.688 -22.406 1 95.56 6 PRO B O 1
ATOM 2692 N N . ILE B 1 7 ? -11.578 -39.906 -22.234 1 95.69 7 ILE B N 1
ATOM 2693 C CA . ILE B 1 7 ? -12.68 -39.656 -21.297 1 95.69 7 ILE B CA 1
ATOM 2694 C C . ILE B 1 7 ? -12.125 -39.438 -19.891 1 95.69 7 ILE B C 1
ATOM 2696 O O . ILE B 1 7 ? -12.633 -38.625 -19.141 1 95.69 7 ILE B O 1
ATOM 2700 N N . LEU B 1 8 ? -11.102 -40.219 -19.594 1 98 8 LEU B N 1
ATOM 2701 C CA . LEU B 1 8 ? -10.461 -40.156 -18.297 1 98 8 LEU B CA 1
ATOM 2702 C C . LEU B 1 8 ? -9.023 -39.625 -18.422 1 98 8 LEU B C 1
ATOM 2704 O O . LEU B 1 8 ? -8.422 -39.719 -19.5 1 98 8 LEU B O 1
ATOM 2708 N N . GLN B 1 9 ? -8.562 -39.125 -17.312 1 97.81 9 GLN B N 1
ATOM 2709 C CA . GLN B 1 9 ? -7.195 -38.625 -17.25 1 97.81 9 GLN B CA 1
ATOM 2710 C C . GLN B 1 9 ? -6.566 -38.938 -15.891 1 97.81 9 GLN B C 1
ATOM 2712 O O . GLN B 1 9 ? -7.277 -39.156 -14.906 1 97.81 9 GLN B O 1
ATOM 2717 N N . LYS B 1 10 ? -5.223 -38.906 -15.922 1 98.06 10 LYS B N 1
ATOM 2718 C CA . LYS B 1 10 ? -4.512 -39 -14.656 1 98.06 10 LYS B CA 1
ATOM 2719 C C . LYS B 1 10 ? -4.426 -37.656 -13.945 1 98.06 10 LYS B C 1
ATOM 2721 O O . LYS B 1 10 ? -4.215 -36.625 -14.586 1 98.06 10 LYS B O 1
ATOM 2726 N N . ALA B 1 11 ? -4.672 -37.688 -12.641 1 98.44 11 ALA B N 1
ATOM 2727 C CA . ALA B 1 11 ? -4.574 -36.469 -11.82 1 98.44 11 ALA B CA 1
ATOM 2728 C C . ALA B 1 11 ? -4.078 -36.812 -10.422 1 98.44 11 ALA B C 1
ATOM 2730 O O . ALA B 1 11 ? -4.203 -37.938 -9.961 1 98.44 11 ALA B O 1
ATOM 2731 N N . ALA B 1 12 ? -3.43 -35.875 -9.828 1 97.69 12 ALA B N 1
ATOM 2732 C CA . ALA B 1 12 ? -3.053 -35.969 -8.422 1 97.69 12 ALA B CA 1
ATOM 2733 C C . ALA B 1 12 ? -4.105 -35.344 -7.52 1 97.69 12 ALA B C 1
ATOM 2735 O O . ALA B 1 12 ? -4.266 -34.125 -7.516 1 97.69 12 ALA B O 1
ATOM 2736 N N . VAL B 1 13 ? -4.777 -36.156 -6.738 1 97.56 13 VAL B N 1
ATOM 2737 C CA . VAL B 1 13 ? -5.953 -35.719 -5.988 1 97.56 13 VAL B CA 1
ATOM 2738 C C . VAL B 1 13 ? -5.75 -36 -4.5 1 97.56 13 VAL B C 1
ATOM 2740 O O . VAL B 1 13 ? -5.141 -37 -4.133 1 97.56 13 VAL B O 1
ATOM 2743 N N . TYR B 1 14 ? -6.117 -35.062 -3.691 1 96.19 14 TYR B N 1
ATOM 2744 C CA . TYR B 1 14 ? -6.266 -35.312 -2.268 1 96.19 14 TYR B CA 1
ATOM 2745 C C . TYR B 1 14 ? -7.727 -35.219 -1.842 1 96.19 14 TYR B C 1
ATOM 2747 O O . TYR B 1 14 ? -8.438 -34.312 -2.275 1 96.19 14 TYR B O 1
ATOM 2755 N N . SER B 1 15 ? -8.172 -36.125 -1.012 1 96.69 15 SER B N 1
ATOM 2756 C CA . SER B 1 15 ? -9.594 -36.25 -0.689 1 96.69 15 SER B CA 1
ATOM 2757 C C . SER B 1 15 ? -9.984 -35.312 0.432 1 96.69 15 SER B C 1
ATOM 2759 O O . SER B 1 15 ? -11.141 -34.875 0.513 1 96.69 15 SER B O 1
ATOM 2761 N N . LYS B 1 16 ? -9.133 -35.125 1.337 1 94.94 16 LYS B N 1
ATOM 2762 C CA . LYS B 1 16 ? -9.305 -34.156 2.438 1 94.94 16 LYS B CA 1
ATOM 2763 C C . LYS B 1 16 ? -8.039 -33.344 2.664 1 94.94 16 LYS B C 1
ATOM 2765 O O . LYS B 1 16 ? -6.961 -33.719 2.197 1 94.94 16 LYS B O 1
ATOM 2770 N N . ILE B 1 17 ? -8.211 -32.344 3.285 1 93.81 17 ILE B N 1
ATOM 2771 C CA . ILE B 1 17 ? -7.059 -31.531 3.645 1 93.81 17 ILE B CA 1
ATOM 2772 C C . ILE B 1 17 ? -6.016 -32.375 4.355 1 93.81 17 ILE B C 1
ATOM 2774 O O . ILE B 1 17 ? -6.348 -33.156 5.25 1 93.81 17 ILE B O 1
ATOM 2778 N N . ALA B 1 18 ? -4.836 -32.312 3.939 1 91.88 18 ALA B N 1
ATOM 2779 C CA . ALA B 1 18 ? -3.666 -32.969 4.516 1 91.88 18 ALA B CA 1
ATOM 2780 C C . ALA B 1 18 ? -3.699 -34.469 4.254 1 91.88 18 ALA B C 1
ATOM 2782 O O . ALA B 1 18 ? -2.84 -35.219 4.738 1 91.88 18 ALA B O 1
ATOM 2783 N N . ASP B 1 19 ? -4.691 -35 3.508 1 94.06 19 ASP B N 1
ATOM 2784 C CA . ASP B 1 19 ? -4.68 -36.406 3.098 1 94.06 19 ASP B CA 1
ATOM 2785 C C . ASP B 1 19 ? -3.551 -36.688 2.105 1 94.06 19 ASP B C 1
ATOM 2787 O O . ASP B 1 19 ? -3.102 -35.781 1.404 1 94.06 19 ASP B O 1
ATOM 2791 N N . PRO B 1 20 ? -3.137 -37.906 2.084 1 93.12 20 PRO B N 1
ATOM 2792 C CA . PRO B 1 20 ? -2.135 -38.25 1.07 1 93.12 20 PRO B CA 1
ATOM 2793 C C . PRO B 1 20 ? -2.611 -37.969 -0.351 1 93.12 20 PRO B C 1
ATOM 2795 O O . PRO B 1 20 ? -3.781 -38.188 -0.671 1 93.12 20 PRO B O 1
ATOM 2798 N N . ILE B 1 21 ? -1.749 -37.438 -1.142 1 95.62 21 ILE B N 1
ATOM 2799 C CA . ILE B 1 21 ? -2.033 -37.219 -2.555 1 95.62 21 ILE B CA 1
ATOM 2800 C C . ILE B 1 21 ? -2.025 -38.531 -3.299 1 95.62 21 ILE B C 1
ATOM 2802 O O . ILE B 1 21 ? -1.118 -39.375 -3.117 1 95.62 21 ILE B O 1
ATOM 2806 N N . GLU B 1 22 ? -3.012 -38.781 -4.074 1 96.25 22 GLU B N 1
ATOM 2807 C CA . GLU B 1 22 ? -3.127 -40 -4.852 1 96.25 22 GLU B CA 1
ATOM 2808 C C . GLU B 1 22 ? -3.24 -39.688 -6.344 1 96.25 22 GLU B C 1
ATOM 2810 O O . GLU B 1 22 ? -3.922 -38.75 -6.742 1 96.25 22 GLU B O 1
ATOM 2815 N N . ILE B 1 23 ? -2.494 -40.5 -7.094 1 97 23 ILE B N 1
ATOM 2816 C CA . ILE B 1 23 ? -2.656 -40.438 -8.539 1 97 23 ILE B CA 1
ATOM 2817 C C . ILE B 1 23 ? -3.809 -41.312 -8.977 1 97 23 ILE B C 1
ATOM 2819 O O . ILE B 1 23 ? -3.762 -42.531 -8.773 1 97 23 ILE B O 1
ATOM 2823 N N . CYS B 1 24 ? -4.785 -40.75 -9.586 1 97.19 24 CYS B N 1
ATOM 2824 C CA . CYS B 1 24 ? -5.941 -41.531 -9.984 1 97.19 24 CYS B CA 1
ATOM 2825 C C . CYS B 1 24 ? -6.539 -41.031 -11.289 1 97.19 24 CYS B C 1
ATOM 2827 O O . CYS B 1 24 ? -6.07 -40.031 -11.836 1 97.19 24 CYS B O 1
ATOM 2829 N N . ASP B 1 25 ? -7.48 -41.781 -11.734 1 98.06 25 ASP B N 1
ATOM 2830 C CA . ASP B 1 25 ? -8.203 -41.406 -12.945 1 98.06 25 ASP B CA 1
ATOM 2831 C C . ASP B 1 25 ? -9.422 -40.562 -12.609 1 98.06 25 ASP B C 1
ATOM 2833 O O . ASP B 1 25 ? -10.211 -40.906 -11.734 1 98.06 25 ASP B O 1
ATOM 2837 N N . ILE B 1 26 ? -9.508 -39.469 -13.258 1 97.88 26 ILE B N 1
ATOM 2838 C CA . ILE B 1 26 ? -10.688 -38.625 -13.133 1 97.88 26 ILE B CA 1
ATOM 2839 C C . ILE B 1 26 ? -11.211 -38.25 -14.523 1 97.88 26 ILE B C 1
ATOM 2841 O O . ILE B 1 26 ? -10.492 -38.375 -15.516 1 97.88 26 ILE B O 1
ATOM 2845 N N . PRO B 1 27 ? -12.43 -37.844 -14.625 1 97.69 27 PRO B N 1
ATOM 2846 C CA . PRO B 1 27 ? -12.93 -37.438 -15.938 1 97.69 27 PRO B CA 1
ATOM 2847 C C . PRO B 1 27 ? -12.25 -36.188 -16.469 1 97.69 27 PRO B C 1
ATOM 2849 O O . PRO B 1 27 ? -11.945 -35.281 -15.688 1 97.69 27 PRO B O 1
ATOM 2852 N N . VAL B 1 28 ? -11.992 -36.156 -17.75 1 97.56 28 VAL B N 1
ATOM 2853 C CA . VAL B 1 28 ? -11.594 -34.906 -18.391 1 97.56 28 VAL B CA 1
ATOM 2854 C C . VAL B 1 28 ? -12.75 -33.938 -18.344 1 97.56 28 VAL B C 1
ATOM 2856 O O . VAL B 1 28 ? -13.898 -34.281 -18.609 1 97.56 28 VAL B O 1
ATOM 2859 N N . PRO B 1 29 ? -12.5 -32.719 -17.922 1 94.75 29 PRO B N 1
ATOM 2860 C CA . PRO B 1 29 ? -13.594 -31.75 -17.781 1 94.75 29 PRO B CA 1
ATOM 2861 C C . PRO B 1 29 ? -14.242 -31.391 -19.109 1 94.75 29 PRO B C 1
ATOM 2863 O O . PRO B 1 29 ? -13.586 -31.438 -20.156 1 94.75 29 PRO B O 1
ATOM 2866 N N . GLU B 1 30 ? -15.43 -31 -18.969 1 92.06 30 GLU B N 1
ATOM 2867 C CA . GLU B 1 30 ? -16.172 -30.578 -20.156 1 92.06 30 GLU B CA 1
ATOM 2868 C C . GLU B 1 30 ? -15.773 -29.156 -20.562 1 92.06 30 GLU B C 1
ATOM 2870 O O . GLU B 1 30 ? -15.461 -28.312 -19.719 1 92.06 30 GLU B O 1
ATOM 2875 N N . LEU B 1 31 ? -15.867 -28.984 -21.766 1 94.06 31 LEU B N 1
ATOM 2876 C CA . LEU B 1 31 ? -15.484 -27.719 -22.375 1 94.06 31 LEU B CA 1
ATOM 2877 C C . LEU B 1 31 ? -16.703 -26.828 -22.609 1 94.06 31 LEU B C 1
ATOM 2879 O O . LEU B 1 31 ? -17.672 -27.281 -23.234 1 94.06 31 LEU B O 1
ATOM 2883 N N . SER B 1 32 ? -16.719 -25.625 -22.078 1 94.19 32 SER B N 1
ATOM 2884 C CA . SER B 1 32 ? -17.766 -24.656 -22.422 1 94.19 32 SER B CA 1
ATOM 2885 C C . SER B 1 32 ? -17.422 -23.906 -23.703 1 94.19 32 SER B C 1
ATOM 2887 O O . SER B 1 32 ? -16.344 -24.094 -24.281 1 94.19 32 SER B O 1
ATOM 2889 N N . SER B 1 33 ? -18.312 -23 -24.141 1 96 33 SER B N 1
ATOM 2890 C CA . SER B 1 33 ? -18.141 -22.312 -25.406 1 96 33 SER B CA 1
ATOM 2891 C C . SER B 1 33 ? -17.031 -21.266 -25.312 1 96 33 SER B C 1
ATOM 2893 O O . SER B 1 33 ? -16.484 -20.844 -26.344 1 96 33 SER B O 1
ATOM 2895 N N . THR B 1 34 ? -16.641 -20.891 -24.078 1 95 34 THR B N 1
ATOM 2896 C CA . THR B 1 34 ? -15.633 -19.844 -23.938 1 95 34 THR B CA 1
ATOM 2897 C C . THR B 1 34 ? -14.375 -20.375 -23.281 1 95 34 THR B C 1
ATOM 2899 O O . THR B 1 34 ? -13.547 -19.609 -22.781 1 95 34 THR B O 1
ATOM 2902 N N . ASP B 1 35 ? -14.227 -21.719 -23.281 1 96.06 35 ASP B N 1
ATOM 2903 C CA . ASP B 1 35 ? -13.094 -22.375 -22.641 1 96.06 35 ASP B CA 1
ATOM 2904 C C . ASP B 1 35 ? -12.109 -22.906 -23.672 1 96.06 35 ASP B C 1
ATOM 2906 O O . ASP B 1 35 ? -12.43 -23 -24.859 1 96.06 35 ASP B O 1
ATOM 2910 N N . VAL B 1 36 ? -10.945 -23.188 -23.203 1 96.62 36 VAL B N 1
ATOM 2911 C CA . VAL B 1 36 ? -9.945 -23.969 -23.938 1 96.62 36 VAL B CA 1
ATOM 2912 C C . VAL B 1 36 ? -9.508 -25.172 -23.094 1 96.62 36 VAL B C 1
ATOM 2914 O O . VAL B 1 36 ? -9.375 -25.062 -21.875 1 96.62 36 VAL B O 1
ATOM 2917 N N . LEU B 1 37 ? -9.414 -26.266 -23.75 1 97.81 37 LEU B N 1
ATOM 2918 C CA . LEU B 1 37 ? -8.859 -27.453 -23.109 1 97.81 37 LEU B CA 1
ATOM 2919 C C . LEU B 1 37 ? -7.359 -27.547 -23.375 1 97.81 37 LEU B C 1
ATOM 2921 O O . LEU B 1 37 ? -6.934 -27.547 -24.547 1 97.81 37 LEU B O 1
ATOM 2925 N N . VAL B 1 38 ? -6.641 -27.641 -22.359 1 98.12 38 VAL B N 1
ATOM 2926 C CA . VAL B 1 38 ? -5.188 -27.656 -22.469 1 98.12 38 VAL B CA 1
ATOM 2927 C C . VAL B 1 38 ? -4.656 -29.016 -22.016 1 98.12 38 VAL B C 1
ATOM 2929 O O . VAL B 1 38 ? -5.023 -29.5 -20.938 1 98.12 38 VAL B O 1
ATOM 2932 N N . LYS B 1 39 ? -3.887 -29.656 -22.828 1 98.56 39 LYS B N 1
ATOM 2933 C CA . LYS B 1 39 ? -3.049 -30.781 -22.391 1 98.56 39 LYS B CA 1
ATOM 2934 C C . LYS B 1 39 ? -1.844 -30.281 -21.594 1 98.56 39 LYS B C 1
ATOM 2936 O O . LYS B 1 39 ? -0.878 -29.781 -22.172 1 98.56 39 LYS B O 1
ATOM 2941 N N . ILE B 1 40 ? -1.93 -30.453 -20.312 1 98.75 40 ILE B N 1
ATOM 2942 C CA . ILE B 1 40 ? -0.896 -29.922 -19.422 1 98.75 40 ILE B CA 1
ATOM 2943 C C . ILE B 1 40 ? 0.347 -30.797 -19.5 1 98.75 40 ILE B C 1
ATOM 2945 O O . ILE B 1 40 ? 0.287 -32 -19.188 1 98.75 40 ILE B O 1
ATOM 2949 N N . LEU B 1 41 ? 1.41 -30.219 -19.906 1 98.62 41 LEU B N 1
ATOM 2950 C CA . LEU B 1 41 ? 2.668 -30.953 -19.984 1 98.62 41 LEU B CA 1
ATOM 2951 C C . LEU B 1 41 ? 3.416 -30.891 -18.656 1 98.62 41 LEU B C 1
ATOM 2953 O O . LEU B 1 41 ? 3.877 -31.922 -18.156 1 98.62 41 LEU B O 1
ATOM 2957 N N . TYR B 1 42 ? 3.494 -29.672 -18.125 1 98.62 42 TYR B N 1
ATOM 2958 C CA . TYR B 1 42 ? 4.227 -29.453 -16.875 1 98.62 42 TYR B CA 1
ATOM 2959 C C . TYR B 1 42 ? 3.412 -28.594 -15.922 1 98.62 42 TYR B C 1
ATOM 2961 O O . TYR B 1 42 ? 2.693 -27.672 -16.344 1 98.62 42 TYR B O 1
ATOM 2969 N N . SER B 1 43 ? 3.459 -28.906 -14.641 1 98.19 43 SER B N 1
ATOM 2970 C CA . SER B 1 43 ? 2.852 -28.125 -13.562 1 98.19 43 SER B CA 1
ATOM 2971 C C . SER B 1 43 ? 3.896 -27.672 -12.547 1 98.19 43 SER B C 1
ATOM 2973 O O . SER B 1 43 ? 5.027 -28.156 -12.555 1 98.19 43 SER B O 1
ATOM 2975 N N . GLY B 1 44 ? 3.477 -26.656 -11.812 1 95.81 44 GLY B N 1
ATOM 2976 C CA . GLY B 1 44 ? 4.375 -26.203 -10.766 1 95.81 44 GLY B CA 1
ATOM 2977 C C . GLY B 1 44 ? 4.047 -26.781 -9.406 1 95.81 44 GLY B C 1
ATOM 2978 O O . GLY B 1 44 ? 2.92 -27.234 -9.164 1 95.81 44 GLY B O 1
ATOM 2979 N N . LEU B 1 45 ? 5.031 -26.875 -8.594 1 93.62 45 LEU B N 1
ATOM 2980 C CA . LEU B 1 45 ? 4.898 -27.203 -7.18 1 93.62 45 LEU B CA 1
ATOM 2981 C C . LEU B 1 45 ? 5.656 -26.203 -6.312 1 93.62 45 LEU B C 1
ATOM 2983 O O . LEU B 1 45 ? 6.863 -26.016 -6.488 1 93.62 45 LEU B O 1
ATOM 2987 N N . GLY B 1 46 ? 4.895 -25.531 -5.488 1 87.19 46 GLY B N 1
ATOM 2988 C CA . GLY B 1 46 ? 5.527 -24.562 -4.621 1 87.19 46 GLY B CA 1
ATOM 2989 C C . GLY B 1 46 ? 4.922 -24.516 -3.23 1 87.19 46 GLY B C 1
ATOM 2990 O O . GLY B 1 46 ? 4.066 -25.328 -2.893 1 87.19 46 GLY B O 1
ATOM 2991 N N . LYS B 1 47 ? 5.406 -23.562 -2.4 1 83.69 47 LYS B N 1
ATOM 2992 C CA . LYS B 1 47 ? 5 -23.438 -1.002 1 83.69 47 LYS B CA 1
ATOM 2993 C C . LYS B 1 47 ? 3.496 -23.219 -0.882 1 83.69 47 LYS B C 1
ATOM 2995 O O . LYS B 1 47 ? 2.852 -23.75 0.02 1 83.69 47 LYS B O 1
ATOM 3000 N N . ILE B 1 48 ? 2.947 -22.438 -1.764 1 88.25 48 ILE B N 1
ATOM 3001 C CA . ILE B 1 48 ? 1.523 -22.141 -1.681 1 88.25 48 ILE B CA 1
ATOM 3002 C C . ILE B 1 48 ? 0.707 -23.406 -1.87 1 88.25 48 ILE B C 1
ATOM 3004 O O . ILE B 1 48 ? -0.348 -23.578 -1.252 1 88.25 48 ILE B O 1
ATOM 3008 N N . ASP B 1 49 ? 1.129 -24.297 -2.725 1 92.31 49 ASP B N 1
ATOM 3009 C CA . ASP B 1 49 ? 0.439 -25.578 -2.924 1 92.31 49 ASP B CA 1
ATOM 3010 C C . ASP B 1 49 ? 0.429 -26.406 -1.64 1 92.31 49 ASP B C 1
ATOM 3012 O O . ASP B 1 49 ? -0.594 -26.984 -1.281 1 92.31 49 ASP B O 1
ATOM 3016 N N . MET B 1 50 ? 1.521 -26.359 -1.03 1 89.5 50 MET B N 1
ATOM 3017 C CA . MET B 1 50 ? 1.651 -27.141 0.193 1 89.5 50 MET B CA 1
ATOM 3018 C C . MET B 1 50 ? 0.848 -26.516 1.329 1 89.5 50 MET B C 1
ATOM 3020 O O . MET B 1 50 ? 0.254 -27.234 2.141 1 89.5 50 MET B O 1
ATOM 3024 N N . ASP B 1 51 ? 0.893 -25.203 1.408 1 89.62 51 ASP B N 1
ATOM 3025 C CA . ASP B 1 51 ? 0.102 -24.531 2.428 1 89.62 51 ASP B CA 1
ATOM 3026 C C . ASP B 1 51 ? -1.389 -24.797 2.238 1 89.62 51 ASP B C 1
ATOM 3028 O O . ASP B 1 51 ? -2.113 -25.016 3.213 1 89.62 51 ASP B O 1
ATOM 3032 N N . ILE B 1 52 ? -1.839 -24.766 1.035 1 92.19 52 ILE B N 1
ATOM 3033 C CA . ILE B 1 52 ? -3.236 -25.047 0.727 1 92.19 52 ILE B CA 1
ATOM 3034 C C . ILE B 1 52 ? -3.564 -26.484 1.083 1 92.19 52 ILE B C 1
ATOM 3036 O O . ILE B 1 52 ? -4.559 -26.75 1.765 1 92.19 52 ILE B O 1
ATOM 3040 N N . TRP B 1 53 ? -2.752 -27.406 0.709 1 92.94 53 TRP B N 1
ATOM 3041 C CA . TRP B 1 53 ? -2.951 -28.828 0.971 1 92.94 53 TRP B CA 1
ATOM 3042 C C . TRP B 1 53 ? -2.977 -29.109 2.469 1 92.94 53 TRP B C 1
ATOM 3044 O O . TRP B 1 53 ? -3.834 -29.859 2.953 1 92.94 53 TRP B O 1
ATOM 3054 N N . ALA B 1 54 ? -2.113 -28.438 3.186 1 90.94 54 ALA B N 1
ATOM 3055 C CA . ALA B 1 54 ? -1.922 -28.734 4.605 1 90.94 54 ALA B CA 1
ATOM 3056 C C . ALA B 1 54 ? -2.957 -28 5.457 1 90.94 54 ALA B C 1
ATOM 3058 O O . ALA B 1 54 ? -3.031 -28.203 6.668 1 90.94 54 ALA B O 1
ATOM 3059 N N . GLY B 1 55 ? -3.693 -27.094 4.895 1 89.12 55 GLY B N 1
ATOM 3060 C CA . GLY B 1 55 ? -4.656 -26.312 5.648 1 89.12 55 GLY B CA 1
ATOM 3061 C C . GLY B 1 55 ? -4.047 -25.094 6.324 1 89.12 55 GLY B C 1
ATOM 3062 O O . GLY B 1 55 ? -4.578 -24.594 7.316 1 89.12 55 GLY B O 1
ATOM 3063 N N . ASN B 1 56 ? -2.928 -24.688 5.859 1 88 56 ASN B N 1
ATOM 3064 C CA . ASN B 1 56 ? -2.234 -23.516 6.406 1 88 56 ASN B CA 1
ATOM 3065 C C . ASN B 1 56 ? -2.602 -22.25 5.656 1 88 56 ASN B C 1
ATOM 3067 O O . ASN B 1 56 ? -1.953 -21.219 5.828 1 88 56 ASN B O 1
ATOM 3071 N N . PHE B 1 57 ? -3.521 -22.281 4.84 1 89.31 57 PHE B N 1
ATOM 3072 C CA . PHE B 1 57 ? -4.066 -21.156 4.102 1 89.31 57 PHE B CA 1
ATOM 3073 C C . PHE B 1 57 ? -5.445 -20.781 4.625 1 89.31 57 PHE B C 1
ATOM 3075 O O . PHE B 1 57 ? -6.285 -21.641 4.867 1 89.31 57 PHE B O 1
ATOM 3082 N N . PRO B 1 58 ? -5.727 -19.484 4.91 1 87.94 58 PRO B N 1
ATOM 3083 C CA . PRO B 1 58 ? -6.98 -19.094 5.559 1 87.94 58 PRO B CA 1
ATOM 3084 C C . PRO B 1 58 ? -8.211 -19.438 4.719 1 87.94 58 PRO B C 1
ATOM 3086 O O . PRO B 1 58 ? -9.312 -19.562 5.258 1 87.94 58 PRO B O 1
ATOM 3089 N N . ILE B 1 59 ? -8.094 -19.562 3.436 1 89.31 59 ILE B N 1
ATOM 3090 C CA . ILE B 1 59 ? -9.172 -19.984 2.555 1 89.31 59 ILE B CA 1
ATOM 3091 C C . ILE B 1 59 ? -8.984 -21.453 2.184 1 89.31 59 ILE B C 1
ATOM 3093 O O . ILE B 1 59 ? -8.023 -21.812 1.496 1 89.31 59 ILE B O 1
ATOM 3097 N N . GLU B 1 60 ? -9.938 -22.234 2.559 1 91.31 60 GLU B N 1
ATOM 3098 C CA . GLU B 1 60 ? -9.805 -23.672 2.312 1 91.31 60 GLU B CA 1
ATOM 3099 C C . GLU B 1 60 ? -10.477 -24.078 1.003 1 91.31 60 GLU B C 1
ATOM 3101 O O . GLU B 1 60 ? -11.547 -23.562 0.671 1 91.31 60 GLU B O 1
ATOM 3106 N N . PRO B 1 61 ? -9.789 -24.953 0.265 1 94.19 61 PRO B N 1
ATOM 3107 C CA . PRO B 1 61 ? -10.43 -25.484 -0.94 1 94.19 61 PRO B CA 1
ATOM 3108 C C . PRO B 1 61 ? -11.523 -26.5 -0.627 1 94.19 61 PRO B C 1
ATOM 3110 O O . PRO B 1 61 ? -11.508 -27.125 0.436 1 94.19 61 PRO B O 1
ATOM 3113 N N . GLU B 1 62 ? -12.477 -26.609 -1.54 1 94.94 62 GLU B N 1
ATOM 3114 C CA . GLU B 1 62 ? -13.391 -27.75 -1.499 1 94.94 62 GLU B CA 1
ATOM 3115 C C . GLU B 1 62 ? -12.672 -29.047 -1.872 1 94.94 62 GLU B C 1
ATOM 3117 O O . GLU B 1 62 ? -11.898 -29.078 -2.828 1 94.94 62 GLU B O 1
ATOM 3122 N N . VAL B 1 63 ? -12.953 -30.125 -1.177 1 95.75 63 VAL B N 1
ATOM 3123 C CA . VAL B 1 63 ? -12.305 -31.406 -1.428 1 95.75 63 VAL B CA 1
ATOM 3124 C C . VAL B 1 63 ? -13.344 -32.438 -1.873 1 95.75 63 VAL B C 1
ATOM 3126 O O . VAL B 1 63 ? -14.516 -32.344 -1.508 1 95.75 63 VAL B O 1
ATOM 3129 N N . PRO B 1 64 ? -13.023 -33.531 -2.684 1 97.31 64 PRO B N 1
ATOM 3130 C CA . PRO B 1 64 ? -11.664 -33.781 -3.172 1 97.31 64 PRO B CA 1
ATOM 3131 C C . PRO B 1 64 ? -11.18 -32.688 -4.145 1 97.31 64 PRO B C 1
ATOM 3133 O O . PRO B 1 64 ? -11.992 -32.062 -4.832 1 97.31 64 PRO B O 1
ATOM 3136 N N . ARG B 1 65 ? -9.812 -32.469 -4.152 1 97.56 65 ARG B N 1
ATOM 3137 C CA . ARG B 1 65 ? -9.227 -31.406 -4.953 1 97.56 65 ARG B CA 1
ATOM 3138 C C . ARG B 1 65 ? -7.969 -31.875 -5.672 1 97.56 65 ARG B C 1
ATOM 3140 O O . ARG B 1 65 ? -7.168 -32.625 -5.102 1 97.56 65 ARG B O 1
ATOM 3147 N N . VAL B 1 66 ? -7.898 -31.562 -6.984 1 97.94 66 VAL B N 1
ATOM 3148 C CA . VAL B 1 66 ? -6.625 -31.672 -7.688 1 97.94 66 VAL B CA 1
ATOM 3149 C C . VAL B 1 66 ? -5.734 -30.484 -7.348 1 97.94 66 VAL B C 1
ATOM 3151 O O . VAL B 1 66 ? -6.137 -29.328 -7.508 1 97.94 66 VAL B O 1
ATOM 3154 N N . GLY B 1 67 ? -4.523 -30.75 -6.91 1 96.25 67 GLY B N 1
ATOM 3155 C CA . GLY B 1 67 ? -3.631 -29.672 -6.523 1 96.25 67 GLY B CA 1
ATOM 3156 C C . GLY B 1 67 ? -2.916 -29.031 -7.703 1 96.25 67 GLY B C 1
ATOM 3157 O O . GLY B 1 67 ? -3.191 -29.375 -8.859 1 96.25 67 GLY B O 1
ATOM 3158 N N . GLY B 1 68 ? -2.039 -28.031 -7.375 1 96.62 68 GLY B N 1
ATOM 3159 C CA . GLY B 1 68 ? -1.27 -27.312 -8.375 1 96.62 68 GLY B CA 1
ATOM 3160 C C . GLY B 1 68 ? -1.856 -25.953 -8.727 1 96.62 68 GLY B C 1
ATOM 3161 O O . GLY B 1 68 ? -3.035 -25.859 -9.07 1 96.62 68 GLY B O 1
ATOM 3162 N N . HIS B 1 69 ? -1.018 -24.891 -8.766 1 96.31 69 HIS B N 1
ATOM 3163 C CA . HIS B 1 69 ? -1.581 -23.562 -8.945 1 96.31 69 HIS B CA 1
ATOM 3164 C C . HIS B 1 69 ? -1.144 -22.953 -10.273 1 96.31 69 HIS B C 1
ATOM 3166 O O . HIS B 1 69 ? -1.59 -21.859 -10.641 1 96.31 69 HIS B O 1
ATOM 3172 N N . CYS B 1 70 ? -0.228 -23.641 -11.047 1 97.38 70 CYS B N 1
ATOM 3173 C CA . CYS B 1 70 ? 0.219 -23.141 -12.344 1 97.38 70 CYS B CA 1
ATOM 3174 C C . CYS B 1 70 ? 0.712 -24.281 -13.227 1 97.38 70 CYS B C 1
ATOM 3176 O O . CYS B 1 70 ? 1.102 -25.344 -12.727 1 97.38 70 CYS B O 1
ATOM 3178 N N . GLY B 1 71 ? 0.69 -24.062 -14.508 1 98.12 71 GLY B N 1
ATOM 3179 C CA . GLY B 1 71 ? 1.126 -25.078 -15.453 1 98.12 71 GLY B CA 1
ATOM 3180 C C . GLY B 1 71 ? 1.204 -24.562 -16.875 1 98.12 71 GLY B C 1
ATOM 3181 O O . GLY B 1 71 ? 0.813 -23.438 -17.156 1 98.12 71 GLY B O 1
ATOM 3182 N N . VAL B 1 72 ? 1.797 -25.422 -17.719 1 98.62 72 VAL B N 1
ATOM 3183 C CA . VAL B 1 72 ? 1.94 -25.109 -19.125 1 98.62 72 VAL B CA 1
ATOM 3184 C C . VAL B 1 72 ? 1.639 -26.328 -19.984 1 98.62 72 VAL B C 1
ATOM 3186 O O . VAL B 1 72 ? 1.818 -27.469 -19.531 1 98.62 72 VAL B O 1
ATOM 3189 N N . GLY B 1 73 ? 1.192 -26.062 -21.172 1 98.44 73 GLY B N 1
ATOM 3190 C CA . GLY B 1 73 ? 0.881 -27.156 -22.078 1 98.44 73 GLY B CA 1
ATOM 3191 C C . GLY B 1 73 ? 0.507 -26.672 -23.469 1 98.44 73 GLY B C 1
ATOM 3192 O O . GLY B 1 73 ? 1.05 -25.688 -23.969 1 98.44 73 GLY B O 1
ATOM 3193 N N . VAL B 1 74 ? -0.312 -27.516 -24.047 1 98.12 74 VAL B N 1
ATOM 3194 C CA . VAL B 1 74 ? -0.72 -27.266 -25.422 1 98.12 74 VAL B CA 1
ATOM 3195 C C . VAL B 1 74 ? -2.24 -27.344 -25.531 1 98.12 74 VAL B C 1
ATOM 3197 O O . VAL B 1 74 ? -2.865 -28.25 -24.984 1 98.12 74 VAL B O 1
ATOM 3200 N N . VAL B 1 75 ? -2.797 -26.359 -26.281 1 97.94 75 VAL B N 1
ATOM 3201 C CA . VAL B 1 75 ? -4.238 -26.375 -26.516 1 97.94 75 VAL B CA 1
ATOM 3202 C C . VAL B 1 75 ? -4.602 -27.578 -27.391 1 97.94 75 VAL B C 1
ATOM 3204 O O . VAL B 1 75 ? -3.959 -27.844 -28.406 1 97.94 75 VAL B O 1
ATOM 3207 N N . VAL B 1 76 ? -5.648 -28.266 -26.984 1 97.75 76 VAL B N 1
ATOM 3208 C CA . VAL B 1 76 ? -6.035 -29.438 -27.781 1 97.75 76 VAL B CA 1
ATOM 3209 C C . VAL B 1 76 ? -7.457 -29.25 -28.297 1 97.75 76 VAL B C 1
ATOM 3211 O O . VAL B 1 76 ? -7.832 -29.844 -29.312 1 97.75 76 VAL B O 1
ATOM 3214 N N . GLN B 1 77 ? -8.273 -28.5 -27.578 1 97.06 77 GLN B N 1
ATOM 3215 C CA . GLN B 1 77 ? -9.625 -28.172 -28 1 97.06 77 GLN B CA 1
ATOM 3216 C C . GLN B 1 77 ? -10 -26.75 -27.578 1 97.06 77 GLN B C 1
ATOM 3218 O O . GLN B 1 77 ? -9.484 -26.234 -26.578 1 97.06 77 GLN B O 1
ATOM 3223 N N . VAL B 1 78 ? -10.836 -26.109 -28.406 1 96.69 78 VAL B N 1
ATOM 3224 C CA . VAL B 1 78 ? -11.328 -24.781 -28.078 1 96.69 78 VAL B CA 1
ATOM 3225 C C . VAL B 1 78 ? -12.852 -24.75 -28.172 1 96.69 78 VAL B C 1
ATOM 3227 O O . VAL B 1 78 ? -13.445 -25.453 -28.984 1 96.69 78 VAL B O 1
ATOM 3230 N N . GLY B 1 79 ? -13.438 -23.953 -27.234 1 95.81 79 GLY B N 1
ATOM 3231 C CA . GLY B 1 79 ? -14.875 -23.75 -27.312 1 95.81 79 GLY B CA 1
ATOM 3232 C C . GLY B 1 79 ? -15.328 -23.047 -28.562 1 95.81 79 GLY B C 1
ATOM 3233 O O . GLY B 1 79 ? -14.508 -22.422 -29.25 1 95.81 79 GLY B O 1
ATOM 3234 N N . ALA B 1 80 ? -16.625 -23.062 -28.75 1 96.38 80 ALA B N 1
ATOM 3235 C CA . ALA B 1 80 ? -17.203 -22.578 -30 1 96.38 80 ALA B CA 1
ATOM 3236 C C . ALA B 1 80 ? -17 -21.062 -30.141 1 96.38 80 ALA B C 1
ATOM 3238 O O . ALA B 1 80 ? -16.906 -20.547 -31.266 1 96.38 80 ALA B O 1
ATOM 3239 N N . ASP B 1 81 ? -16.875 -20.375 -29 1 95.38 81 ASP B N 1
ATOM 3240 C CA . ASP B 1 81 ? -16.812 -18.922 -29.047 1 95.38 81 ASP B CA 1
ATOM 3241 C C . ASP B 1 81 ? -15.375 -18.422 -28.906 1 95.38 81 ASP B C 1
ATOM 3243 O O . ASP B 1 81 ? -15.148 -17.219 -28.719 1 95.38 81 ASP B O 1
ATOM 3247 N N . VAL B 1 82 ? -14.438 -19.344 -28.984 1 95.25 82 VAL B N 1
ATOM 3248 C CA . VAL B 1 82 ? -13.031 -18.984 -28.812 1 95.25 82 VAL B CA 1
ATOM 3249 C C . VAL B 1 82 ? -12.383 -18.781 -30.188 1 95.25 82 VAL B C 1
ATOM 3251 O O . VAL B 1 82 ? -12.43 -19.672 -31.031 1 95.25 82 VAL B O 1
ATOM 3254 N N . SER B 1 83 ? -11.812 -17.609 -30.406 1 93.25 83 SER B N 1
ATOM 3255 C CA . SER B 1 83 ? -11.156 -17.328 -31.688 1 93.25 83 SER B CA 1
ATOM 3256 C C . SER B 1 83 ? -9.68 -17 -31.484 1 93.25 83 SER B C 1
ATOM 3258 O O . SER B 1 83 ? -8.898 -17.031 -32.438 1 93.25 83 SER B O 1
ATOM 3260 N N . HIS B 1 84 ? -9.305 -16.781 -30.312 1 92.19 84 HIS B N 1
ATOM 3261 C CA . HIS B 1 84 ? -7.965 -16.281 -30.047 1 92.19 84 HIS B CA 1
ATOM 3262 C C . HIS B 1 84 ? -6.965 -17.422 -29.891 1 92.19 84 HIS B C 1
ATOM 3264 O O . HIS B 1 84 ? -5.754 -17.188 -29.906 1 92.19 84 HIS B O 1
ATOM 3270 N N . PHE B 1 85 ? -7.391 -18.656 -29.781 1 96 85 PHE B N 1
ATOM 3271 C CA . PHE B 1 85 ? -6.555 -19.844 -29.641 1 96 85 PHE B CA 1
ATOM 3272 C C . PHE B 1 85 ? -6.988 -20.938 -30.594 1 96 85 PHE B C 1
ATOM 3274 O O . PHE B 1 85 ? -8.141 -20.969 -31.031 1 96 85 PHE B O 1
ATOM 3281 N N . LYS B 1 86 ? -6.098 -21.766 -30.984 1 95.88 86 LYS B N 1
ATOM 3282 C CA . LYS B 1 86 ? -6.352 -22.984 -31.766 1 95.88 86 LYS B CA 1
ATOM 3283 C C . LYS B 1 86 ? -5.535 -24.156 -31.234 1 95.88 86 LYS B C 1
ATOM 3285 O O . LYS B 1 86 ? -4.516 -23.969 -30.578 1 95.88 86 LYS B O 1
ATOM 3290 N N . PRO B 1 87 ? -6.023 -25.375 -31.547 1 96.81 87 PRO B N 1
ATOM 3291 C CA . PRO B 1 87 ? -5.223 -26.531 -31.141 1 96.81 87 PRO B CA 1
ATOM 3292 C C . PRO B 1 87 ? -3.779 -26.438 -31.625 1 96.81 87 PRO B C 1
ATOM 3294 O O . PRO B 1 87 ? -3.531 -26.062 -32.781 1 96.81 87 PRO B O 1
ATOM 3297 N N . GLY B 1 88 ? -2.881 -26.75 -30.734 1 96.94 88 GLY B N 1
ATOM 3298 C CA . GLY B 1 88 ? -1.466 -26.656 -31.062 1 96.94 88 GLY B CA 1
ATOM 3299 C C . GLY B 1 88 ? -0.777 -25.469 -30.406 1 96.94 88 GLY B C 1
ATOM 3300 O O . GLY B 1 88 ? 0.447 -25.469 -30.266 1 96.94 88 GLY B O 1
ATOM 3301 N N . ASP B 1 89 ? -1.554 -24.469 -30.078 1 96.88 89 ASP B N 1
ATOM 3302 C CA . ASP B 1 89 ? -0.979 -23.297 -29.438 1 96.88 89 ASP B CA 1
ATOM 3303 C C . ASP B 1 89 ? -0.425 -23.641 -28.062 1 96.88 89 ASP B C 1
ATOM 3305 O O . ASP B 1 89 ? -1.022 -24.438 -27.312 1 96.88 89 ASP B O 1
ATOM 3309 N N . ARG B 1 90 ? 0.701 -23.062 -27.641 1 98.19 90 ARG B N 1
ATOM 3310 C CA . ARG B 1 90 ? 1.234 -23.188 -26.297 1 98.19 90 ARG B CA 1
ATOM 3311 C C . ARG B 1 90 ? 0.459 -22.312 -25.312 1 98.19 90 ARG B C 1
ATOM 3313 O O . ARG B 1 90 ? 0.146 -21.156 -25.609 1 98.19 90 ARG B O 1
ATOM 3320 N N . ALA B 1 91 ? 0.087 -22.906 -24.266 1 97.94 91 ALA B N 1
ATOM 3321 C CA . ALA B 1 91 ? -0.798 -22.234 -23.312 1 97.94 91 ALA B CA 1
ATOM 3322 C C . ALA B 1 91 ? -0.259 -22.344 -21.891 1 97.94 91 ALA B C 1
ATOM 3324 O O . ALA B 1 91 ? 0.268 -23.391 -21.5 1 97.94 91 ALA B O 1
ATOM 3325 N N . GLY B 1 92 ? -0.313 -21.266 -21.172 1 98.19 92 GLY B N 1
ATOM 3326 C CA . GLY B 1 92 ? 0.031 -21.234 -19.75 1 98.19 92 GLY B CA 1
ATOM 3327 C C . GLY B 1 92 ? -1.168 -20.984 -18.859 1 98.19 92 GLY B C 1
ATOM 3328 O O . GLY B 1 92 ? -2.08 -20.234 -19.219 1 98.19 92 GLY B O 1
ATOM 3329 N N . ILE B 1 93 ? -1.18 -21.656 -17.766 1 97.75 93 ILE B N 1
ATOM 3330 C CA . ILE B 1 93 ? -2.191 -21.531 -16.719 1 97.75 93 ILE B CA 1
ATOM 3331 C C . ILE B 1 93 ? -1.596 -20.812 -15.516 1 97.75 93 ILE B C 1
ATOM 3333 O O . ILE B 1 93 ? -0.618 -21.281 -14.93 1 97.75 93 ILE B O 1
ATOM 3337 N N . LYS B 1 94 ? -2.164 -19.672 -15.164 1 96.38 94 LYS B N 1
ATOM 3338 C CA . LYS B 1 94 ? -1.703 -18.922 -13.992 1 96.38 94 LYS B CA 1
ATOM 3339 C C . LYS B 1 94 ? -2.65 -19.125 -12.812 1 96.38 94 LYS B C 1
ATOM 3341 O O . LYS B 1 94 ? -3.578 -19.938 -12.883 1 96.38 94 LYS B O 1
ATOM 3346 N N . LEU B 1 95 ? -2.369 -18.438 -11.766 1 95.38 95 LEU B N 1
ATOM 3347 C CA . LEU B 1 95 ? -3.121 -18.578 -10.523 1 95.38 95 LEU B CA 1
ATOM 3348 C C . LEU B 1 95 ? -4.586 -18.203 -10.727 1 95.38 95 LEU B C 1
ATOM 3350 O O . LEU B 1 95 ? -5.48 -18.969 -10.367 1 95.38 95 LEU B O 1
ATOM 3354 N N . ILE B 1 96 ? -4.797 -17.016 -11.305 1 94.56 96 ILE B N 1
ATOM 3355 C CA . ILE B 1 96 ? -6.152 -16.578 -11.617 1 94.56 96 ILE B CA 1
ATOM 3356 C C . ILE B 1 96 ? -6.594 -17.172 -12.953 1 94.56 96 ILE B C 1
ATOM 3358 O O . ILE B 1 96 ? -5.953 -16.938 -13.977 1 94.56 96 ILE B O 1
ATOM 3362 N N . ASN B 1 97 ? -7.668 -17.906 -12.945 1 92.75 97 ASN B N 1
ATOM 3363 C CA . ASN B 1 97 ? -8 -18.625 -14.164 1 92.75 97 ASN B CA 1
ATOM 3364 C C . ASN B 1 97 ? -9.406 -18.281 -14.648 1 92.75 97 ASN B C 1
ATOM 3366 O O . ASN B 1 97 ? -9.938 -18.922 -15.555 1 92.75 97 ASN B O 1
ATOM 3370 N N . ASP B 1 98 ? -10.047 -17.438 -13.922 1 90.88 98 ASP B N 1
ATOM 3371 C CA . ASP B 1 98 ? -11.328 -16.859 -14.328 1 90.88 98 ASP B CA 1
ATOM 3372 C C . ASP B 1 98 ? -11.586 -15.539 -13.609 1 90.88 98 ASP B C 1
ATOM 3374 O O . ASP B 1 98 ? -11.078 -15.312 -12.508 1 90.88 98 ASP B O 1
ATOM 3378 N N . ALA B 1 99 ? -12.25 -14.641 -14.266 1 93.06 99 ALA B N 1
ATOM 3379 C CA . ALA B 1 99 ? -12.711 -13.367 -13.711 1 93.06 99 ALA B CA 1
ATOM 3380 C C . ALA B 1 99 ? -13.945 -12.859 -14.453 1 93.06 99 ALA B C 1
ATOM 3382 O O . ALA B 1 99 ? -14.164 -13.211 -15.617 1 93.06 99 ALA B O 1
ATOM 3383 N N . CYS B 1 100 ? -14.797 -11.984 -13.891 1 92.62 100 CYS B N 1
ATOM 3384 C CA . CYS B 1 100 ? -16.047 -11.57 -14.523 1 92.62 100 CYS B CA 1
ATOM 3385 C C . CYS B 1 100 ? -15.781 -10.594 -15.656 1 92.62 100 CYS B C 1
ATOM 3387 O O . CYS B 1 100 ? -16.578 -10.477 -16.578 1 92.62 100 CYS B O 1
ATOM 3389 N N . LEU B 1 101 ? -14.695 -9.945 -15.617 1 89.69 101 LEU B N 1
ATOM 3390 C CA . LEU B 1 101 ? -14.195 -8.977 -16.594 1 89.69 101 LEU B CA 1
ATOM 3391 C C . LEU B 1 101 ? -15.141 -7.785 -16.719 1 89.69 101 LEU B C 1
ATOM 3393 O O . LEU B 1 101 ? -14.992 -6.961 -17.609 1 89.69 101 LEU B O 1
ATOM 3397 N N . CYS B 1 102 ? -16.172 -7.688 -15.852 1 91 102 CYS B N 1
ATOM 3398 C CA . CYS B 1 102 ? -17.156 -6.613 -15.977 1 91 102 CYS B CA 1
ATOM 3399 C C . CYS B 1 102 ? -17.234 -5.797 -14.688 1 91 102 CYS B C 1
ATOM 3401 O O . CYS B 1 102 ? -17.859 -4.734 -14.664 1 91 102 CYS B O 1
ATOM 3403 N N . CYS B 1 103 ? -16.609 -6.266 -13.648 1 91.69 103 CYS B N 1
ATOM 3404 C CA . CYS B 1 103 ? -16.641 -5.504 -12.398 1 91.69 103 CYS B CA 1
ATOM 3405 C C . CYS B 1 103 ? -15.586 -4.406 -12.406 1 91.69 103 CYS B C 1
ATOM 3407 O O . CYS B 1 103 ? -14.797 -4.305 -13.344 1 91.69 103 CYS B O 1
ATOM 3409 N N . GLU B 1 104 ? -15.586 -3.559 -11.328 1 90.56 104 GLU B N 1
ATOM 3410 C CA . GLU B 1 104 ? -14.688 -2.406 -11.281 1 90.56 104 GLU B CA 1
ATOM 3411 C C . GLU B 1 104 ? -13.227 -2.842 -11.266 1 90.56 104 GLU B C 1
ATOM 3413 O O . GLU B 1 104 ? -12.375 -2.184 -11.867 1 90.56 104 GLU B O 1
ATOM 3418 N N . PHE B 1 105 ? -12.883 -3.938 -10.656 1 93.25 105 PHE B N 1
ATOM 3419 C CA . PHE B 1 105 ? -11.516 -4.422 -10.602 1 93.25 105 PHE B CA 1
ATOM 3420 C C . PHE B 1 105 ? -11.062 -4.926 -11.969 1 93.25 105 PHE B C 1
ATOM 3422 O O . PHE B 1 105 ? -9.977 -4.566 -12.445 1 93.25 105 PHE B O 1
ATOM 3429 N N . CYS B 1 106 ? -11.906 -5.695 -12.609 1 92.62 106 CYS B N 1
ATOM 3430 C CA . CYS B 1 106 ? -11.57 -6.242 -13.914 1 92.62 106 CYS B CA 1
ATOM 3431 C C . CYS B 1 106 ? -11.398 -5.133 -14.945 1 92.62 106 CYS B C 1
ATOM 3433 O O . CYS B 1 106 ? -10.469 -5.164 -15.75 1 92.62 106 CYS B O 1
ATOM 3435 N N . LYS B 1 107 ? -12.281 -4.184 -14.859 1 89.75 107 LYS B N 1
ATOM 3436 C CA . LYS B 1 107 ? -12.234 -3.092 -15.828 1 89.75 107 LYS B CA 1
ATOM 3437 C C . LYS B 1 107 ? -10.977 -2.25 -15.656 1 89.75 107 LYS B C 1
ATOM 3439 O O . LYS B 1 107 ? -10.594 -1.503 -16.562 1 89.75 107 LYS B O 1
ATOM 3444 N N . ARG B 1 108 ? -10.328 -2.391 -14.469 1 89.62 108 ARG B N 1
ATOM 3445 C CA . ARG B 1 108 ? -9.148 -1.575 -14.188 1 89.62 108 ARG B CA 1
ATOM 3446 C C . ARG B 1 108 ? -7.879 -2.42 -14.195 1 89.62 108 ARG B C 1
ATOM 3448 O O . ARG B 1 108 ? -6.836 -1.988 -13.703 1 89.62 108 ARG B O 1
ATOM 3455 N N . GLY B 1 109 ? -7.957 -3.627 -14.672 1 91.69 109 GLY B N 1
ATOM 3456 C CA . GLY B 1 109 ? -6.789 -4.484 -14.805 1 91.69 109 GLY B CA 1
ATOM 3457 C C . GLY B 1 109 ? -6.363 -5.117 -13.492 1 91.69 109 GLY B C 1
ATOM 3458 O O . GLY B 1 109 ? -5.18 -5.391 -13.289 1 91.69 109 GLY B O 1
ATOM 3459 N N . SER B 1 110 ? -7.258 -5.188 -12.547 1 94.81 110 SER B N 1
ATOM 3460 C CA . SER B 1 110 ? -7.004 -5.852 -11.273 1 94.81 110 SER B CA 1
ATOM 3461 C C . SER B 1 110 ? -7.902 -7.07 -11.094 1 94.81 110 SER B C 1
ATOM 3463 O O . SER B 1 110 ? -8.531 -7.23 -10.047 1 94.81 110 SER B O 1
ATOM 3465 N N . GLU B 1 111 ? -7.98 -7.887 -12.094 1 93.31 111 GLU B N 1
ATOM 3466 C CA . GLU B 1 111 ? -8.906 -9.016 -12.086 1 93.31 111 GLU B CA 1
ATOM 3467 C C . GLU B 1 111 ? -8.531 -10.031 -11.016 1 93.31 111 GLU B C 1
ATOM 3469 O O . GLU B 1 111 ? -9.352 -10.875 -10.633 1 93.31 111 GLU B O 1
ATOM 3474 N N . ALA B 1 112 ? -7.246 -9.969 -10.523 1 94.06 112 ALA B N 1
ATOM 3475 C CA . ALA B 1 112 ? -6.863 -10.852 -9.422 1 94.06 112 ALA B CA 1
ATOM 3476 C C . ALA B 1 112 ? -7.703 -10.562 -8.18 1 94.06 112 ALA B C 1
ATOM 3478 O O . ALA B 1 112 ? -7.797 -11.406 -7.277 1 94.06 112 ALA B O 1
ATOM 3479 N N . HIS B 1 113 ? -8.281 -9.422 -8.133 1 95.56 113 HIS B N 1
ATOM 3480 C CA . HIS B 1 113 ? -9.07 -9.016 -6.973 1 95.56 113 HIS B CA 1
ATOM 3481 C C . HIS B 1 113 ? -10.562 -9.086 -7.27 1 95.56 113 HIS B C 1
ATOM 3483 O O . HIS B 1 113 ? -11.383 -8.578 -6.496 1 95.56 113 HIS B O 1
ATOM 3489 N N . CYS B 1 114 ? -10.945 -9.633 -8.422 1 94.69 114 CYS B N 1
ATOM 3490 C CA . CYS B 1 114 ? -12.344 -9.852 -8.773 1 94.69 114 CYS B CA 1
ATOM 3491 C C . CYS B 1 114 ? -13.008 -10.812 -7.793 1 94.69 114 CYS B C 1
ATOM 3493 O O . CYS B 1 114 ? -12.477 -11.883 -7.512 1 94.69 114 CYS B O 1
ATOM 3495 N N . GLU B 1 115 ? -14.148 -10.445 -7.258 1 92.12 115 GLU B N 1
ATOM 3496 C CA . GLU B 1 115 ? -14.859 -11.289 -6.305 1 92.12 115 GLU B CA 1
ATOM 3497 C C . GLU B 1 115 ? -15.281 -12.617 -6.945 1 92.12 115 GLU B C 1
ATOM 3499 O O . GLU B 1 115 ? -15.453 -13.617 -6.25 1 92.12 115 GLU B O 1
ATOM 3504 N N . SER B 1 116 ? -15.414 -12.586 -8.258 1 92.44 116 SER B N 1
ATOM 3505 C CA . SER B 1 116 ? -15.844 -13.781 -8.977 1 92.44 116 SER B CA 1
ATOM 3506 C C . SER B 1 116 ? -14.656 -14.555 -9.516 1 92.44 116 SER B C 1
ATOM 3508 O O . SER B 1 116 ? -14.82 -15.547 -10.234 1 92.44 116 SER B O 1
ATOM 3510 N N . ALA B 1 117 ? -13.453 -14.094 -9.141 1 93.31 117 ALA B N 1
ATOM 3511 C CA . ALA B 1 117 ? -12.273 -14.758 -9.688 1 93.31 117 ALA B CA 1
ATOM 3512 C C . ALA B 1 117 ? -12.125 -16.172 -9.109 1 93.31 117 ALA B C 1
ATOM 3514 O O . ALA B 1 117 ? -12.469 -16.406 -7.949 1 93.31 117 ALA B O 1
ATOM 3515 N N . THR B 1 118 ? -11.688 -17.062 -9.914 1 93.19 118 THR B N 1
ATOM 3516 C CA . THR B 1 118 ? -11.344 -18.406 -9.453 1 93.19 118 THR B CA 1
ATOM 3517 C C . THR B 1 118 ? -9.828 -18.625 -9.508 1 93.19 118 THR B C 1
ATOM 3519 O O . THR B 1 118 ? -9.156 -18.109 -10.398 1 93.19 118 THR B O 1
ATOM 3522 N N . THR B 1 119 ? -9.383 -19.359 -8.555 1 94.62 119 THR B N 1
ATOM 3523 C CA . THR B 1 119 ? -7.953 -19.625 -8.445 1 94.62 119 THR B CA 1
ATOM 3524 C C . THR B 1 119 ? -7.664 -21.094 -8.734 1 94.62 119 THR B C 1
ATOM 3526 O O . THR B 1 119 ? -8.391 -21.984 -8.281 1 94.62 119 THR B O 1
ATOM 3529 N N . THR B 1 120 ? -6.617 -21.281 -9.477 1 96.62 120 THR B N 1
ATOM 3530 C CA . THR B 1 120 ? -6.18 -22.625 -9.844 1 96.62 120 THR B CA 1
ATOM 3531 C C . THR B 1 120 ? -5.695 -23.391 -8.609 1 96.62 120 THR B C 1
ATOM 3533 O O . THR B 1 120 ? -4.789 -22.938 -7.91 1 96.62 120 THR B O 1
ATOM 3536 N N . GLY B 1 121 ? -6.305 -24.531 -8.328 1 95.81 121 GLY B N 1
ATOM 3537 C CA . GLY B 1 121 ? -5.855 -25.375 -7.223 1 95.81 121 GLY B CA 1
ATOM 3538 C C . GLY B 1 121 ? -6.523 -25.031 -5.902 1 95.81 121 GLY B C 1
ATOM 3539 O O . GLY B 1 121 ? -6.359 -25.734 -4.914 1 95.81 121 GLY B O 1
ATOM 3540 N N . LEU B 1 122 ? -7.223 -23.938 -5.867 1 94.25 122 LEU B N 1
ATOM 3541 C CA . LEU B 1 122 ? -7.934 -23.5 -4.668 1 94.25 122 LEU B CA 1
ATOM 3542 C C . LEU B 1 122 ? -9.438 -23.422 -4.926 1 94.25 122 LEU B C 1
ATOM 3544 O O . LEU B 1 122 ? -10.203 -24.234 -4.391 1 94.25 122 LEU B O 1
ATOM 3548 N N . GLY B 1 123 ? -9.844 -22.578 -5.859 1 92.5 123 GLY B N 1
ATOM 3549 C CA . GLY B 1 123 ? -11.25 -22.438 -6.195 1 92.5 123 GLY B CA 1
ATOM 3550 C C . GLY B 1 123 ? -11.766 -23.531 -7.098 1 92.5 123 GLY B C 1
ATOM 3551 O O . GLY B 1 123 ? -12.953 -23.859 -7.07 1 92.5 123 GLY B O 1
ATOM 3552 N N . ILE B 1 124 ? -10.852 -24.062 -7.93 1 94.31 124 ILE B N 1
ATOM 3553 C CA . ILE B 1 124 ? -11.141 -25.188 -8.812 1 94.31 124 ILE B CA 1
ATOM 3554 C C . ILE B 1 124 ? -9.969 -26.172 -8.797 1 94.31 124 ILE B C 1
ATOM 3556 O O . ILE B 1 124 ? -8.945 -25.922 -8.156 1 94.31 124 ILE B O 1
ATOM 3560 N N . ASN B 1 125 ? -10.188 -27.281 -9.508 1 97.19 125 ASN B N 1
ATOM 3561 C CA . ASN B 1 125 ? -9.086 -28.234 -9.633 1 97.19 125 ASN B CA 1
ATOM 3562 C C . ASN B 1 125 ? -7.852 -27.578 -10.25 1 97.19 125 ASN B C 1
ATOM 3564 O O . ASN B 1 125 ? -7.965 -26.766 -11.156 1 97.19 125 ASN B O 1
ATOM 3568 N N . GLY B 1 126 ? -6.688 -28.047 -9.75 1 98.06 126 GLY B N 1
ATOM 3569 C CA . GLY B 1 126 ? -5.434 -27.438 -10.172 1 98.06 126 GLY B CA 1
ATOM 3570 C C . GLY B 1 126 ? -4.785 -28.156 -11.344 1 98.06 126 GLY B C 1
ATOM 3571 O O . GLY B 1 126 ? -5.449 -28.891 -12.07 1 98.06 126 GLY B O 1
ATOM 3572 N N . THR B 1 127 ? -3.549 -27.875 -11.57 1 98.44 127 THR B N 1
ATOM 3573 C CA . THR B 1 127 ? -2.869 -28.25 -12.805 1 98.44 127 THR B CA 1
ATOM 3574 C C . THR B 1 127 ? -2.191 -29.609 -12.648 1 98.44 127 THR B C 1
ATOM 3576 O O . THR B 1 127 ? -1.615 -30.141 -13.609 1 98.44 127 THR B O 1
ATOM 3579 N N . TRP B 1 128 ? -2.285 -30.203 -11.445 1 98.19 128 TRP B N 1
ATOM 3580 C CA . TRP B 1 128 ? -1.735 -31.547 -11.305 1 98.19 128 TRP B CA 1
ATOM 3581 C C . TRP B 1 128 ? -2.641 -32.594 -11.969 1 98.19 128 TRP B C 1
ATOM 3583 O O . TRP B 1 128 ? -3.055 -33.562 -11.336 1 98.19 128 TRP B O 1
ATOM 3593 N N . GLN B 1 129 ? -2.939 -32.375 -13.156 1 98.5 129 GLN B N 1
ATOM 3594 C CA . GLN B 1 129 ? -3.744 -33.25 -14.008 1 98.5 129 GLN B CA 1
ATOM 3595 C C . GLN B 1 129 ? -3.346 -33.125 -15.477 1 98.5 129 GLN B C 1
ATOM 3597 O O . GLN B 1 129 ? -2.721 -32.125 -15.859 1 98.5 129 GLN B O 1
ATOM 3602 N N . GLN B 1 130 ? -3.729 -34.031 -16.266 1 98.44 130 GLN B N 1
ATOM 3603 C CA . GLN B 1 130 ? -3.221 -34.125 -17.641 1 98.44 130 GLN B CA 1
ATOM 3604 C C . GLN B 1 130 ? -3.975 -33.188 -18.562 1 98.44 130 GLN B C 1
ATOM 3606 O O . GLN B 1 130 ? -3.424 -32.719 -19.562 1 98.44 130 GLN B O 1
ATOM 3611 N N . TYR B 1 131 ? -5.262 -32.938 -18.281 1 98.38 131 TYR B N 1
ATOM 3612 C CA . TYR B 1 131 ? -6.086 -32.031 -19.078 1 98.38 131 TYR B CA 1
ATOM 3613 C C . TYR B 1 131 ? -6.766 -31 -18.188 1 98.38 131 TYR B C 1
ATOM 3615 O O . TYR B 1 131 ? -7.309 -31.344 -17.125 1 98.38 131 TYR B O 1
ATOM 3623 N N . PHE B 1 132 ? -6.707 -29.781 -18.578 1 97.88 132 PHE B N 1
ATOM 3624 C CA . PHE B 1 132 ? -7.199 -28.672 -17.781 1 97.88 132 PHE B CA 1
ATOM 3625 C C . PHE B 1 132 ? -8.039 -27.719 -18.625 1 97.88 132 PHE B C 1
ATOM 3627 O O . PHE B 1 132 ? -7.668 -27.406 -19.766 1 97.88 132 PHE B O 1
ATOM 3634 N N . VAL B 1 133 ? -9.172 -27.375 -18.109 1 96.56 133 VAL B N 1
ATOM 3635 C CA . VAL B 1 133 ? -10.031 -26.422 -18.797 1 96.56 133 VAL B CA 1
ATOM 3636 C C . VAL B 1 133 ? -9.852 -25.031 -18.203 1 96.56 133 VAL B C 1
ATOM 3638 O O . VAL B 1 133 ? -9.766 -24.875 -16.984 1 96.56 133 VAL B O 1
ATOM 3641 N N . ILE B 1 134 ? -9.773 -24 -19.047 1 95.88 134 ILE B N 1
ATOM 3642 C CA . ILE B 1 134 ? -9.594 -22.625 -18.594 1 95.88 134 ILE B CA 1
ATOM 3643 C C . ILE B 1 134 ? -10.305 -21.672 -19.562 1 95.88 134 ILE B C 1
ATOM 3645 O O . ILE B 1 134 ? -10.422 -21.953 -20.75 1 95.88 134 ILE B O 1
ATOM 3649 N N . LYS B 1 135 ? -10.773 -20.531 -19 1 94.31 135 LYS B N 1
ATOM 3650 C CA . LYS B 1 135 ? -11.352 -19.484 -19.844 1 94.31 135 LYS B CA 1
ATOM 3651 C C . LYS B 1 135 ? -10.305 -18.938 -20.812 1 94.31 135 LYS B C 1
ATOM 3653 O O . LYS B 1 135 ? -9.172 -18.672 -20.438 1 94.31 135 LYS B O 1
ATOM 3658 N N . TYR B 1 136 ? -10.727 -18.734 -22.094 1 94.19 136 TYR B N 1
ATOM 3659 C CA . TYR B 1 136 ? -9.789 -18.281 -23.125 1 94.19 136 TYR B CA 1
ATOM 3660 C C . TYR B 1 136 ? -9.133 -16.969 -22.719 1 94.19 136 TYR B C 1
ATOM 3662 O O . TYR B 1 136 ? -7.973 -16.719 -23.047 1 94.19 136 TYR B O 1
ATOM 3670 N N . SER B 1 137 ? -9.883 -16.125 -21.953 1 93.25 137 SER B N 1
ATOM 3671 C CA . SER B 1 137 ? -9.406 -14.789 -21.594 1 93.25 137 SER B CA 1
ATOM 3672 C C . SER B 1 137 ? -8.258 -14.867 -20.594 1 93.25 137 SER B C 1
ATOM 3674 O O . SER B 1 137 ? -7.508 -13.898 -20.422 1 93.25 137 SER B O 1
ATOM 3676 N N . GLU B 1 138 ? -8.086 -16.016 -19.922 1 95.5 138 GLU B N 1
ATOM 3677 C CA . GLU B 1 138 ? -7.109 -16.125 -18.844 1 95.5 138 GLU B CA 1
ATOM 3678 C C . GLU B 1 138 ? -5.895 -16.938 -19.266 1 95.5 138 GLU B C 1
ATOM 3680 O O . GLU B 1 138 ? -4.922 -17.047 -18.516 1 95.5 138 GLU B O 1
ATOM 3685 N N . VAL B 1 139 ? -5.918 -17.484 -20.469 1 95.81 139 VAL B N 1
ATOM 3686 C CA . VAL B 1 139 ? -4.797 -18.266 -20.984 1 95.81 139 VAL B CA 1
ATOM 3687 C C . VAL B 1 139 ? -3.641 -17.344 -21.344 1 95.81 139 VAL B C 1
ATOM 3689 O O . VAL B 1 139 ? -3.852 -16.281 -21.938 1 95.81 139 VAL B O 1
ATOM 3692 N N . VAL B 1 140 ? -2.486 -17.734 -20.938 1 96.44 140 VAL B N 1
ATOM 3693 C CA . VAL B 1 140 ? -1.299 -16.984 -21.328 1 96.44 140 VAL B CA 1
ATOM 3694 C C . VAL B 1 140 ? -0.614 -17.703 -22.5 1 96.44 140 VAL B C 1
ATOM 3696 O O . VAL B 1 140 ? -0.408 -18.906 -22.453 1 96.44 140 VAL B O 1
ATOM 3699 N N . ARG B 1 141 ? -0.315 -16.953 -23.516 1 95.88 141 ARG B N 1
ATOM 3700 C CA . ARG B 1 141 ? 0.428 -17.531 -24.625 1 95.88 141 ARG B CA 1
ATOM 3701 C C . ARG B 1 141 ? 1.913 -17.641 -24.297 1 95.88 141 ARG B C 1
ATOM 3703 O O . ARG B 1 141 ? 2.561 -16.641 -23.984 1 95.88 141 ARG B O 1
ATOM 3710 N N . ILE B 1 142 ? 2.436 -18.797 -24.422 1 97.5 142 ILE B N 1
ATOM 3711 C CA . ILE B 1 142 ? 3.854 -19 -24.141 1 97.5 142 ILE B CA 1
ATOM 3712 C C . ILE B 1 142 ? 4.664 -18.766 -25.422 1 97.5 142 ILE B C 1
ATOM 3714 O O . ILE B 1 142 ? 4.445 -19.422 -26.438 1 97.5 142 ILE B O 1
ATOM 3718 N N . PRO B 1 143 ? 5.535 -17.859 -25.375 1 95.31 143 PRO B N 1
ATOM 3719 C CA . PRO B 1 143 ? 6.352 -17.594 -26.562 1 95.31 143 PRO B CA 1
ATOM 3720 C C . PRO B 1 143 ? 7.113 -18.828 -27.047 1 95.31 143 PRO B C 1
ATOM 3722 O O . PRO B 1 143 ? 7.602 -19.609 -26.234 1 95.31 143 PRO B O 1
ATOM 3725 N N . GLU B 1 144 ? 7.285 -18.953 -28.312 1 94.31 144 GLU B N 1
ATOM 3726 C CA . GLU B 1 144 ? 7.941 -20.109 -28.938 1 94.31 144 GLU B CA 1
ATOM 3727 C C . GLU B 1 144 ? 9.422 -20.141 -28.578 1 94.31 144 GLU B C 1
ATOM 3729 O O . GLU B 1 144 ? 10.016 -21.219 -28.5 1 94.31 144 GLU B O 1
ATOM 3734 N N . SER B 1 145 ? 9.977 -19 -28.281 1 94.19 145 SER B N 1
ATOM 3735 C CA . SER B 1 145 ? 11.406 -18.906 -28.016 1 94.19 145 SER B CA 1
ATOM 3736 C C . SER B 1 145 ? 11.742 -19.359 -26.609 1 94.19 145 SER B C 1
ATOM 3738 O O . SER B 1 145 ? 12.914 -19.594 -26.281 1 94.19 145 SER B O 1
ATOM 3740 N N . LEU B 1 146 ? 10.758 -19.578 -25.812 1 95.44 146 LEU B N 1
ATOM 3741 C CA . LEU B 1 146 ? 10.953 -19.984 -24.422 1 95.44 146 LEU B CA 1
ATOM 3742 C C . LEU B 1 146 ? 10.758 -21.484 -24.281 1 95.44 146 LEU B C 1
ATOM 3744 O O . LEU B 1 146 ? 9.789 -22.047 -24.781 1 95.44 146 LEU B O 1
ATOM 3748 N N . GLN B 1 147 ? 11.766 -22.109 -23.688 1 95.5 147 GLN B N 1
ATOM 3749 C CA . GLN B 1 147 ? 11.508 -23.484 -23.297 1 95.5 147 GLN B CA 1
ATOM 3750 C C . GLN B 1 147 ? 10.25 -23.594 -22.422 1 95.5 147 GLN B C 1
ATOM 3752 O O . GLN B 1 147 ? 10.133 -22.891 -21.422 1 95.5 147 GLN B O 1
ATOM 3757 N N . ILE B 1 148 ? 9.367 -24.422 -22.766 1 96.56 148 ILE B N 1
ATOM 3758 C CA . ILE B 1 148 ? 8 -24.375 -22.266 1 96.56 148 ILE B CA 1
ATOM 3759 C C . ILE B 1 148 ? 8.008 -24.625 -20.75 1 96.56 148 ILE B C 1
ATOM 3761 O O . ILE B 1 148 ? 7.227 -24.016 -20.016 1 96.56 148 ILE B O 1
ATOM 3765 N N . GLN B 1 149 ? 8.914 -25.547 -20.266 1 95.81 149 GLN B N 1
ATOM 3766 C CA . GLN B 1 149 ? 8.906 -25.859 -18.828 1 95.81 149 GLN B CA 1
ATOM 3767 C C . GLN B 1 149 ? 9.391 -24.672 -18.016 1 95.81 149 GLN B C 1
ATOM 3769 O O . GLN B 1 149 ? 9.023 -24.516 -16.844 1 95.81 149 GLN B O 1
ATOM 3774 N N . LYS B 1 150 ? 10.18 -23.75 -18.594 1 95.75 150 LYS B N 1
ATOM 3775 C CA . LYS B 1 150 ? 10.703 -22.578 -17.891 1 95.75 150 LYS B CA 1
ATOM 3776 C C . LYS B 1 150 ? 9.602 -21.562 -17.625 1 95.75 150 LYS B C 1
ATOM 3778 O O . LYS B 1 150 ? 9.75 -20.672 -16.781 1 95.75 150 LYS B O 1
ATOM 3783 N N . ALA B 1 151 ? 8.492 -21.688 -18.328 1 97.25 151 ALA B N 1
ATOM 3784 C CA . ALA B 1 151 ? 7.379 -20.766 -18.156 1 97.25 151 ALA B CA 1
ATOM 3785 C C . ALA B 1 151 ? 6.652 -21.031 -16.844 1 97.25 151 ALA B C 1
ATOM 3787 O O . ALA B 1 151 ? 5.98 -20.141 -16.312 1 97.25 151 ALA B O 1
ATOM 3788 N N . VAL B 1 152 ? 6.828 -22.219 -16.312 1 97.31 152 VAL B N 1
ATOM 3789 C CA . VAL B 1 152 ? 6.059 -22.625 -15.148 1 97.31 152 VAL B CA 1
ATOM 3790 C C . VAL B 1 152 ? 6.398 -21.719 -13.969 1 97.31 152 VAL B C 1
ATOM 3792 O O . VAL B 1 152 ? 5.52 -21.031 -13.43 1 97.31 152 VAL B O 1
ATOM 3795 N N . PRO B 1 153 ? 7.68 -21.609 -13.586 1 96.06 153 PRO B N 1
ATOM 3796 C CA . PRO B 1 153 ? 7.98 -20.734 -12.453 1 96.06 153 PRO B CA 1
ATOM 3797 C C . PRO B 1 153 ? 7.68 -19.266 -12.7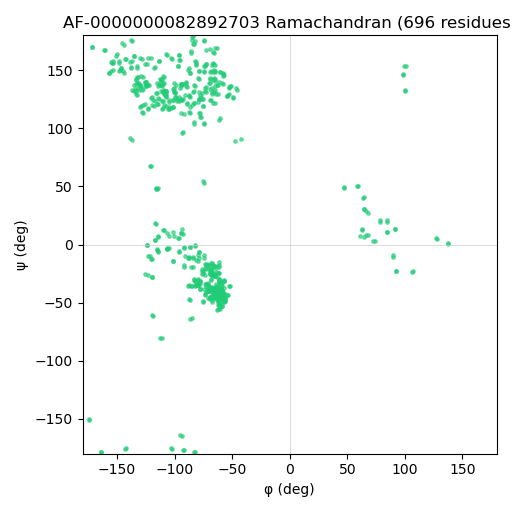58 1 96.06 153 PRO B C 1
ATOM 3799 O O . PRO B 1 153 ? 7.359 -18.5 -11.844 1 96.06 153 PRO B O 1
ATOM 3802 N N . ILE B 1 154 ? 7.719 -18.828 -14.008 1 96.94 154 ILE B N 1
ATOM 3803 C CA . ILE B 1 154 ? 7.453 -17.453 -14.391 1 96.94 154 ILE B CA 1
ATOM 3804 C C . ILE B 1 154 ? 5.98 -17.125 -14.148 1 96.94 154 ILE B C 1
ATOM 3806 O O . ILE B 1 154 ? 5.652 -16.031 -13.68 1 96.94 154 ILE B O 1
ATOM 3810 N N . LEU B 1 155 ? 5.098 -18.078 -14.383 1 96.88 155 LEU B N 1
ATOM 3811 C CA . LEU B 1 155 ? 3.66 -17.875 -14.25 1 96.88 155 LEU B CA 1
ATOM 3812 C C . LEU B 1 155 ? 3.246 -17.828 -12.781 1 96.88 155 LEU B C 1
ATOM 3814 O O . LEU B 1 155 ? 2.123 -17.438 -12.461 1 96.88 155 LEU B O 1
ATOM 3818 N N . SER B 1 156 ? 4.082 -18.172 -11.914 1 95.06 156 SER B N 1
ATOM 3819 C CA . SER B 1 156 ? 3.83 -18.109 -10.484 1 95.06 156 SER B CA 1
ATOM 3820 C C . SER B 1 156 ? 4.688 -17.031 -9.82 1 95.06 156 SER B C 1
ATOM 3822 O O . SER B 1 156 ? 4.285 -15.867 -9.75 1 95.06 156 SER B O 1
ATOM 3824 N N . ASP B 1 157 ? 5.98 -17.359 -9.539 1 95.5 157 ASP B N 1
ATOM 3825 C CA . ASP B 1 157 ? 6.898 -16.453 -8.859 1 95.5 157 ASP B CA 1
ATOM 3826 C C . ASP B 1 157 ? 7.191 -15.227 -9.727 1 95.5 157 ASP B C 1
ATOM 3828 O O . ASP B 1 157 ? 7.324 -14.109 -9.211 1 95.5 157 ASP B O 1
ATOM 3832 N N . GLY B 1 158 ? 7.352 -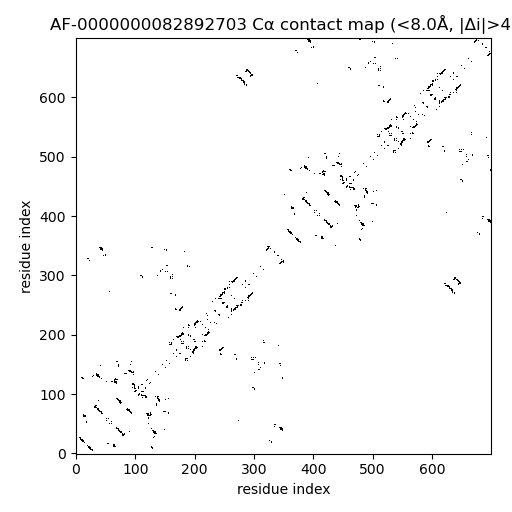15.453 -11.008 1 96.56 158 GLY B N 1
ATOM 3833 C CA . GLY B 1 158 ? 7.684 -14.367 -11.914 1 96.56 158 GLY B CA 1
ATOM 3834 C C . GLY B 1 158 ? 6.629 -13.273 -11.953 1 96.56 158 GLY B C 1
ATOM 3835 O O . GLY B 1 158 ? 6.93 -12.102 -11.719 1 96.56 158 GLY B O 1
ATOM 3836 N N . VAL B 1 159 ? 5.359 -13.68 -12.227 1 97.25 159 VAL B N 1
ATOM 3837 C CA . VAL B 1 159 ? 4.262 -12.719 -12.32 1 97.25 159 VAL B CA 1
ATOM 3838 C C . VAL B 1 159 ? 4.07 -12.023 -10.977 1 97.25 159 VAL B C 1
ATOM 3840 O O . VAL B 1 159 ? 3.795 -10.82 -10.93 1 97.25 159 VAL B O 1
ATOM 3843 N N . THR B 1 160 ? 4.227 -12.742 -9.891 1 97.12 160 THR B N 1
ATOM 3844 C CA . THR B 1 160 ? 4.094 -12.195 -8.547 1 97.12 160 THR B CA 1
ATOM 3845 C C . THR B 1 160 ? 5.133 -11.102 -8.297 1 97.12 160 THR B C 1
ATOM 3847 O O . THR B 1 160 ? 4.793 -10 -7.875 1 97.12 160 THR B O 1
ATOM 3850 N N . ALA B 1 161 ? 6.406 -11.414 -8.586 1 97.81 161 ALA B N 1
ATOM 3851 C CA . ALA B 1 161 ? 7.492 -10.461 -8.383 1 97.81 161 ALA B CA 1
ATOM 3852 C C . ALA B 1 161 ? 7.348 -9.258 -9.32 1 97.81 161 ALA B C 1
ATOM 3854 O O . ALA B 1 161 ? 7.555 -8.117 -8.906 1 97.81 161 ALA B O 1
ATOM 3855 N N . TYR B 1 162 ? 7.02 -9.547 -10.594 1 98.12 162 TYR B N 1
ATOM 3856 C CA . TYR B 1 162 ? 6.871 -8.516 -11.609 1 98.12 162 TYR B CA 1
ATOM 3857 C C . TYR B 1 162 ? 5.82 -7.488 -11.203 1 98.12 162 TYR B C 1
ATOM 3859 O O . TYR B 1 162 ? 6.07 -6.281 -11.25 1 98.12 162 TYR B O 1
ATOM 3867 N N . ARG B 1 163 ? 4.672 -7.996 -10.797 1 98 163 ARG B N 1
ATOM 3868 C CA . ARG B 1 163 ? 3.592 -7.117 -10.359 1 98 163 ARG B CA 1
ATOM 3869 C C . ARG B 1 163 ? 4.004 -6.309 -9.133 1 98 163 ARG B C 1
ATOM 3871 O O . ARG B 1 163 ? 3.727 -5.109 -9.055 1 98 163 ARG B O 1
ATOM 3878 N N . ALA B 1 164 ? 4.633 -6.957 -8.18 1 98.19 164 ALA B N 1
ATOM 3879 C CA . ALA B 1 164 ? 5.035 -6.289 -6.945 1 98.19 164 ALA B CA 1
ATOM 3880 C C . ALA B 1 164 ? 6.008 -5.148 -7.23 1 98.19 164 ALA B C 1
ATOM 3882 O O . ALA B 1 164 ? 5.953 -4.102 -6.582 1 98.19 164 ALA B O 1
ATOM 3883 N N . LEU B 1 165 ? 6.918 -5.352 -8.156 1 98.25 165 LEU B N 1
ATOM 3884 C CA . LEU B 1 165 ? 7.863 -4.309 -8.539 1 98.25 165 LEU B CA 1
ATOM 3885 C C . LEU B 1 165 ? 7.141 -3.123 -9.172 1 98.25 165 LEU B C 1
ATOM 3887 O O . LEU B 1 165 ? 7.473 -1.969 -8.891 1 98.25 165 LEU B O 1
ATOM 3891 N N . LYS B 1 166 ? 6.141 -3.42 -10.023 1 96.19 166 LYS B N 1
ATOM 3892 C CA . LYS B 1 166 ? 5.332 -2.344 -10.586 1 96.19 166 LYS B CA 1
ATOM 3893 C C . LYS B 1 166 ? 4.602 -1.575 -9.492 1 96.19 166 LYS B C 1
ATOM 3895 O O . LYS B 1 166 ? 4.531 -0.345 -9.531 1 96.19 166 LYS B O 1
ATOM 3900 N N . GLU B 1 167 ? 4.094 -2.342 -8.516 1 95.81 167 GLU B N 1
ATOM 3901 C CA . GLU B 1 167 ? 3.34 -1.739 -7.418 1 95.81 167 GLU B CA 1
ATOM 3902 C C . GLU B 1 167 ? 4.246 -0.911 -6.512 1 95.81 167 GLU B C 1
ATOM 3904 O O . GLU B 1 167 ? 3.783 0.008 -5.832 1 95.81 167 GLU B O 1
ATOM 3909 N N . SER B 1 168 ? 5.52 -1.215 -6.469 1 96.06 168 SER B N 1
ATOM 3910 C CA . SER B 1 168 ? 6.457 -0.516 -5.594 1 96.06 168 SER B CA 1
ATOM 3911 C C . SER B 1 168 ? 6.652 0.93 -6.039 1 96.06 168 SER B C 1
ATOM 3913 O O . SER B 1 168 ? 7.09 1.772 -5.254 1 96.06 168 SER B O 1
ATOM 3915 N N . ASN B 1 169 ? 6.426 1.225 -7.316 1 92.88 169 ASN B N 1
ATOM 3916 C CA . ASN B 1 169 ? 6.586 2.541 -7.926 1 92.88 169 ASN B CA 1
ATOM 3917 C C . ASN B 1 169 ? 8.039 3.014 -7.859 1 92.88 169 ASN B C 1
ATOM 3919 O O . ASN B 1 169 ? 8.305 4.215 -7.938 1 92.88 169 ASN B O 1
ATOM 3923 N N . VAL B 1 170 ? 8.984 2.076 -7.531 1 96.06 170 VAL B N 1
ATOM 3924 C CA . VAL B 1 170 ? 10.406 2.402 -7.629 1 96.06 170 VAL B CA 1
ATOM 3925 C C . VAL B 1 170 ? 10.773 2.662 -9.086 1 96.06 170 VAL B C 1
ATOM 3927 O O . VAL B 1 170 ? 10.344 1.937 -9.984 1 96.06 170 VAL B O 1
ATOM 3930 N N . LYS B 1 171 ? 11.562 3.715 -9.328 1 93.88 171 LYS B N 1
ATOM 3931 C CA . LYS B 1 171 ? 11.867 4.148 -10.68 1 93.88 171 LYS B CA 1
ATOM 3932 C C . LYS B 1 171 ? 13.266 3.699 -11.102 1 93.88 171 LYS B C 1
ATOM 3934 O O . LYS B 1 171 ? 14.078 3.307 -10.25 1 93.88 171 LYS B O 1
ATOM 3939 N N . PRO B 1 172 ? 13.508 3.658 -12.484 1 93.56 172 PRO B N 1
ATOM 3940 C CA . PRO B 1 172 ? 14.867 3.359 -12.93 1 93.56 172 PRO B CA 1
ATOM 3941 C C . PRO B 1 172 ? 15.922 4.242 -12.258 1 93.56 172 PRO B C 1
ATOM 3943 O O . PRO B 1 172 ? 15.711 5.453 -12.117 1 93.56 172 PRO B O 1
ATOM 3946 N N . GLY B 1 173 ? 17.016 3.65 -11.844 1 94.56 173 GLY B N 1
ATOM 3947 C CA . GLY B 1 173 ? 18.078 4.383 -11.164 1 94.56 173 GLY B CA 1
ATOM 3948 C C . GLY B 1 173 ? 17.938 4.375 -9.656 1 94.56 173 GLY B C 1
ATOM 3949 O O . GLY B 1 173 ? 18.922 4.574 -8.938 1 94.56 173 GLY B O 1
ATOM 3950 N N . GLN B 1 174 ? 16.688 4.145 -9.125 1 96.75 174 GLN B N 1
ATOM 3951 C CA . GLN B 1 174 ? 16.438 4.109 -7.688 1 96.75 174 GLN B CA 1
ATOM 3952 C C . GLN B 1 174 ? 16.75 2.732 -7.109 1 96.75 174 GLN B C 1
ATOM 3954 O O . GLN B 1 174 ? 17.047 1.796 -7.855 1 96.75 174 GLN B O 1
ATOM 3959 N N . ILE B 1 175 ? 16.703 2.637 -5.789 1 97.94 175 ILE B N 1
ATOM 3960 C CA . ILE B 1 175 ? 17.172 1.436 -5.105 1 97.94 175 ILE B CA 1
ATOM 3961 C C . ILE B 1 175 ? 15.984 0.652 -4.562 1 97.94 175 ILE B C 1
ATOM 3963 O O . ILE B 1 175 ? 15.086 1.226 -3.936 1 97.94 175 ILE B O 1
ATOM 3967 N N . ILE B 1 176 ? 15.945 -0.676 -4.812 1 98.69 176 ILE B N 1
ATOM 3968 C CA . ILE B 1 176 ? 14.953 -1.588 -4.246 1 98.69 176 ILE B CA 1
ATOM 3969 C C . ILE B 1 176 ? 15.664 -2.664 -3.424 1 98.69 176 ILE B C 1
ATOM 3971 O O . ILE B 1 176 ? 16.656 -3.246 -3.873 1 98.69 176 ILE B O 1
ATOM 3975 N N . ALA B 1 177 ? 15.25 -2.803 -2.166 1 98.75 177 ALA B N 1
ATOM 3976 C CA . ALA B 1 177 ? 15.727 -3.916 -1.351 1 98.75 177 ALA B CA 1
ATOM 3977 C C . ALA B 1 177 ? 14.781 -5.109 -1.448 1 98.75 177 ALA B C 1
ATOM 3979 O O . ALA B 1 177 ? 13.555 -4.941 -1.455 1 98.75 177 ALA B O 1
ATOM 3980 N N . ILE B 1 178 ? 15.289 -6.277 -1.545 1 98.5 178 ILE B N 1
ATOM 3981 C CA . ILE B 1 178 ? 14.492 -7.5 -1.617 1 98.5 178 ILE B CA 1
ATOM 3982 C C . ILE B 1 178 ? 14.891 -8.445 -0.484 1 98.5 178 ILE B C 1
ATOM 3984 O O . ILE B 1 178 ? 16.047 -8.867 -0.399 1 98.5 178 ILE B O 1
ATOM 3988 N N . THR B 1 179 ? 13.953 -8.727 0.412 1 97.69 179 THR B N 1
ATOM 3989 C CA . THR B 1 179 ? 14.203 -9.68 1.487 1 97.69 179 THR B CA 1
ATOM 3990 C C . THR B 1 179 ? 14.016 -11.109 0.997 1 97.69 179 THR B C 1
ATOM 3992 O O . THR B 1 179 ? 13.312 -11.344 0.012 1 97.69 179 THR B O 1
ATOM 3995 N N . SER B 1 180 ? 14.672 -12.094 1.726 1 94.94 180 SER B N 1
ATOM 3996 C CA . SER B 1 180 ? 14.68 -13.477 1.252 1 94.94 180 SER B CA 1
ATOM 3997 C C . SER B 1 180 ? 15.023 -13.547 -0.231 1 94.94 180 SER B C 1
ATOM 3999 O O . SER B 1 180 ? 14.32 -14.203 -1.005 1 94.94 180 SER B O 1
ATOM 4001 N N . ALA B 1 181 ? 16.078 -12.875 -0.587 1 96.25 181 ALA B N 1
ATOM 4002 C CA . ALA B 1 181 ? 16.422 -12.648 -1.986 1 96.25 181 ALA B CA 1
ATOM 4003 C C . ALA B 1 181 ? 16.859 -13.938 -2.664 1 96.25 181 ALA B C 1
ATOM 4005 O O . ALA B 1 181 ? 16.766 -14.078 -3.885 1 96.25 181 ALA B O 1
ATOM 4006 N N . GLY B 1 182 ? 17.328 -14.859 -1.901 1 93.19 182 GLY B N 1
ATOM 4007 C CA . GLY B 1 182 ? 17.797 -16.125 -2.443 1 93.19 182 GLY B CA 1
ATOM 4008 C C . GLY B 1 182 ? 16.672 -17.094 -2.756 1 93.19 182 GLY B C 1
ATOM 4009 O O . GLY B 1 182 ? 16.891 -18.109 -3.428 1 93.19 182 GLY B O 1
ATOM 4010 N N . SER B 1 183 ? 15.492 -16.828 -2.271 1 91.25 183 SER B N 1
ATOM 4011 C CA . SER B 1 183 ? 14.344 -17.672 -2.562 1 91.25 183 SER B CA 1
ATOM 4012 C C . SER B 1 183 ? 13.977 -17.625 -4.043 1 91.25 183 SER B C 1
ATOM 4014 O O . SER B 1 183 ? 14.438 -16.734 -4.77 1 91.25 183 SER B O 1
ATOM 4016 N N . PRO B 1 184 ? 13.172 -18.562 -4.461 1 90.94 184 PRO B N 1
ATOM 4017 C CA . PRO B 1 184 ? 12.734 -18.516 -5.855 1 90.94 184 PRO B CA 1
ATOM 4018 C C . PRO B 1 184 ? 12.062 -17.188 -6.223 1 90.94 184 PRO B C 1
ATOM 4020 O O . PRO B 1 184 ? 12.383 -16.594 -7.258 1 90.94 184 PRO B O 1
ATOM 4023 N N . LEU B 1 185 ? 11.18 -16.766 -5.387 1 93.81 185 LEU B N 1
ATOM 4024 C CA . LEU B 1 185 ? 10.5 -15.484 -5.605 1 93.81 185 LEU B CA 1
ATOM 4025 C C . LEU B 1 185 ? 11.492 -14.328 -5.586 1 93.81 185 LEU B C 1
ATOM 4027 O O . LEU B 1 185 ? 11.422 -13.43 -6.422 1 93.81 185 LEU B O 1
ATOM 4031 N N . GLY B 1 186 ? 12.422 -14.375 -4.664 1 96.19 186 GLY B N 1
ATOM 4032 C CA . GLY B 1 186 ? 13.438 -13.344 -4.559 1 96.19 186 GLY B CA 1
ATOM 4033 C C . GLY B 1 186 ? 14.352 -13.273 -5.77 1 96.19 186 GLY B C 1
ATOM 4034 O O . GLY B 1 186 ? 14.672 -12.188 -6.25 1 96.19 186 GLY B O 1
ATOM 4035 N N . ARG B 1 187 ? 14.742 -14.391 -6.281 1 95.56 187 ARG B N 1
ATOM 4036 C CA . ARG B 1 187 ? 15.625 -14.461 -7.445 1 95.56 187 ARG B CA 1
ATOM 4037 C C . ARG B 1 187 ? 14.945 -13.875 -8.68 1 95.56 187 ARG B C 1
ATOM 4039 O O . ARG B 1 187 ? 15.594 -13.195 -9.484 1 95.56 187 ARG B O 1
ATOM 4046 N N . MET B 1 188 ? 13.688 -14.156 -8.773 1 96.19 188 MET B N 1
ATOM 4047 C CA . MET B 1 188 ? 12.93 -13.531 -9.859 1 96.19 188 MET B CA 1
ATOM 4048 C C . MET B 1 188 ? 12.867 -12.016 -9.68 1 96.19 188 MET B C 1
ATOM 4050 O O . MET B 1 188 ? 13.023 -11.266 -10.641 1 96.19 188 MET B O 1
ATOM 4054 N N . GLY B 1 189 ? 12.625 -11.617 -8.469 1 97.94 189 GLY B N 1
ATOM 4055 C CA . GLY B 1 189 ? 12.57 -10.195 -8.156 1 97.94 189 GLY B CA 1
ATOM 4056 C C . GLY B 1 189 ? 13.836 -9.453 -8.531 1 97.94 189 GLY B C 1
ATOM 4057 O O . GLY B 1 189 ? 13.781 -8.367 -9.102 1 97.94 189 GLY B O 1
ATOM 4058 N N . ILE B 1 190 ? 15.023 -10.039 -8.25 1 98.19 190 ILE B N 1
ATOM 4059 C CA . ILE B 1 190 ? 16.312 -9.422 -8.547 1 98.19 190 ILE B CA 1
ATOM 4060 C C . ILE B 1 190 ? 16.438 -9.195 -10.055 1 98.19 190 ILE B C 1
ATOM 4062 O O . ILE B 1 190 ? 16.797 -8.102 -10.492 1 98.19 190 ILE B O 1
ATOM 4066 N N . GLN B 1 191 ? 16.109 -10.164 -10.805 1 98.19 191 GLN B N 1
ATOM 4067 C CA . GLN B 1 191 ? 16.281 -10.094 -12.25 1 98.19 191 GLN B CA 1
ATOM 4068 C C . GLN B 1 191 ? 15.344 -9.062 -12.867 1 98.19 191 GLN B C 1
ATOM 4070 O O . GLN B 1 191 ? 15.766 -8.25 -13.703 1 98.19 191 GLN B O 1
ATOM 4075 N N . TYR B 1 192 ? 14.055 -9.094 -12.5 1 98.5 192 TYR B N 1
ATOM 4076 C CA . TYR B 1 192 ? 13.109 -8.125 -13.047 1 98.5 192 TYR B CA 1
ATOM 4077 C C . TYR B 1 192 ? 13.484 -6.703 -12.633 1 98.5 192 TYR B C 1
ATOM 4079 O O . TYR B 1 192 ? 13.375 -5.77 -13.43 1 98.5 192 TYR B O 1
ATOM 4087 N N . ALA B 1 193 ? 13.867 -6.527 -11.359 1 98.44 193 ALA B N 1
ATOM 4088 C CA . ALA B 1 193 ? 14.258 -5.199 -10.891 1 98.44 193 ALA B CA 1
ATOM 4089 C C . ALA B 1 193 ? 15.422 -4.656 -11.719 1 98.44 193 ALA B C 1
ATOM 4091 O O . ALA B 1 193 ? 15.398 -3.504 -12.148 1 98.44 193 ALA B O 1
ATOM 4092 N N . LYS B 1 194 ? 16.438 -5.473 -11.922 1 97.31 194 LYS B N 1
ATOM 4093 C CA . LYS B 1 194 ? 17.562 -5.094 -12.766 1 97.31 194 LYS B CA 1
ATOM 4094 C C . LYS B 1 194 ? 17.094 -4.723 -14.172 1 97.31 194 LYS B C 1
ATOM 4096 O O . LYS B 1 194 ? 17.516 -3.699 -14.719 1 97.31 194 LYS B O 1
ATOM 4101 N N . ALA B 1 195 ? 16.281 -5.535 -14.742 1 96.5 195 ALA B N 1
ATOM 4102 C CA . ALA B 1 195 ? 15.773 -5.301 -16.094 1 96.5 195 ALA B CA 1
ATOM 4103 C C . ALA B 1 195 ? 15 -3.988 -16.172 1 96.5 195 ALA B C 1
ATOM 4105 O O . ALA B 1 195 ? 15.008 -3.316 -17.203 1 96.5 195 ALA B O 1
ATOM 4106 N N . MET B 1 196 ? 14.336 -3.643 -15.094 1 96.69 196 MET B N 1
ATOM 4107 C CA . MET B 1 196 ? 13.531 -2.426 -15.031 1 96.69 196 MET B CA 1
ATOM 4108 C C . MET B 1 196 ? 14.398 -1.213 -14.727 1 96.69 196 MET B C 1
ATOM 4110 O O . MET B 1 196 ? 13.898 -0.095 -14.609 1 96.69 196 MET B O 1
ATOM 4114 N N . GLY B 1 197 ? 15.711 -1.388 -14.547 1 96.56 197 GLY B N 1
ATOM 4115 C CA . GLY B 1 197 ? 16.641 -0.289 -14.375 1 96.56 197 GLY B CA 1
ATOM 4116 C C . GLY B 1 197 ? 16.859 0.094 -12.922 1 96.56 197 GLY B C 1
ATOM 4117 O O . GLY B 1 197 ? 17.406 1.156 -12.625 1 96.56 197 GLY B O 1
ATOM 4118 N N . MET B 1 198 ? 16.422 -0.756 -11.992 1 97.56 198 MET B N 1
ATOM 4119 C CA . MET B 1 198 ? 16.578 -0.47 -10.57 1 97.56 198 MET B CA 1
ATOM 4120 C C . MET B 1 198 ? 17.922 -0.984 -10.055 1 97.56 198 MET B C 1
ATOM 4122 O O . MET B 1 198 ? 18.516 -1.889 -10.656 1 97.56 198 MET B O 1
ATOM 4126 N N . ARG B 1 199 ? 18.469 -0.33 -9.055 1 96.75 199 ARG B N 1
ATOM 4127 C CA . ARG B 1 199 ? 19.594 -0.869 -8.297 1 96.75 199 ARG B CA 1
ATOM 4128 C C . ARG B 1 199 ? 19.109 -1.767 -7.164 1 96.75 199 ARG B C 1
ATOM 4130 O O . ARG B 1 199 ? 18.328 -1.34 -6.32 1 96.75 199 ARG B O 1
ATOM 4137 N N . VAL B 1 200 ? 19.625 -3.051 -7.07 1 98.56 200 VAL B N 1
ATOM 4138 C CA . VAL B 1 200 ? 19.031 -4.051 -6.188 1 98.56 200 VAL B CA 1
ATOM 4139 C C . VAL B 1 200 ? 19.953 -4.301 -4.996 1 98.56 200 VAL B C 1
ATOM 4141 O O . VAL B 1 200 ? 21.156 -4.555 -5.172 1 98.56 200 VAL B O 1
ATOM 4144 N N . ILE B 1 201 ? 19.391 -4.211 -3.795 1 98.31 201 ILE B N 1
ATOM 4145 C CA . ILE B 1 201 ? 20 -4.719 -2.57 1 98.31 201 ILE B CA 1
ATOM 4146 C C . ILE B 1 201 ? 19.328 -6.027 -2.164 1 98.31 201 ILE B C 1
ATOM 4148 O O . ILE B 1 201 ? 18.141 -6.055 -1.857 1 98.31 201 ILE B O 1
ATOM 4152 N N . ALA B 1 202 ? 20.125 -7.047 -2.156 1 98.19 202 ALA B N 1
ATOM 4153 C CA . ALA B 1 202 ? 19.625 -8.352 -1.75 1 98.19 202 ALA B CA 1
ATOM 4154 C C . ALA B 1 202 ? 19.891 -8.617 -0.271 1 98.19 202 ALA B C 1
ATOM 4156 O O . ALA B 1 202 ? 21.016 -8.438 0.2 1 98.19 202 ALA B O 1
ATOM 4157 N N . ILE B 1 203 ? 18.844 -8.93 0.43 1 97.62 203 ILE B N 1
ATOM 4158 C CA . ILE B 1 203 ? 18.953 -9.273 1.845 1 97.62 203 ILE B CA 1
ATOM 4159 C C . ILE B 1 203 ? 18.578 -10.734 2.057 1 97.62 203 ILE B C 1
ATOM 4161 O O . ILE B 1 203 ? 17.469 -11.148 1.724 1 97.62 203 ILE B O 1
ATOM 4165 N N . ASP B 1 204 ? 19.438 -11.484 2.564 1 96.19 204 ASP B N 1
ATOM 4166 C CA . ASP B 1 204 ? 19.234 -12.906 2.842 1 96.19 204 ASP B CA 1
ATOM 4167 C C . ASP B 1 204 ? 20.297 -13.438 3.793 1 96.19 204 ASP B C 1
ATOM 4169 O O . ASP B 1 204 ? 21.031 -12.664 4.41 1 96.19 204 ASP B O 1
ATOM 4173 N N . SER B 1 205 ? 20.219 -14.75 4.094 1 91.94 205 SER B N 1
ATOM 4174 C CA . SER B 1 205 ? 21.203 -15.367 4.973 1 91.94 205 SER B CA 1
ATOM 4175 C C . SER B 1 205 ? 22.078 -16.359 4.207 1 91.94 205 SER B C 1
ATOM 4177 O O . SER B 1 205 ? 21.594 -17.062 3.316 1 91.94 205 SER B O 1
ATOM 4179 N N . GLY B 1 206 ? 23.344 -16.422 4.535 1 86.75 206 GLY B N 1
ATOM 4180 C CA . GLY B 1 206 ? 24.234 -17.453 4.039 1 86.75 206 GLY B CA 1
ATOM 4181 C C . GLY B 1 206 ? 25.078 -17.016 2.861 1 86.75 206 GLY B C 1
ATOM 4182 O O . GLY B 1 206 ? 24.609 -16.266 1.999 1 86.75 206 GLY B O 1
ATOM 4183 N N . ASN B 1 207 ? 26.281 -17.516 2.762 1 82.38 207 ASN B N 1
ATOM 4184 C CA . ASN B 1 207 ? 27.25 -17.156 1.731 1 82.38 207 ASN B CA 1
ATOM 4185 C C . ASN B 1 207 ? 26.844 -17.703 0.366 1 82.38 207 ASN B C 1
ATOM 4187 O O . ASN B 1 207 ? 27.078 -17.062 -0.659 1 82.38 207 ASN B O 1
ATOM 4191 N N . ALA B 1 208 ? 26.25 -18.844 0.336 1 86.75 208 ALA B N 1
ATOM 4192 C CA . ALA B 1 208 ? 25.844 -19.453 -0.931 1 86.75 208 ALA B CA 1
ATOM 4193 C C . ALA B 1 208 ? 24.844 -18.562 -1.662 1 86.75 208 ALA B C 1
ATOM 4195 O O . ALA B 1 208 ? 24.906 -18.422 -2.885 1 86.75 208 ALA B O 1
ATOM 4196 N N . ASN B 1 209 ? 24.047 -17.875 -0.979 1 91.56 209 ASN B N 1
ATOM 4197 C CA . ASN B 1 209 ? 23.047 -17 -1.573 1 91.56 209 ASN B CA 1
ATOM 4198 C C . ASN B 1 209 ? 23.672 -15.711 -2.094 1 91.56 209 ASN B C 1
ATOM 4200 O O . ASN B 1 209 ? 23.172 -15.094 -3.029 1 91.56 209 ASN B O 1
ATOM 4204 N N . SER B 1 210 ? 24.797 -15.367 -1.488 1 93.5 210 SER B N 1
ATOM 4205 C CA . SER B 1 210 ? 25.438 -14.117 -1.887 1 93.5 210 SER B CA 1
ATOM 4206 C C . SER B 1 210 ? 25.859 -14.156 -3.355 1 93.5 210 SER B C 1
ATOM 4208 O O . SER B 1 210 ? 25.484 -13.273 -4.129 1 93.5 210 SER B O 1
ATOM 4210 N N . GLN B 1 211 ? 26.547 -15.211 -3.775 1 93.06 211 GLN B N 1
ATOM 4211 C CA . GLN B 1 211 ? 27.016 -15.312 -5.152 1 93.06 211 GLN B CA 1
ATOM 4212 C C . GLN B 1 211 ? 25.844 -15.414 -6.125 1 93.06 211 GLN B C 1
ATOM 4214 O O . GLN B 1 211 ? 25.844 -14.773 -7.18 1 93.06 211 GLN B O 1
ATOM 4219 N N . ILE B 1 212 ? 24.875 -16.141 -5.723 1 93.5 212 ILE B N 1
ATOM 4220 C CA . ILE B 1 212 ? 23.703 -16.328 -6.582 1 93.5 212 ILE B CA 1
ATOM 4221 C C . ILE B 1 212 ? 23.016 -14.992 -6.82 1 93.5 212 ILE B C 1
ATOM 4223 O O . ILE B 1 212 ? 22.734 -14.633 -7.965 1 93.5 212 ILE B O 1
ATOM 4227 N N . CYS B 1 213 ? 22.766 -14.211 -5.793 1 96.75 213 CYS B N 1
ATOM 4228 C CA . CYS B 1 213 ? 22.062 -12.93 -5.891 1 96.75 213 CYS B CA 1
ATOM 4229 C C . CYS B 1 213 ? 22.859 -11.93 -6.719 1 96.75 213 CYS B C 1
ATOM 4231 O O . CYS B 1 213 ? 22.297 -11.203 -7.531 1 96.75 213 CYS B O 1
ATOM 4233 N N . LYS B 1 214 ? 24.188 -11.922 -6.523 1 95.75 214 LYS B N 1
ATOM 4234 C CA . LYS B 1 214 ? 25.031 -11.008 -7.281 1 95.75 214 LYS B CA 1
ATOM 4235 C C . LYS B 1 214 ? 25.047 -11.367 -8.766 1 95.75 214 LYS B C 1
ATOM 4237 O O . LYS B 1 214 ? 24.969 -10.492 -9.625 1 95.75 214 LYS B O 1
ATOM 4242 N N . ASP B 1 215 ? 25.109 -12.664 -9.031 1 95.06 215 ASP B N 1
ATOM 4243 C CA . ASP B 1 215 ? 25.094 -13.133 -10.414 1 95.06 215 ASP B CA 1
ATOM 4244 C C . ASP B 1 215 ? 23.797 -12.75 -11.109 1 95.06 215 ASP B C 1
ATOM 4246 O O . ASP B 1 215 ? 23.781 -12.492 -12.32 1 95.06 215 ASP B O 1
ATOM 4250 N N . LEU B 1 216 ? 22.766 -12.648 -10.305 1 96.38 216 LEU B N 1
ATOM 4251 C CA . LEU B 1 216 ? 21.453 -12.367 -10.883 1 96.38 216 LEU B CA 1
ATOM 4252 C C . LEU B 1 216 ? 21.25 -10.859 -11.062 1 96.38 216 LEU B C 1
ATOM 4254 O O . LEU B 1 216 ? 20.328 -10.43 -11.758 1 96.38 216 LEU B O 1
ATOM 4258 N N . GLY B 1 217 ? 22.047 -10.039 -10.344 1 96.06 217 GLY B N 1
ATOM 4259 C CA . GLY B 1 217 ? 21.969 -8.625 -10.641 1 96.06 217 GLY B CA 1
ATOM 4260 C C . GLY B 1 217 ? 21.969 -7.75 -9.398 1 96.06 217 GLY B C 1
ATOM 4261 O O . GLY B 1 217 ? 21.953 -6.523 -9.5 1 96.06 217 GLY B O 1
ATOM 4262 N N . ALA B 1 218 ? 22.062 -8.375 -8.258 1 97.06 218 ALA B N 1
ATOM 4263 C CA . ALA B 1 218 ? 22.125 -7.566 -7.039 1 97.06 218 ALA B CA 1
ATOM 4264 C C . ALA B 1 218 ? 23.422 -6.781 -6.957 1 97.06 218 ALA B C 1
ATOM 4266 O O . ALA B 1 218 ? 24.5 -7.34 -7.164 1 97.06 218 ALA B O 1
ATOM 4267 N N . THR B 1 219 ? 23.312 -5.461 -6.707 1 95.38 219 THR B N 1
ATOM 4268 C CA . THR B 1 219 ? 24.484 -4.613 -6.586 1 95.38 219 THR B CA 1
ATOM 4269 C C . THR B 1 219 ? 25.141 -4.785 -5.215 1 95.38 219 THR B C 1
ATOM 4271 O O . THR B 1 219 ? 26.359 -4.699 -5.086 1 95.38 219 THR B O 1
ATOM 4274 N N . ILE B 1 220 ? 24.328 -5.035 -4.23 1 95.62 220 ILE B N 1
ATOM 4275 C CA . ILE B 1 220 ? 24.781 -5.223 -2.857 1 95.62 220 ILE B CA 1
ATOM 4276 C C . ILE B 1 220 ? 24.078 -6.426 -2.238 1 95.62 220 ILE B C 1
ATOM 4278 O O . ILE B 1 220 ? 22.906 -6.676 -2.527 1 95.62 220 ILE B O 1
ATOM 4282 N N . TYR B 1 221 ? 24.828 -7.199 -1.546 1 97 221 TYR B N 1
ATOM 4283 C CA . TYR B 1 221 ? 24.281 -8.297 -0.762 1 97 221 TYR B CA 1
ATOM 4284 C C . TYR B 1 221 ? 24.547 -8.094 0.724 1 97 221 TYR B C 1
ATOM 4286 O O . TYR B 1 221 ? 25.688 -7.887 1.133 1 97 221 TYR B O 1
ATOM 4294 N N . ILE B 1 222 ? 23.438 -8.086 1.516 1 97.06 222 ILE B N 1
ATOM 4295 C CA . ILE B 1 222 ? 23.562 -7.984 2.967 1 97.06 222 ILE B CA 1
ATOM 4296 C C . ILE B 1 222 ? 23.172 -9.32 3.605 1 97.06 222 ILE B C 1
ATOM 4298 O O . ILE B 1 222 ? 22.031 -9.742 3.518 1 97.06 222 ILE B O 1
ATOM 4302 N N . ASP B 1 223 ? 24.125 -9.93 4.277 1 95.94 223 ASP B N 1
ATOM 4303 C CA . ASP B 1 223 ? 23.938 -11.195 4.973 1 95.94 223 ASP B CA 1
ATOM 4304 C C . ASP B 1 223 ? 23.422 -10.977 6.391 1 95.94 223 ASP B C 1
ATOM 4306 O O . ASP B 1 223 ? 24.141 -10.461 7.25 1 95.94 223 ASP B O 1
ATOM 4310 N N . THR B 1 224 ? 22.21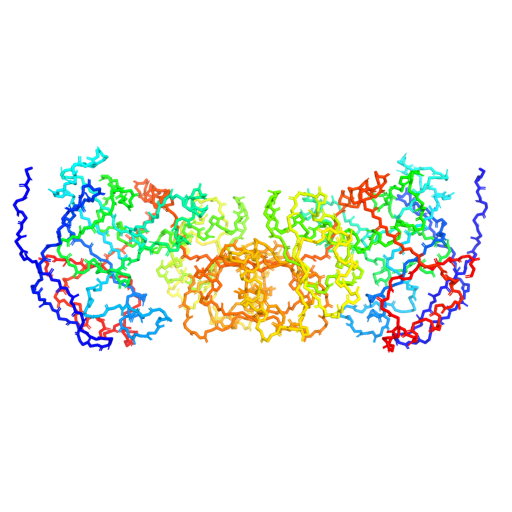9 -11.414 6.637 1 93.56 224 THR B N 1
ATOM 4311 C CA . THR B 1 224 ? 21.594 -11.18 7.93 1 93.56 224 THR B CA 1
ATOM 4312 C C . THR B 1 224 ? 22.328 -11.93 9.031 1 93.56 224 THR B C 1
ATOM 4314 O O . THR B 1 224 ? 22.219 -11.586 10.211 1 93.56 224 THR B O 1
ATOM 4317 N N . ASN B 1 225 ? 23.125 -12.945 8.672 1 92.19 225 ASN B N 1
ATOM 4318 C CA . ASN B 1 225 ? 23.938 -13.672 9.641 1 92.19 225 ASN B CA 1
ATOM 4319 C C . ASN B 1 225 ? 25.172 -12.875 10.055 1 92.19 225 ASN B C 1
ATOM 4321 O O . ASN B 1 225 ? 25.75 -13.125 11.117 1 92.19 225 ASN B O 1
ATOM 4325 N N . GLU B 1 226 ? 25.531 -12.016 9.258 1 91.94 226 GLU B N 1
ATOM 4326 C CA . GLU B 1 226 ? 26.797 -11.312 9.477 1 91.94 226 GLU B CA 1
ATOM 4327 C C . GLU B 1 226 ? 26.562 -9.898 9.992 1 91.94 226 GLU B C 1
ATOM 4329 O O . GLU B 1 226 ? 27.5 -9.156 10.242 1 91.94 226 GLU B O 1
ATOM 4334 N N . THR B 1 227 ? 25.328 -9.531 10.094 1 91.38 227 THR B N 1
ATOM 4335 C CA . THR B 1 227 ? 25.062 -8.18 10.578 1 91.38 227 THR B CA 1
ATOM 4336 C C . THR B 1 227 ? 24.344 -8.211 11.914 1 91.38 227 THR B C 1
ATOM 4338 O O . THR B 1 227 ? 23.469 -9.062 12.141 1 91.38 227 THR B O 1
ATOM 4341 N N . THR B 1 228 ? 24.734 -7.332 12.82 1 92 228 THR B N 1
ATOM 4342 C CA . THR B 1 228 ? 24.078 -7.238 14.125 1 92 228 THR B CA 1
ATOM 4343 C C . THR B 1 228 ? 22.953 -6.211 14.102 1 92 228 THR B C 1
ATOM 4345 O O . THR B 1 228 ? 22.094 -6.203 14.984 1 92 228 THR B O 1
ATOM 4348 N N . ASP B 1 229 ? 22.969 -5.336 13.102 1 96.25 229 ASP B N 1
ATOM 4349 C CA . ASP B 1 229 ? 21.953 -4.301 12.93 1 96.25 229 ASP B CA 1
ATOM 4350 C C . ASP B 1 229 ? 21.562 -4.168 11.461 1 96.25 229 ASP B C 1
ATOM 4352 O O . ASP B 1 229 ? 22.141 -3.365 10.727 1 96.25 229 ASP B O 1
ATOM 4356 N N . LEU B 1 230 ? 20.594 -4.879 11.109 1 96.12 230 LEU B N 1
ATOM 4357 C CA . LEU B 1 230 ? 20.156 -4.918 9.719 1 96.12 230 LEU B CA 1
ATOM 4358 C C . LEU B 1 230 ? 19.734 -3.533 9.242 1 96.12 230 LEU B C 1
ATOM 4360 O O . LEU B 1 230 ? 20.062 -3.135 8.125 1 96.12 230 LEU B O 1
ATOM 4364 N N . VAL B 1 231 ? 19.016 -2.793 10.086 1 97.81 231 VAL B N 1
ATOM 4365 C CA . VAL B 1 231 ? 18.516 -1.474 9.734 1 97.81 231 VAL B CA 1
ATOM 4366 C C . VAL B 1 231 ? 19.672 -0.55 9.359 1 97.81 231 VAL B C 1
ATOM 4368 O O . VAL B 1 231 ? 19.688 0.033 8.273 1 97.81 231 VAL B O 1
ATOM 4371 N N . GLN B 1 232 ? 20.625 -0.451 10.195 1 97.44 232 GLN B N 1
ATOM 4372 C CA . GLN B 1 232 ? 21.75 0.435 9.945 1 97.44 232 GLN B CA 1
ATOM 4373 C C . GLN B 1 232 ? 22.578 -0.041 8.75 1 97.44 232 GLN B C 1
ATOM 4375 O O . GLN B 1 232 ? 23.078 0.773 7.973 1 97.44 232 GLN B O 1
ATOM 4380 N N . SER B 1 233 ? 22.734 -1.368 8.602 1 97.19 233 SER B N 1
ATOM 4381 C CA . SER B 1 233 ? 23.484 -1.908 7.465 1 97.19 233 SER B CA 1
ATOM 4382 C C . SER B 1 233 ? 22.828 -1.514 6.141 1 97.19 233 SER B C 1
ATOM 4384 O O . SER B 1 233 ? 23.531 -1.131 5.195 1 97.19 233 SER B O 1
ATOM 4386 N N . VAL B 1 234 ? 21.516 -1.592 6.062 1 97.88 234 VAL B N 1
ATOM 4387 C CA . VAL B 1 234 ? 20.797 -1.258 4.84 1 97.88 234 VAL B CA 1
ATOM 4388 C C . VAL B 1 234 ? 20.891 0.246 4.586 1 97.88 234 VAL B C 1
ATOM 4390 O O . VAL B 1 234 ? 21.125 0.681 3.457 1 97.88 234 VAL B O 1
ATOM 4393 N N . ILE B 1 235 ? 20.672 1.057 5.609 1 97.5 235 ILE B N 1
ATOM 4394 C CA . ILE B 1 235 ? 20.703 2.51 5.48 1 97.5 235 ILE B CA 1
ATOM 4395 C C . ILE B 1 235 ? 22.078 2.947 4.992 1 97.5 235 ILE B C 1
ATOM 4397 O O . ILE B 1 235 ? 22.203 3.77 4.082 1 97.5 235 ILE B O 1
ATOM 4401 N N . ASN B 1 236 ? 23.141 2.375 5.543 1 96.38 236 ASN B N 1
ATOM 4402 C CA . ASN B 1 236 ? 24.5 2.711 5.148 1 96.38 236 ASN B CA 1
ATOM 4403 C C . ASN B 1 236 ? 24.781 2.305 3.705 1 96.38 236 ASN B C 1
ATOM 4405 O O . ASN B 1 236 ? 25.438 3.041 2.965 1 96.38 236 ASN B O 1
ATOM 4409 N N . ALA B 1 237 ? 24.281 1.18 3.35 1 95.31 237 ALA B N 1
ATOM 4410 C CA . ALA B 1 237 ? 24.547 0.648 2.014 1 95.31 237 ALA B CA 1
ATOM 4411 C C . ALA B 1 237 ? 23.828 1.48 0.946 1 95.31 237 ALA B C 1
ATOM 4413 O O . ALA B 1 237 ? 24.203 1.441 -0.228 1 95.31 237 ALA B O 1
ATOM 4414 N N . THR B 1 238 ? 22.797 2.236 1.26 1 95.38 238 THR B N 1
ATOM 4415 C CA . THR B 1 238 ? 21.969 2.932 0.289 1 95.38 238 THR B CA 1
ATOM 4416 C C . THR B 1 238 ? 22.094 4.441 0.453 1 95.38 238 THR B C 1
ATOM 4418 O O . THR B 1 238 ? 21.469 5.207 -0.295 1 95.38 238 THR B O 1
ATOM 4421 N N . ASP B 1 239 ? 22.828 4.871 1.466 1 92.5 239 ASP B N 1
ATOM 4422 C CA . ASP B 1 239 ? 22.922 6.289 1.804 1 92.5 239 ASP B CA 1
ATOM 4423 C C . ASP B 1 239 ? 21.547 6.871 2.119 1 92.5 239 ASP B C 1
ATOM 4425 O O . ASP B 1 239 ? 21.141 7.855 1.504 1 92.5 239 ASP B O 1
ATOM 4429 N N . GLY B 1 240 ? 20.812 6.137 3.049 1 95.19 240 GLY B N 1
ATOM 4430 C CA . GLY B 1 240 ? 19.547 6.723 3.508 1 95.19 240 GLY B CA 1
ATOM 4431 C C . GLY B 1 240 ? 18.375 5.781 3.371 1 95.19 240 GLY B C 1
ATOM 4432 O O . GLY B 1 240 ? 17.219 6.18 3.588 1 95.19 240 GLY B O 1
ATOM 4433 N N . GLY B 1 241 ? 18.656 4.566 2.967 1 97.5 241 GLY B N 1
ATOM 4434 C CA . GLY B 1 241 ? 17.578 3.59 2.816 1 97.5 241 GLY B CA 1
ATOM 4435 C C . GLY B 1 241 ? 17.141 3.41 1.376 1 97.5 241 GLY B C 1
ATOM 4436 O O . GLY B 1 241 ? 17.297 4.312 0.554 1 97.5 241 GLY B O 1
ATOM 4437 N N . PRO B 1 242 ? 16.625 2.285 1.083 1 98.56 242 PRO B N 1
ATOM 4438 C CA . PRO B 1 242 ? 16.109 2.053 -0.269 1 98.56 242 PRO B CA 1
ATOM 4439 C C . PRO B 1 242 ? 14.805 2.791 -0.538 1 98.56 242 PRO B C 1
ATOM 4441 O O . PRO B 1 242 ? 14.062 3.105 0.399 1 98.56 242 PRO B O 1
ATOM 4444 N N . ASN B 1 243 ? 14.516 3.078 -1.836 1 98.19 243 ASN B N 1
ATOM 4445 C CA . ASN B 1 243 ? 13.266 3.709 -2.236 1 98.19 243 ASN B CA 1
ATOM 4446 C C . ASN B 1 243 ? 12.078 2.773 -2.037 1 98.19 243 ASN B C 1
ATOM 4448 O O . ASN B 1 243 ? 10.953 3.229 -1.833 1 98.19 243 ASN B O 1
ATOM 4452 N N . GLY B 1 244 ? 12.312 1.536 -2.146 1 98.56 244 GLY B N 1
ATOM 4453 C CA . GLY B 1 244 ? 11.305 0.52 -1.915 1 98.56 244 GLY B CA 1
ATOM 4454 C C . GLY B 1 244 ? 11.867 -0.775 -1.366 1 98.56 244 GLY B C 1
ATOM 4455 O O . GLY B 1 244 ? 13.07 -1.033 -1.487 1 98.56 244 GLY B O 1
ATOM 4456 N N . VAL B 1 245 ? 11.055 -1.521 -0.706 1 98.62 245 VAL B N 1
ATOM 4457 C CA . VAL B 1 245 ? 11.391 -2.85 -0.202 1 98.62 245 VAL B CA 1
ATOM 4458 C C . VAL B 1 245 ? 10.367 -3.863 -0.701 1 98.62 245 VAL B C 1
ATOM 4460 O O . VAL B 1 245 ? 9.156 -3.67 -0.537 1 98.62 245 VAL B O 1
ATOM 4463 N N . LEU B 1 246 ? 10.789 -4.859 -1.419 1 98.19 246 LEU B N 1
ATOM 4464 C CA . LEU B 1 246 ? 9.977 -6.047 -1.647 1 98.19 246 LEU B CA 1
ATOM 4465 C C . LEU B 1 246 ? 10.109 -7.027 -0.487 1 98.19 246 LEU B C 1
ATOM 4467 O O . LEU B 1 246 ? 11.109 -7.746 -0.386 1 98.19 246 LEU B O 1
ATOM 4471 N N . CYS B 1 247 ? 9.125 -7.066 0.311 1 97.44 247 CYS B N 1
ATOM 4472 C CA . CYS B 1 247 ? 9.172 -7.867 1.529 1 97.44 247 CYS B CA 1
ATOM 4473 C C . CYS B 1 247 ? 8.602 -9.258 1.29 1 97.44 247 CYS B C 1
ATOM 4475 O O . CYS B 1 247 ? 7.395 -9.469 1.436 1 97.44 247 CYS B O 1
ATOM 4477 N N . ILE B 1 248 ? 9.492 -10.164 1.042 1 94.38 248 ILE B N 1
ATOM 4478 C CA . ILE B 1 248 ? 9.117 -11.555 0.815 1 94.38 248 ILE B CA 1
ATOM 4479 C C . ILE B 1 248 ? 9.078 -12.297 2.146 1 94.38 248 ILE B C 1
ATOM 4481 O O . ILE B 1 248 ? 8.242 -13.188 2.346 1 94.38 248 ILE B O 1
ATOM 4485 N N . ASP B 1 249 ? 9.961 -11.945 3.016 1 88 249 ASP B N 1
ATOM 4486 C CA . ASP B 1 249 ? 9.852 -12.391 4.402 1 88 249 ASP B CA 1
ATOM 4487 C C . ASP B 1 249 ? 8.789 -11.594 5.152 1 88 249 ASP B C 1
ATOM 4489 O O . ASP B 1 249 ? 9.023 -10.438 5.52 1 88 249 ASP B O 1
ATOM 4493 N N . THR B 1 250 ? 7.703 -12.242 5.457 1 80.62 250 THR B N 1
ATOM 4494 C CA . THR B 1 250 ? 6.605 -11.453 6 1 80.62 250 THR B CA 1
ATOM 4495 C C . THR B 1 250 ? 6.297 -11.867 7.438 1 80.62 250 THR B C 1
ATOM 4497 O O . THR B 1 250 ? 5.137 -12.055 7.801 1 80.62 250 THR B O 1
ATOM 4500 N N . THR B 1 251 ? 7.328 -11.969 8.211 1 83.38 251 THR B N 1
ATOM 4501 C CA . THR B 1 251 ? 7.105 -12.031 9.648 1 83.38 251 THR B CA 1
ATOM 4502 C C . THR B 1 251 ? 6.902 -10.633 10.227 1 83.38 251 THR B C 1
ATOM 4504 O O . THR B 1 251 ? 7.32 -9.641 9.625 1 83.38 251 THR B O 1
ATOM 4507 N N . GLY B 1 252 ? 6.18 -10.578 11.375 1 81.5 252 GLY B N 1
ATOM 4508 C CA . GLY B 1 252 ? 5.965 -9.289 12.008 1 81.5 252 GLY B CA 1
ATOM 4509 C C . GLY B 1 252 ? 7.25 -8.508 12.227 1 81.5 252 GLY B C 1
ATOM 4510 O O . GLY B 1 252 ? 7.305 -7.309 11.953 1 81.5 252 GLY B O 1
ATOM 4511 N N . ASP B 1 253 ? 8.32 -9.102 12.531 1 89.69 253 ASP B N 1
ATOM 4512 C CA . ASP B 1 253 ? 9.602 -8.453 12.812 1 89.69 253 ASP B CA 1
ATOM 4513 C C . ASP B 1 253 ? 10.25 -7.934 11.531 1 89.69 253 ASP B C 1
ATOM 4515 O O . ASP B 1 253 ? 10.773 -6.82 11.508 1 89.69 253 ASP B O 1
ATOM 4519 N N . SER B 1 254 ? 10.18 -8.758 10.516 1 92.62 254 SER B N 1
ATOM 4520 C CA . SER B 1 254 ? 10.805 -8.375 9.258 1 92.62 254 SER B CA 1
ATOM 4521 C C . SER B 1 254 ? 10.125 -7.16 8.648 1 92.62 254 SER B C 1
ATOM 4523 O O . SER B 1 254 ? 10.781 -6.285 8.086 1 92.62 254 SER B O 1
ATOM 4525 N N . ILE B 1 255 ? 8.844 -7.148 8.742 1 94.69 255 ILE B N 1
ATOM 4526 C CA . ILE B 1 255 ? 8.086 -6.035 8.188 1 94.69 255 ILE B CA 1
ATOM 4527 C C . ILE B 1 255 ? 8.391 -4.758 8.969 1 94.69 255 ILE B C 1
ATOM 4529 O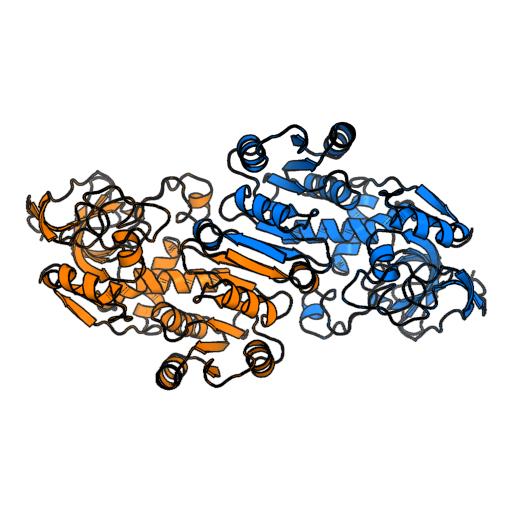 O . ILE B 1 255 ? 8.594 -3.695 8.375 1 94.69 255 ILE B O 1
ATOM 4533 N N . GLU B 1 256 ? 8.391 -4.867 10.242 1 95.31 256 GLU B N 1
ATOM 4534 C CA . GLU B 1 256 ? 8.719 -3.719 11.078 1 95.31 256 GLU B CA 1
ATOM 4535 C C . GLU B 1 256 ? 10.102 -3.168 10.75 1 95.31 256 GLU B C 1
ATOM 4537 O O . GLU B 1 256 ? 10.273 -1.956 10.609 1 95.31 256 GLU B O 1
ATOM 4542 N N . LEU B 1 257 ? 11.094 -4.047 10.648 1 96.44 257 LEU B N 1
ATOM 4543 C CA . LEU B 1 257 ? 12.445 -3.623 10.297 1 96.44 257 LEU B CA 1
ATOM 4544 C C . LEU B 1 257 ? 12.461 -2.924 8.938 1 96.44 257 LEU B C 1
ATOM 4546 O O . LEU B 1 257 ? 13.148 -1.918 8.766 1 96.44 257 LEU B O 1
ATOM 4550 N N . ALA B 1 258 ? 11.727 -3.453 8.008 1 97.62 258 ALA B N 1
ATOM 4551 C CA . ALA B 1 258 ? 11.664 -2.852 6.68 1 97.62 258 ALA B CA 1
ATOM 4552 C C . ALA B 1 258 ? 11.156 -1.414 6.75 1 97.62 258 ALA B C 1
ATOM 4554 O O . ALA B 1 258 ? 11.641 -0.542 6.023 1 97.62 258 ALA B O 1
ATOM 4555 N N . THR B 1 259 ? 10.148 -1.15 7.582 1 97.31 259 THR B N 1
ATOM 4556 C CA . THR B 1 259 ? 9.609 0.198 7.715 1 97.31 259 THR B CA 1
ATOM 4557 C C . THR B 1 259 ? 10.625 1.128 8.367 1 97.31 259 THR B C 1
ATOM 4559 O O . THR B 1 259 ? 10.531 2.35 8.234 1 97.31 259 THR B O 1
ATOM 4562 N N . MET B 1 260 ? 11.555 0.567 9.062 1 97.62 260 MET B N 1
ATOM 4563 C CA . MET B 1 260 ? 12.578 1.369 9.734 1 97.62 260 MET B CA 1
ATOM 4564 C C . MET B 1 260 ? 13.695 1.749 8.766 1 97.62 260 MET B C 1
ATOM 4566 O O . MET B 1 260 ? 14.219 2.861 8.828 1 97.62 260 MET B O 1
ATOM 4570 N N . TYR B 1 261 ? 14.031 0.814 7.812 1 98 261 TYR B N 1
ATOM 4571 C CA . TYR B 1 261 ? 15.203 1.13 7.012 1 98 261 TYR B CA 1
ATOM 4572 C C . TYR B 1 261 ? 14.805 1.667 5.645 1 98 261 TYR B C 1
ATOM 4574 O O . TYR B 1 261 ? 15.641 2.197 4.906 1 98 261 TYR B O 1
ATOM 4582 N N . VAL B 1 262 ? 13.539 1.509 5.266 1 98.38 262 VAL B N 1
ATOM 4583 C CA . VAL B 1 262 ? 13.125 2.104 4 1 98.38 262 VAL B CA 1
ATOM 4584 C C . VAL B 1 262 ? 13.312 3.617 4.055 1 98.38 262 VAL B C 1
ATOM 4586 O O . VAL B 1 262 ? 13.195 4.223 5.121 1 98.38 262 VAL B O 1
ATOM 4589 N N . ARG B 1 263 ? 13.602 4.172 2.91 1 97.19 263 ARG B N 1
ATOM 4590 C CA . ARG B 1 263 ? 13.82 5.609 2.807 1 97.19 263 ARG B CA 1
ATOM 4591 C C . ARG B 1 263 ? 12.539 6.383 3.117 1 97.19 263 ARG B C 1
ATOM 4593 O O . ARG B 1 263 ? 11.438 5.883 2.891 1 97.19 263 ARG B O 1
ATOM 4600 N N . THR B 1 264 ? 12.703 7.621 3.688 1 96.69 264 THR B N 1
ATOM 4601 C CA . THR B 1 264 ? 11.562 8.516 3.82 1 96.69 264 THR B CA 1
ATOM 4602 C C . THR B 1 264 ? 10.773 8.586 2.516 1 96.69 264 THR B C 1
ATOM 4604 O O . THR B 1 264 ? 11.359 8.664 1.435 1 96.69 264 THR B O 1
ATOM 4607 N N . ARG B 1 265 ? 9.391 8.484 2.699 1 96.62 265 ARG B N 1
ATOM 4608 C CA . ARG B 1 265 ? 8.43 8.438 1.601 1 96.62 265 ARG B CA 1
ATOM 4609 C C . ARG B 1 265 ? 8.586 7.164 0.783 1 96.62 265 ARG B C 1
ATOM 4611 O O . ARG B 1 265 ? 8.078 7.07 -0.338 1 96.62 265 ARG B O 1
ATOM 4618 N N . GLY B 1 266 ? 9.422 6.246 1.278 1 97.44 266 GLY B N 1
ATOM 4619 C CA . GLY B 1 266 ? 9.578 4.973 0.593 1 97.44 266 GLY B CA 1
ATOM 4620 C C . GLY B 1 266 ? 8.398 4.039 0.785 1 97.44 266 GLY B C 1
ATOM 4621 O O . GLY B 1 266 ? 7.469 4.352 1.533 1 97.44 266 GLY B O 1
ATOM 4622 N N . MET B 1 267 ? 8.461 2.879 0.086 1 97.69 267 MET B N 1
ATOM 4623 C CA . MET B 1 267 ? 7.336 1.953 0.105 1 97.69 267 MET B CA 1
ATOM 4624 C C . MET B 1 267 ? 7.801 0.533 0.408 1 97.69 267 MET B C 1
ATOM 4626 O O . MET B 1 267 ? 8.812 0.077 -0.135 1 97.69 267 MET B O 1
ATOM 4630 N N . VAL B 1 268 ? 7.105 -0.123 1.321 1 98.31 268 VAL B N 1
ATOM 4631 C CA . VAL B 1 268 ? 7.301 -1.531 1.648 1 98.31 268 VAL B CA 1
ATOM 4632 C C . VAL B 1 268 ? 6.168 -2.361 1.046 1 98.31 268 VAL B C 1
ATOM 4634 O O . VAL B 1 268 ? 5.004 -2.203 1.422 1 98.31 268 VAL B O 1
ATOM 4637 N N . VAL B 1 269 ? 6.492 -3.242 0.133 1 98.44 269 VAL B N 1
ATOM 4638 C CA . VAL B 1 269 ? 5.492 -4.062 -0.538 1 98.44 269 VAL B CA 1
ATOM 4639 C C . VAL B 1 269 ? 5.531 -5.488 0.017 1 98.44 269 VAL B C 1
ATOM 4641 O O . VAL B 1 269 ? 6.582 -6.137 -0.002 1 98.44 269 VAL B O 1
ATOM 4644 N N . LEU B 1 270 ? 4.414 -5.941 0.513 1 97.5 270 LEU B N 1
ATOM 4645 C CA . LEU B 1 270 ? 4.285 -7.285 1.063 1 97.5 270 LEU B CA 1
ATOM 4646 C C . LEU B 1 270 ? 3.754 -8.258 0.012 1 97.5 270 LEU B C 1
ATOM 4648 O O . LEU B 1 270 ? 2.762 -7.965 -0.659 1 97.5 270 LEU B O 1
ATOM 4652 N N . LEU B 1 271 ? 4.375 -9.461 -0.048 1 94.56 271 LEU B N 1
ATOM 4653 C CA . LEU B 1 271 ? 4.062 -10.328 -1.18 1 94.56 271 LEU B CA 1
ATOM 4654 C C . LEU B 1 271 ? 3.594 -11.703 -0.701 1 94.56 271 LEU B C 1
ATOM 4656 O O . LEU B 1 271 ? 2.957 -12.438 -1.453 1 94.56 271 LEU B O 1
ATOM 4660 N N . THR B 1 272 ? 3.979 -12.094 0.434 1 90.06 272 THR B N 1
ATOM 4661 C CA . THR B 1 272 ? 3.658 -13.453 0.852 1 90.06 272 THR B CA 1
ATOM 4662 C C . THR B 1 272 ? 2.4 -13.477 1.716 1 90.06 272 THR B C 1
ATOM 4664 O O . THR B 1 272 ? 1.971 -12.43 2.219 1 90.06 272 THR B O 1
ATOM 4667 N N . LEU B 1 273 ? 1.839 -14.695 1.834 1 91.06 273 LEU B N 1
ATOM 4668 C CA . LEU B 1 273 ? 0.522 -14.875 2.438 1 91.06 273 LEU B CA 1
ATOM 4669 C C . LEU B 1 273 ? 0.601 -15.789 3.652 1 91.06 273 LEU B C 1
ATOM 4671 O O . LEU B 1 273 ? -0.005 -16.859 3.662 1 91.06 273 LEU B O 1
ATOM 4675 N N . PRO B 1 274 ? 1.244 -15.289 4.664 1 88.12 274 PRO B N 1
ATOM 4676 C CA . PRO B 1 274 ? 1.307 -16.125 5.867 1 88.12 274 PRO B CA 1
ATOM 4677 C C . PRO B 1 274 ? -0.014 -16.156 6.633 1 88.12 274 PRO B C 1
ATOM 4679 O O . PRO B 1 274 ? -0.726 -15.148 6.684 1 88.12 274 PRO B O 1
ATOM 4682 N N . LYS B 1 275 ? -0.165 -17.328 7.234 1 88.44 275 LYS B N 1
ATOM 4683 C CA . LYS B 1 275 ? -1.344 -17.438 8.086 1 88.44 275 LYS B CA 1
ATOM 4684 C C . LYS B 1 275 ? -1.079 -16.859 9.477 1 88.44 275 LYS B C 1
ATOM 4686 O O . LYS B 1 275 ? -0.007 -17.062 10.047 1 88.44 275 LYS B O 1
ATOM 4691 N N . ASP B 1 276 ? -1.975 -16.031 9.984 1 88.62 276 ASP B N 1
ATOM 4692 C CA . ASP B 1 276 ? -2.025 -15.562 11.367 1 88.62 276 ASP B CA 1
ATOM 4693 C C . ASP B 1 276 ? -0.823 -14.68 11.688 1 88.62 276 ASP B C 1
ATOM 4695 O O . ASP B 1 276 ? -0.259 -14.766 12.781 1 88.62 276 ASP B O 1
ATOM 4699 N N . THR B 1 277 ? -0.288 -14.023 10.758 1 91.69 277 THR B N 1
ATOM 4700 C CA . THR B 1 277 ? 0.81 -13.086 10.977 1 91.69 277 THR B CA 1
ATOM 4701 C C . THR B 1 277 ? 0.302 -11.648 10.984 1 91.69 277 THR B C 1
ATOM 4703 O O . THR B 1 277 ? -0.536 -11.273 10.156 1 91.69 277 THR B O 1
ATOM 4706 N N . GLN B 1 278 ? 0.764 -10.922 11.953 1 93.38 278 GLN B N 1
ATOM 4707 C CA . GLN B 1 278 ? 0.418 -9.508 12.055 1 93.38 278 GLN B CA 1
ATOM 4708 C C . GLN B 1 278 ? 1.619 -8.625 11.734 1 93.38 278 GLN B C 1
ATOM 4710 O O . GLN B 1 278 ? 2.738 -8.906 12.164 1 93.38 278 GLN B O 1
ATOM 4715 N N . LEU B 1 279 ? 1.315 -7.645 10.883 1 92.5 279 LEU B N 1
ATOM 4716 C CA . LEU B 1 279 ? 2.371 -6.645 10.742 1 92.5 279 LEU B CA 1
ATOM 4717 C C . LEU B 1 279 ? 2.25 -5.57 11.812 1 92.5 279 LEU B C 1
ATOM 4719 O O . LEU B 1 279 ? 1.15 -5.281 12.289 1 92.5 279 LEU B O 1
ATOM 4723 N N . THR B 1 280 ? 3.377 -5.031 12.234 1 92.5 280 THR B N 1
ATOM 4724 C CA . THR B 1 280 ? 3.424 -3.91 13.164 1 92.5 280 THR B CA 1
ATOM 4725 C C . THR B 1 280 ? 4.383 -2.834 12.672 1 92.5 280 THR B C 1
ATOM 4727 O O . THR B 1 280 ? 5.352 -3.133 11.969 1 92.5 280 THR B O 1
ATOM 4730 N N . ALA B 1 281 ? 4.023 -1.631 12.914 1 94.25 281 ALA B N 1
ATOM 4731 C CA . ALA B 1 281 ? 4.875 -0.481 12.617 1 94.25 281 ALA B CA 1
ATOM 4732 C C . ALA B 1 281 ? 4.543 0.696 13.531 1 94.25 281 ALA B C 1
ATOM 4734 O O . ALA B 1 281 ? 3.41 0.821 14.008 1 94.25 281 ALA B O 1
ATOM 4735 N N . ASP B 1 282 ? 5.555 1.496 13.805 1 94.81 282 ASP B N 1
ATOM 4736 C CA . ASP B 1 282 ? 5.344 2.697 14.609 1 94.81 282 ASP B CA 1
ATOM 4737 C C . ASP B 1 282 ? 4.52 3.73 13.844 1 94.81 282 ASP B C 1
ATOM 4739 O O . ASP B 1 282 ? 4.898 4.141 12.742 1 94.81 282 ASP B O 1
ATOM 4743 N N . VAL B 1 283 ? 3.404 4.176 14.406 1 94.81 283 VAL B N 1
ATOM 4744 C CA . VAL B 1 283 ? 2.496 5.086 13.719 1 94.81 283 VAL B CA 1
ATOM 4745 C C . VAL B 1 283 ? 3.174 6.438 13.516 1 94.81 283 VAL B C 1
ATOM 4747 O O . VAL B 1 283 ? 3.115 7.016 12.43 1 94.81 283 VAL B O 1
ATOM 4750 N N . PHE B 1 284 ? 3.844 6.969 14.57 1 94.62 284 PHE B N 1
ATOM 4751 C CA . PHE B 1 284 ? 4.465 8.289 14.492 1 94.62 284 PHE B CA 1
ATOM 4752 C C . PHE B 1 284 ? 5.441 8.359 13.328 1 94.62 284 PHE B C 1
ATOM 4754 O O . PHE B 1 284 ? 5.328 9.234 12.469 1 94.62 284 PHE B O 1
ATOM 4761 N N . TRP B 1 285 ? 6.281 7.418 13.219 1 95 285 TRP B N 1
ATOM 4762 C CA . TRP B 1 285 ? 7.34 7.48 12.219 1 95 285 TRP B CA 1
ATOM 4763 C C . TRP B 1 285 ? 6.797 7.141 10.836 1 95 285 TRP B C 1
ATOM 4765 O O . TRP B 1 285 ? 7.281 7.66 9.828 1 95 285 TRP B O 1
ATOM 4775 N N . THR B 1 286 ? 5.777 6.262 10.766 1 96.25 286 THR B N 1
ATOM 4776 C CA . THR B 1 286 ? 5.129 5.992 9.484 1 96.25 286 THR B CA 1
ATOM 4777 C C . THR B 1 286 ? 4.539 7.27 8.898 1 96.25 286 THR B C 1
ATOM 4779 O O . THR B 1 286 ? 4.691 7.539 7.703 1 96.25 286 THR B O 1
ATOM 4782 N N . VAL B 1 287 ? 3.918 8.07 9.734 1 95.56 287 VAL B N 1
ATOM 4783 C CA . VAL B 1 287 ? 3.314 9.32 9.297 1 95.56 287 VAL B CA 1
ATOM 4784 C C . VAL B 1 287 ? 4.402 10.367 9.047 1 95.56 287 VAL B C 1
ATOM 4786 O O . VAL B 1 287 ? 4.473 10.953 7.969 1 95.56 287 VAL B O 1
ATOM 4789 N N . PHE B 1 288 ? 5.332 10.523 10.008 1 95.25 288 PHE B N 1
ATOM 4790 C CA . PHE B 1 288 ? 6.348 11.578 9.961 1 95.25 288 PHE B CA 1
ATOM 4791 C C . PHE B 1 288 ? 7.234 11.414 8.734 1 95.25 288 PHE B C 1
ATOM 4793 O O . PHE B 1 288 ? 7.602 12.398 8.094 1 95.25 288 PHE B O 1
ATOM 4800 N N . ARG B 1 289 ? 7.52 10.156 8.352 1 96.06 289 ARG B N 1
ATOM 4801 C CA . ARG B 1 289 ? 8.422 9.891 7.238 1 96.06 289 ARG B CA 1
ATOM 4802 C C . ARG B 1 289 ? 7.648 9.656 5.949 1 96.06 289 ARG B C 1
ATOM 4804 O O . ARG B 1 289 ? 8.25 9.508 4.879 1 96.06 289 ARG B O 1
ATOM 4811 N N . GLY B 1 290 ? 6.328 9.602 6.082 1 97.5 290 GLY B N 1
ATOM 4812 C CA . GLY B 1 290 ? 5.52 9.344 4.902 1 97.5 290 GLY B CA 1
ATOM 4813 C C . GLY B 1 290 ? 5.758 7.973 4.301 1 97.5 290 GLY B C 1
ATOM 4814 O O . GLY B 1 290 ? 5.859 7.836 3.08 1 97.5 290 GLY B O 1
ATOM 4815 N N . VAL B 1 291 ? 5.902 6.957 5.086 1 97.81 291 VAL B N 1
ATOM 4816 C CA . VAL B 1 291 ? 6.16 5.59 4.645 1 97.81 291 VAL B CA 1
ATOM 4817 C C . VAL B 1 291 ? 4.859 4.941 4.18 1 97.81 291 VAL B C 1
ATOM 4819 O O . VAL B 1 291 ? 3.793 5.195 4.746 1 97.81 291 VAL B O 1
ATOM 4822 N N . THR B 1 292 ? 4.949 4.129 3.137 1 98.38 292 THR B N 1
ATOM 4823 C CA . THR B 1 292 ? 3.809 3.383 2.617 1 98.38 292 THR B CA 1
ATOM 4824 C C . THR B 1 292 ? 4.031 1.88 2.762 1 98.38 292 THR B C 1
ATOM 4826 O O . THR B 1 292 ? 5.109 1.373 2.449 1 98.38 292 THR B O 1
ATOM 4829 N N . ILE B 1 293 ? 3.061 1.194 3.312 1 98.06 293 ILE B N 1
ATOM 4830 C CA . ILE B 1 293 ? 3.014 -0.264 3.346 1 98.06 293 ILE B CA 1
ATOM 4831 C C . ILE B 1 293 ? 1.9 -0.765 2.43 1 98.06 293 ILE B C 1
ATOM 4833 O O . ILE B 1 293 ? 0.746 -0.35 2.561 1 98.06 293 ILE B O 1
ATOM 4837 N N . LYS B 1 294 ? 2.26 -1.6 1.506 1 97.69 294 LYS B N 1
ATOM 4838 C CA . LYS B 1 294 ? 1.29 -2.043 0.51 1 97.69 294 LYS B CA 1
ATOM 4839 C C . LYS B 1 294 ? 1.324 -3.561 0.348 1 97.69 294 LYS B C 1
ATOM 4841 O O . LYS B 1 294 ? 2.398 -4.164 0.326 1 97.69 294 LYS B O 1
ATOM 4846 N N . GLY B 1 295 ? 0.115 -4.152 0.222 1 97.81 295 GLY B N 1
ATOM 4847 C CA . GLY B 1 295 ? 0.013 -5.547 -0.189 1 97.81 295 GLY B CA 1
ATOM 4848 C C . GLY B 1 295 ? -0.088 -5.719 -1.692 1 97.81 295 GLY B C 1
ATOM 4849 O O . GLY B 1 295 ? -0.756 -4.934 -2.369 1 97.81 295 GLY B O 1
ATOM 4850 N N . SER B 1 296 ? 0.583 -6.691 -2.16 1 97.44 296 SER B N 1
ATOM 4851 C CA . SER B 1 296 ? 0.506 -7.078 -3.564 1 97.44 296 SER B CA 1
ATOM 4852 C C . SER B 1 296 ? 0.22 -8.57 -3.713 1 97.44 296 SER B C 1
ATOM 4854 O O . SER B 1 296 ? 1.056 -9.406 -3.361 1 97.44 296 SER B O 1
ATOM 4856 N N . PHE B 1 297 ? -0.863 -8.953 -4.219 1 94.69 297 PHE B N 1
ATOM 4857 C CA . PHE B 1 297 ? -1.332 -10.336 -4.234 1 94.69 297 PHE B CA 1
ATOM 4858 C C . PHE B 1 297 ? -0.778 -11.078 -5.445 1 94.69 297 PHE B C 1
ATOM 4860 O O . PHE B 1 297 ? 0.033 -11.992 -5.297 1 94.69 297 PHE B O 1
ATOM 4867 N N . TYR B 1 298 ? -1.186 -10.617 -6.637 1 96.31 298 TYR B N 1
ATOM 4868 C CA . TYR B 1 298 ? -0.79 -11.273 -7.879 1 96.31 298 TYR B CA 1
ATOM 4869 C C . TYR B 1 298 ? -0.955 -10.328 -9.062 1 96.31 298 TYR B C 1
ATOM 4871 O O . TYR B 1 298 ? -1.532 -9.25 -8.93 1 96.31 298 TYR B O 1
ATOM 4879 N N . GLY B 1 299 ? -0.398 -10.68 -10.234 1 95.31 299 GLY B N 1
ATOM 4880 C CA . GLY B 1 299 ? -0.485 -9.844 -11.422 1 95.31 299 GLY B CA 1
ATOM 4881 C C . GLY B 1 299 ? -1.752 -10.078 -12.219 1 95.31 299 GLY B C 1
ATOM 4882 O O . GLY B 1 299 ? -2.51 -11.008 -11.938 1 95.31 299 GLY B O 1
ATOM 4883 N N . ASN B 1 300 ? -2.045 -9.172 -13.117 1 95.19 300 ASN B N 1
ATOM 4884 C CA . ASN B 1 300 ? -3.182 -9.289 -14.023 1 95.19 300 ASN B CA 1
ATOM 4885 C C . ASN B 1 300 ? -2.789 -9.969 -15.336 1 95.19 300 ASN B C 1
ATOM 4887 O O . ASN B 1 300 ? -1.697 -10.531 -15.445 1 95.19 300 ASN B O 1
ATOM 4891 N N . ARG B 1 301 ? -3.68 -10.094 -16.297 1 94.31 301 ARG B N 1
ATOM 4892 C CA . ARG B 1 301 ? -3.459 -10.797 -17.547 1 94.31 301 ARG B CA 1
ATOM 4893 C C . ARG B 1 301 ? -2.297 -10.18 -18.328 1 94.31 301 ARG B C 1
ATOM 4895 O O . ARG B 1 301 ? -1.442 -10.898 -18.844 1 94.31 301 ARG B O 1
ATOM 4902 N N . GLN B 1 302 ? -2.223 -8.875 -18.297 1 94.75 302 GLN B N 1
ATOM 4903 C CA . GLN B 1 302 ? -1.152 -8.188 -19.016 1 94.75 302 GLN B CA 1
ATOM 4904 C C . GLN B 1 302 ? 0.2 -8.438 -18.344 1 94.75 302 GLN B C 1
ATOM 4906 O O . GLN B 1 302 ? 1.221 -8.547 -19.031 1 94.75 302 GLN B O 1
ATOM 4911 N N . ASP B 1 303 ? 0.213 -8.508 -17.047 1 96.25 303 ASP B N 1
ATOM 4912 C CA . ASP B 1 303 ? 1.456 -8.789 -16.328 1 96.25 303 ASP B CA 1
ATOM 4913 C C . ASP B 1 303 ? 2.027 -10.141 -16.734 1 96.25 303 ASP B C 1
ATOM 4915 O O . ASP B 1 303 ? 3.246 -10.305 -16.828 1 96.25 303 ASP B O 1
ATOM 4919 N N . GLY B 1 304 ? 1.177 -11.117 -16.875 1 96.06 304 GLY B N 1
ATOM 4920 C CA . GLY B 1 304 ? 1.638 -12.422 -17.344 1 96.06 304 GLY B CA 1
ATOM 4921 C C . GLY B 1 304 ? 2.344 -12.359 -18.672 1 96.06 304 GLY B C 1
ATOM 4922 O O . GLY B 1 304 ? 3.43 -12.922 -18.844 1 96.06 304 GLY B O 1
ATOM 4923 N N . ASP B 1 305 ? 1.77 -11.641 -19.609 1 95.44 305 ASP B N 1
ATOM 4924 C CA . ASP B 1 305 ? 2.365 -11.484 -20.938 1 95.44 305 ASP B CA 1
ATOM 4925 C C . ASP B 1 305 ? 3.723 -10.797 -20.844 1 95.44 305 ASP B C 1
ATOM 4927 O O . ASP B 1 305 ? 4.691 -11.234 -21.469 1 95.44 305 ASP B O 1
ATOM 4931 N N . GLU B 1 306 ? 3.766 -9.758 -20.062 1 96 306 GLU B N 1
ATOM 4932 C CA . GLU B 1 306 ? 4.984 -8.961 -19.953 1 96 306 GLU B CA 1
ATOM 4933 C C . GLU B 1 306 ? 6.102 -9.75 -19.266 1 96 306 GLU B C 1
ATOM 4935 O O . GLU B 1 306 ? 7.25 -9.711 -19.703 1 96 306 GLU B O 1
ATOM 4940 N N . ALA B 1 307 ? 5.723 -10.438 -18.203 1 96.94 307 ALA B N 1
ATOM 4941 C CA . ALA B 1 307 ? 6.719 -11.227 -17.484 1 96.94 307 ALA B CA 1
ATOM 4942 C C . ALA B 1 307 ? 7.32 -12.297 -18.391 1 96.94 307 ALA B C 1
ATOM 4944 O O . ALA B 1 307 ? 8.539 -12.508 -18.391 1 96.94 307 ALA B O 1
ATOM 4945 N N . LEU B 1 308 ? 6.535 -12.898 -19.203 1 96.88 308 LEU B N 1
ATOM 4946 C CA . LEU B 1 308 ? 7.012 -13.945 -20.109 1 96.88 308 LEU B CA 1
ATOM 4947 C C . LEU B 1 308 ? 7.852 -13.352 -21.234 1 96.88 308 LEU B C 1
ATOM 4949 O O . LEU B 1 308 ? 8.805 -13.977 -21.703 1 96.88 308 LEU B O 1
ATOM 4953 N N . ASP B 1 309 ? 7.473 -12.156 -21.641 1 95.88 309 ASP B N 1
ATOM 4954 C CA . ASP B 1 309 ? 8.219 -11.5 -22.703 1 95.88 309 ASP B CA 1
ATOM 4955 C C . ASP B 1 309 ? 9.672 -11.273 -22.297 1 95.88 309 ASP B C 1
ATOM 4957 O O . ASP B 1 309 ? 10.594 -11.469 -23.094 1 95.88 309 ASP B O 1
ATOM 4961 N N . PHE B 1 310 ? 9.93 -10.867 -21.062 1 96.19 310 PHE B N 1
ATOM 4962 C CA . PHE B 1 310 ? 11.281 -10.68 -20.562 1 96.19 310 PHE B CA 1
ATOM 4963 C C . PHE B 1 310 ? 12.07 -11.977 -20.625 1 96.19 310 PHE B C 1
ATOM 4965 O O . PHE B 1 310 ? 13.258 -11.969 -20.969 1 96.19 310 PHE B O 1
ATOM 4972 N N . ALA B 1 311 ? 11.438 -13.039 -20.312 1 95.19 311 ALA B N 1
ATOM 4973 C CA . ALA B 1 311 ? 12.094 -14.344 -20.359 1 95.19 311 ALA B CA 1
ATOM 4974 C C . ALA B 1 311 ? 12.367 -14.781 -21.797 1 95.19 311 ALA B C 1
ATOM 4976 O O . ALA B 1 311 ? 13.422 -15.344 -22.094 1 95.19 311 ALA B O 1
ATOM 4977 N N . ALA B 1 312 ? 11.43 -14.531 -22.656 1 95 312 ALA B N 1
ATOM 4978 C CA . ALA B 1 312 ? 11.562 -14.891 -24.062 1 95 312 ALA B CA 1
ATOM 4979 C C . ALA B 1 312 ? 12.742 -14.172 -24.703 1 95 312 ALA B C 1
ATOM 4981 O O . ALA B 1 312 ? 13.391 -14.711 -25.594 1 95 312 ALA B O 1
ATOM 4982 N N . ARG B 1 313 ? 13.008 -12.984 -24.203 1 94.69 313 ARG B N 1
ATOM 4983 C CA . ARG B 1 313 ? 14.102 -12.172 -24.734 1 94.69 313 ARG B CA 1
ATOM 4984 C C . ARG B 1 313 ? 15.422 -12.523 -24.062 1 94.69 313 ARG B C 1
ATOM 4986 O O . ARG B 1 313 ? 16.469 -11.945 -24.391 1 94.69 313 ARG B O 1
ATOM 4993 N N . GLY B 1 314 ? 15.375 -13.438 -23.109 1 93.25 314 GLY B N 1
ATOM 4994 C CA . GLY B 1 314 ? 16.578 -13.914 -22.469 1 93.25 314 GLY B CA 1
ATOM 4995 C C . GLY B 1 314 ? 17.047 -13.023 -21.328 1 93.25 314 GLY B C 1
ATOM 4996 O O . GLY B 1 314 ? 18.141 -13.195 -20.797 1 93.25 314 GLY B O 1
ATOM 4997 N N . ILE B 1 315 ? 16.203 -12.078 -20.922 1 93.44 315 ILE B N 1
ATOM 4998 C CA . ILE B 1 315 ? 16.547 -11.133 -19.875 1 93.44 315 ILE B CA 1
ATOM 4999 C C . ILE B 1 315 ? 16.375 -11.789 -18.5 1 93.44 315 ILE B C 1
ATOM 5001 O O . ILE B 1 315 ? 17.141 -11.531 -17.578 1 93.44 315 ILE B O 1
ATOM 5005 N N . ILE B 1 316 ? 15.359 -12.672 -18.406 1 94.69 316 ILE B N 1
ATOM 5006 C CA . ILE B 1 316 ? 15.094 -13.461 -17.203 1 94.69 316 ILE B CA 1
ATOM 5007 C C . ILE B 1 316 ? 15.414 -14.93 -17.469 1 94.69 316 ILE B C 1
ATOM 5009 O O . ILE B 1 316 ? 14.992 -15.484 -18.484 1 94.69 316 ILE B O 1
ATOM 5013 N N . ASP B 1 317 ? 16.141 -15.422 -16.547 1 90.88 317 ASP B N 1
ATOM 5014 C CA . ASP B 1 317 ? 16.453 -16.844 -16.688 1 90.88 317 ASP B CA 1
ATOM 5015 C C . ASP B 1 317 ? 16.047 -17.609 -15.43 1 90.88 317 ASP B C 1
ATOM 5017 O O . ASP B 1 317 ? 16.156 -17.109 -14.312 1 90.88 317 ASP B O 1
ATOM 5021 N N . VAL B 1 318 ? 15.516 -18.766 -15.688 1 90.31 318 VAL B N 1
ATOM 5022 C CA . VAL B 1 318 ? 15.086 -19.625 -14.586 1 90.31 318 VAL B CA 1
ATOM 5023 C C . VAL B 1 318 ? 15.578 -21.047 -14.828 1 90.31 318 VAL B C 1
ATOM 5025 O O . VAL B 1 318 ? 15.445 -21.578 -15.938 1 90.31 318 VAL B O 1
ATOM 5028 N N . GLN B 1 319 ? 16.188 -21.531 -13.812 1 87.06 319 GLN B N 1
ATOM 5029 C CA . GLN B 1 319 ? 16.547 -22.938 -13.867 1 87.06 319 GLN B CA 1
ATOM 5030 C C . GLN B 1 319 ? 15.43 -23.812 -13.289 1 87.06 319 GLN B C 1
ATOM 5032 O O . GLN B 1 319 ? 14.836 -23.469 -12.258 1 87.06 319 GLN B O 1
ATOM 5037 N N . VAL B 1 320 ? 15.172 -24.906 -14.008 1 92.5 320 VAL B N 1
ATOM 5038 C CA . VAL B 1 320 ? 14.055 -25.75 -13.578 1 92.5 320 VAL B CA 1
ATOM 5039 C C . VAL B 1 320 ? 14.531 -27.188 -13.391 1 92.5 320 VAL B C 1
ATOM 5041 O O . VAL B 1 320 ? 15.391 -27.672 -14.133 1 92.5 320 VAL B O 1
ATOM 5044 N N . GLU B 1 321 ? 14.039 -27.75 -12.383 1 91.62 321 GLU B N 1
ATOM 5045 C CA . GLU B 1 321 ? 14.133 -29.188 -12.156 1 91.62 321 GLU B CA 1
ATOM 5046 C C . GLU B 1 321 ? 12.781 -29.875 -12.375 1 91.62 321 GLU B C 1
ATOM 5048 O O . GLU B 1 321 ? 11.773 -29.453 -11.812 1 91.62 321 GLU B O 1
ATOM 5053 N N . THR B 1 322 ? 12.797 -30.906 -13.211 1 95.38 322 THR B N 1
ATOM 5054 C CA . THR B 1 322 ? 11.547 -31.578 -13.547 1 95.38 322 THR B CA 1
ATOM 5055 C C . THR B 1 322 ? 11.492 -32.969 -12.906 1 95.38 322 THR B C 1
ATOM 5057 O O . THR B 1 322 ? 12.461 -33.719 -12.977 1 95.38 322 THR B O 1
ATOM 5060 N N . LEU B 1 323 ? 10.398 -33.25 -12.273 1 95.62 323 LEU B N 1
ATOM 5061 C CA . LEU B 1 323 ? 10.133 -34.562 -11.703 1 95.62 323 LEU B CA 1
ATOM 5062 C C . LEU B 1 323 ? 8.797 -35.125 -12.203 1 95.62 323 LEU B C 1
ATOM 5064 O O . LEU B 1 323 ? 7.898 -34.344 -12.555 1 95.62 323 LEU B O 1
ATOM 5068 N N . PRO B 1 324 ? 8.68 -36.438 -12.188 1 97.19 324 PRO B N 1
ATOM 5069 C CA . PRO B 1 324 ? 7.406 -37.031 -12.617 1 97.19 324 PRO B CA 1
ATOM 5070 C C . PRO B 1 324 ? 6.27 -36.75 -11.641 1 97.19 324 PRO B C 1
ATOM 5072 O O . PRO B 1 324 ? 6.496 -36.688 -10.43 1 97.19 324 PRO B O 1
ATOM 5075 N N . MET B 1 325 ? 5.051 -36.656 -12.148 1 97.06 325 MET B N 1
ATOM 5076 C CA . MET B 1 325 ? 3.859 -36.438 -11.328 1 97.06 325 MET B CA 1
ATOM 5077 C C . MET B 1 325 ? 3.719 -37.531 -10.281 1 97.06 325 MET B C 1
ATOM 5079 O O . MET B 1 325 ? 3.256 -37.281 -9.164 1 97.06 325 MET B O 1
ATOM 5083 N N . GLU B 1 326 ? 4.191 -38.719 -10.641 1 95.12 326 GLU B N 1
ATOM 5084 C CA . GLU B 1 326 ? 4.074 -39.875 -9.75 1 95.12 326 GLU B CA 1
ATOM 5085 C C . GLU B 1 326 ? 4.824 -39.625 -8.445 1 95.12 326 GLU B C 1
ATOM 5087 O O . GLU B 1 326 ? 4.59 -40.344 -7.457 1 95.12 326 GLU B O 1
ATOM 5092 N N . PHE B 1 327 ? 5.645 -38.656 -8.422 1 93.69 327 PHE B N 1
ATOM 5093 C CA . PHE B 1 327 ? 6.457 -38.406 -7.238 1 93.69 327 PHE B CA 1
ATOM 5094 C C . PHE B 1 327 ? 5.75 -37.438 -6.305 1 93.69 327 PHE B C 1
ATOM 5096 O O . PHE B 1 327 ? 6.191 -37.219 -5.176 1 93.69 327 PHE B O 1
ATOM 5103 N N . LEU B 1 328 ? 4.648 -36.812 -6.738 1 94.06 328 LEU B N 1
ATOM 5104 C CA . LEU B 1 328 ? 3.979 -35.75 -5.988 1 94.06 328 LEU B CA 1
ATOM 5105 C C . LEU B 1 328 ? 3.654 -36.219 -4.57 1 94.06 328 LEU B C 1
ATOM 5107 O O . LEU B 1 328 ? 3.891 -35.469 -3.607 1 94.06 328 LEU B O 1
ATOM 5111 N N . PRO B 1 329 ? 3.141 -37.469 -4.422 1 90.5 329 PRO B N 1
ATOM 5112 C CA . PRO B 1 329 ? 2.836 -37.906 -3.055 1 90.5 329 PRO B CA 1
ATOM 5113 C C . PRO B 1 329 ? 4.055 -37.844 -2.135 1 90.5 329 PRO B C 1
ATOM 5115 O O . PRO B 1 329 ? 3.945 -37.406 -0.985 1 90.5 329 PRO B O 1
ATOM 5118 N N . LYS B 1 330 ? 5.16 -38.156 -2.66 1 89 330 LYS B N 1
ATOM 5119 C CA . LYS B 1 330 ? 6.387 -38.188 -1.868 1 89 330 LYS B CA 1
ATOM 5120 C C . LYS B 1 330 ? 6.941 -36.75 -1.675 1 89 330 LYS B C 1
ATOM 5122 O O . LYS B 1 330 ? 7.512 -36.469 -0.626 1 89 330 LYS B O 1
ATOM 5127 N N . LEU B 1 331 ? 6.746 -35.969 -2.676 1 86.88 331 LEU B N 1
ATOM 5128 C CA . LEU B 1 331 ? 7.312 -34.625 -2.641 1 86.88 331 LEU B CA 1
ATOM 5129 C C . LEU B 1 331 ? 6.586 -33.781 -1.623 1 86.88 331 LEU B C 1
ATOM 5131 O O . LEU B 1 331 ? 7.203 -32.938 -0.963 1 86.88 331 LEU B O 1
ATOM 5135 N N . CYS B 1 332 ? 5.34 -33.938 -1.578 1 79.12 332 CYS B N 1
ATOM 5136 C CA . CYS B 1 332 ? 4.555 -33.125 -0.649 1 79.12 332 CYS B CA 1
ATOM 5137 C C . CYS B 1 332 ? 4.992 -33.375 0.79 1 79.12 332 CYS B C 1
ATOM 5139 O O . CYS B 1 332 ? 5.113 -32.438 1.574 1 79.12 332 CYS B O 1
ATOM 5141 N N . ASP B 1 333 ? 5.238 -34.625 1.021 1 76.31 333 ASP B N 1
ATOM 5142 C CA . ASP B 1 333 ? 5.727 -34.969 2.352 1 76.31 333 ASP B CA 1
ATOM 5143 C C . ASP B 1 333 ? 7.082 -34.344 2.625 1 76.31 333 ASP B C 1
ATOM 5145 O O . ASP B 1 333 ? 7.312 -33.781 3.709 1 76.31 333 ASP B O 1
ATOM 5149 N N . GLN B 1 334 ? 7.879 -34.281 1.61 1 82 334 GLN B N 1
ATOM 5150 C CA . GLN B 1 334 ? 9.227 -33.75 1.753 1 82 334 GLN B CA 1
ATOM 5151 C C . GLN B 1 334 ? 9.203 -32.25 1.892 1 82 334 GLN B C 1
ATOM 5153 O O . GLN B 1 334 ? 10.008 -31.656 2.633 1 82 334 GLN B O 1
ATOM 5158 N N . MET B 1 335 ? 8.359 -31.641 1.195 1 79.75 335 MET B N 1
ATOM 5159 C CA . MET B 1 335 ? 8.273 -30.172 1.234 1 79.75 335 MET B CA 1
ATOM 5160 C C . MET B 1 335 ? 7.652 -29.703 2.547 1 79.75 335 MET B C 1
ATOM 5162 O O . MET B 1 335 ? 8.055 -28.672 3.094 1 79.75 335 MET B O 1
ATOM 5166 N N . SER B 1 336 ? 6.785 -30.453 3.012 1 75.19 336 SER B N 1
ATOM 5167 C CA . SER B 1 336 ? 6.172 -30.125 4.297 1 75.19 336 SER B CA 1
ATOM 5168 C C . SER B 1 336 ? 7.191 -30.188 5.43 1 75.19 336 SER B C 1
ATOM 5170 O O . SER B 1 336 ? 7.074 -29.469 6.418 1 75.19 336 SER B O 1
ATOM 5172 N N . ASN B 1 337 ? 8.164 -31.031 5.137 1 73.44 337 ASN B N 1
ATOM 5173 C CA . ASN B 1 337 ? 9.219 -31.172 6.137 1 73.44 337 ASN B CA 1
ATOM 5174 C C . ASN B 1 337 ? 10.398 -30.25 5.84 1 73.44 337 ASN B C 1
ATOM 5176 O O . ASN B 1 337 ? 11.461 -30.375 6.449 1 73.44 337 ASN B O 1
ATOM 5180 N N . ALA B 1 338 ? 10.266 -29.359 4.93 1 68.19 338 ALA B N 1
ATOM 5181 C CA . ALA B 1 338 ? 11.219 -28.312 4.574 1 68.19 338 ALA B CA 1
ATOM 5182 C C . ALA B 1 338 ? 12.508 -28.906 4.02 1 68.19 338 ALA B C 1
ATOM 5184 O O . ALA B 1 338 ? 13.586 -28.312 4.16 1 68.19 338 ALA B O 1
ATOM 5185 N N . GLU B 1 339 ? 12.398 -29.984 3.42 1 69 339 GLU B N 1
ATOM 5186 C CA . GLU B 1 339 ? 13.547 -30.625 2.797 1 69 339 GLU B CA 1
ATOM 5187 C C . GLU B 1 339 ? 13.812 -30.047 1.407 1 69 339 GLU B C 1
ATOM 5189 O O . GLU B 1 339 ? 14.953 -30.062 0.935 1 69 339 GLU B O 1
ATOM 5194 N N . ILE B 1 340 ? 12.812 -29.625 0.82 1 69.56 340 ILE B N 1
ATOM 5195 C CA . ILE B 1 340 ? 12.891 -29 -0.498 1 69.56 340 ILE B CA 1
ATOM 5196 C C . ILE B 1 340 ? 12.367 -27.578 -0.426 1 69.56 340 ILE B C 1
ATOM 5198 O O . ILE B 1 340 ? 11.234 -27.344 0.005 1 69.56 340 ILE B O 1
ATOM 5202 N N . THR B 1 341 ? 13.258 -26.656 -0.766 1 66.75 341 THR B N 1
ATOM 5203 C CA . THR B 1 341 ? 12.867 -25.25 -0.726 1 66.75 341 THR B CA 1
ATOM 5204 C C . THR B 1 341 ? 12.93 -24.625 -2.119 1 66.75 341 THR B C 1
ATOM 5206 O O . THR B 1 341 ? 12.562 -23.469 -2.305 1 66.75 341 THR B O 1
ATOM 5209 N N . ARG B 1 342 ? 13.227 -25.422 -3.092 1 75.62 342 ARG B N 1
ATOM 5210 C CA . ARG B 1 342 ? 13.352 -24.938 -4.461 1 75.62 342 ARG B CA 1
ATOM 5211 C C . ARG B 1 342 ? 12.055 -25.141 -5.238 1 75.62 342 ARG B C 1
ATOM 5213 O O . ARG B 1 342 ? 11.211 -25.938 -4.844 1 75.62 342 ARG B O 1
ATOM 5220 N N . ARG B 1 343 ? 11.852 -24.484 -6.195 1 82.81 343 ARG B N 1
ATOM 5221 C CA . ARG B 1 343 ? 10.711 -24.656 -7.086 1 82.81 343 ARG B CA 1
ATOM 5222 C C . ARG B 1 343 ? 10.914 -25.875 -7.992 1 82.81 343 ARG B C 1
ATOM 5224 O O . ARG B 1 343 ? 11.969 -26.016 -8.609 1 82.81 343 ARG B O 1
ATOM 5231 N N . ILE B 1 344 ? 9.922 -26.812 -7.957 1 91.19 344 ILE B N 1
ATOM 5232 C CA . ILE B 1 344 ? 9.977 -28.016 -8.773 1 91.19 344 ILE B CA 1
ATOM 5233 C C . ILE B 1 344 ? 8.93 -27.938 -9.883 1 91.19 344 ILE B C 1
ATOM 5235 O O . ILE B 1 344 ? 7.828 -27.438 -9.664 1 91.19 344 ILE B O 1
ATOM 5239 N N . VAL B 1 345 ? 9.312 -28.359 -11.008 1 96.69 345 VAL B N 1
ATOM 5240 C CA . VAL B 1 345 ? 8.391 -28.531 -12.133 1 96.69 345 VAL B CA 1
ATOM 5241 C C . VAL B 1 345 ? 8.008 -30 -12.273 1 96.69 345 VAL B C 1
ATOM 5243 O O . VAL B 1 345 ? 8.867 -30.875 -12.211 1 96.69 345 VAL B O 1
ATOM 5246 N N . ILE B 1 346 ? 6.73 -30.25 -12.391 1 97.44 346 ILE B N 1
ATOM 5247 C CA . ILE B 1 346 ? 6.191 -31.609 -12.438 1 97.44 346 ILE B CA 1
ATOM 5248 C C . ILE B 1 346 ? 5.863 -31.984 -13.883 1 97.44 346 ILE B C 1
ATOM 5250 O O . ILE B 1 346 ? 5.148 -31.25 -14.57 1 97.44 346 ILE B O 1
ATOM 5254 N N . ASP B 1 347 ? 6.41 -33.062 -14.359 1 98.38 347 ASP B N 1
ATOM 5255 C CA . ASP B 1 347 ? 5.992 -33.656 -15.625 1 98.38 347 ASP B CA 1
ATOM 5256 C C . ASP B 1 347 ? 4.703 -34.438 -15.469 1 98.38 347 ASP B C 1
ATOM 5258 O O . ASP B 1 347 ? 4.707 -35.531 -14.883 1 98.38 347 ASP B O 1
ATOM 5262 N N . ASN B 1 348 ? 3.656 -34 -16.062 1 98.38 348 ASN B N 1
ATOM 5263 C CA . ASN B 1 348 ? 2.338 -34.562 -15.812 1 98.38 348 ASN B CA 1
ATOM 5264 C C . ASN B 1 348 ? 2.156 -35.875 -16.562 1 98.38 348 ASN B C 1
ATOM 5266 O O . ASN B 1 348 ? 1.169 -36.594 -16.359 1 98.38 348 ASN B O 1
ATOM 5270 N N . TRP B 1 349 ? 3.053 -36.219 -17.344 1 98 349 TRP B N 1
ATOM 5271 C CA . TRP B 1 349 ? 2.895 -37.406 -18.188 1 98 349 TRP B CA 1
ATOM 5272 C C . TRP B 1 349 ? 3.91 -38.5 -17.812 1 98 349 TRP B C 1
ATOM 5274 O O . TRP B 1 349 ? 4.121 -39.438 -18.562 1 98 349 TRP B O 1
ATOM 5284 N N . LYS B 1 350 ? 4.59 -38.219 -16.766 1 95.94 350 LYS B N 1
ATOM 5285 C CA . LYS B 1 350 ? 5.484 -39.219 -16.156 1 95.94 350 LYS B CA 1
ATOM 5286 C C . LYS B 1 350 ? 5.156 -39.438 -14.688 1 95.94 350 LYS B C 1
ATOM 5288 O O . LYS B 1 350 ? 4.652 -38.5 -14.023 1 95.94 350 LYS B O 1
#

pLDDT: mean 94.05, std 5.97, range [45.16, 98.75]

Foldseek 3Di:
DLPDDDQWWWFFWAFDQLRFTDTDIDGFDDAAQQKWKWQFFKFWDADVQLCQSNVQFPAHADPRAGAGQKTKGFTNDHHNNDDPDDGGFIWIGAQWQDAPCPDPCNVVQNRVPHPPTATARGRHHHRRIRMDMGGPLQIDGFDPLDDGLQLRLCRYLVQLLLQLVVVQVAAAPFEEEEEPLLFSSNLSNLLNCVVRRHAYEYEEADDVSVVSSVVSHHPHYDHPVPDPQPLVVQCVVRVAAGLEYECAPDAQVSLQSNQRNHHQLHEYEYRDRGHPHDHDYDPVSCVVSVYYYYYGYGGGSVSSNVSSVCVSVVSDDDDEAEDESNCVSVVSVCVVVVNDRHMYMYRSVD/DLPDDDQWWWFFWAFDQPRFTDTDIDGFDDAAQQKWKWQFFKFWDAPVQLCQSNVQFPAHADPRAGAGQKTKGFTNDHHNNDDPDDGGFIWIGAQWQDAPCPDPCNVVQNRVPHPPTATARGRHHHSRIRMDMGGNLQIAGFDPLDDGLQLRLCRYLVQLLLQLVVVQVAAAPFEEEEEPLLASSNLSNLLNCVVRRHAYEYEEADPVSVVSSVVSHHPHYDHPVPDPQPLVVQCVVRVAAGLEYECAPDAQVSLQSNQRNHHQLHEYEYRDRGHPHDHDYDPVCCVVSVYYYYYGYGGGSVSSNVSSVCVSVVSDDDDEAEDESVCVSVVSVCVVVVNDRHMYMYRSVD

Radius of gyration: 29.44 Å; Cα contacts (8 Å, |Δi|>4): 1822; chains: 2; bounding box: 53×95×68 Å

Nearest PDB structures (foldseek):
  5yat-assembly1_B  TM=9.779E-01  e=6.910E-49  Komagataella phaffii GS115
  5env-assembly1_A  TM=9.548E-01  e=6.083E-46  Saccharomyces cerevisiae S288C
  7kc2-assembly1_A  TM=9.542E-01  e=2.977E-45  Saccharomyces cerevisiae
  1nto-assembly2_E  TM=9.316E-01  e=2.728E-30  Saccharolobus solfataricus
  2eih-assembly1_A  TM=9.219E-01  e=2.414E-30  Thermus thermophilus HB8